Protein AF-A0A8K1CRY9-F1 (afdb_monomer)

Structure (mmCIF, N/CA/C/O backbone):
data_AF-A0A8K1CRY9-F1
#
_entry.id   AF-A0A8K1CRY9-F1
#
loop_
_atom_site.group_PDB
_atom_site.id
_atom_site.type_symbol
_atom_site.label_atom_id
_atom_site.label_alt_id
_atom_site.label_comp_id
_atom_site.label_asym_id
_atom_site.label_entity_id
_atom_site.label_seq_id
_atom_site.pdbx_PDB_ins_code
_atom_site.Cartn_x
_atom_site.Cartn_y
_atom_site.Cartn_z
_atom_site.occupancy
_atom_site.B_iso_or_equiv
_atom_site.auth_seq_id
_atom_site.auth_comp_id
_atom_site.auth_asym_id
_atom_site.auth_atom_id
_atom_site.pdbx_PDB_model_num
ATOM 1 N N . MET A 1 1 ? -30.639 2.561 23.697 1.00 69.81 1 MET A N 1
ATOM 2 C CA . MET A 1 1 ? -30.392 1.253 24.360 1.00 69.81 1 MET A CA 1
ATOM 3 C C . MET A 1 1 ? -31.553 0.269 24.239 1.00 69.81 1 MET A C 1
ATOM 5 O O . MET A 1 1 ? -31.308 -0.832 23.774 1.00 69.81 1 MET A O 1
ATOM 9 N N . LYS A 1 2 ? -32.805 0.618 24.586 1.00 71.12 2 LYS A N 1
ATOM 10 C CA . LYS A 1 2 ? -33.955 -0.305 24.414 1.00 71.12 2 LYS A CA 1
ATOM 11 C C . LYS A 1 2 ? -34.147 -0.778 22.963 1.00 71.12 2 LYS A C 1
ATOM 13 O O . LYS A 1 2 ? -34.333 -1.967 22.734 1.00 71.12 2 LYS A O 1
ATOM 18 N N . GLU A 1 3 ? -34.022 0.127 21.995 1.00 74.31 3 GLU A N 1
ATOM 19 C CA . GLU A 1 3 ? -34.069 -0.214 20.563 1.00 74.31 3 GLU A CA 1
ATOM 20 C C . GLU A 1 3 ? -32.893 -1.106 20.137 1.00 74.31 3 GLU A C 1
ATOM 22 O O . GLU A 1 3 ? -33.105 -2.127 19.492 1.00 74.31 3 GLU A O 1
ATOM 27 N N . LEU A 1 4 ? -31.668 -0.797 20.585 1.00 70.19 4 LEU A N 1
ATOM 28 C CA . LEU A 1 4 ? -30.481 -1.631 20.335 1.00 70.19 4 LEU A CA 1
ATOM 29 C C . LEU A 1 4 ? -30.655 -3.051 20.883 1.00 70.19 4 LEU A C 1
ATOM 31 O O . LEU A 1 4 ? -30.345 -4.020 20.197 1.00 70.19 4 LEU A O 1
ATOM 35 N N . LYS A 1 5 ? -31.216 -3.182 22.090 1.00 74.50 5 LYS A N 1
ATOM 36 C CA . LYS A 1 5 ? -31.546 -4.476 22.693 1.00 74.50 5 LYS A CA 1
ATOM 37 C C . LYS A 1 5 ? -32.528 -5.256 21.813 1.00 74.50 5 LYS A C 1
ATOM 39 O O . LYS A 1 5 ? -32.307 -6.437 21.573 1.00 74.50 5 LYS A O 1
ATOM 44 N N . SER A 1 6 ? -33.565 -4.594 21.290 1.00 73.88 6 SER A N 1
ATOM 45 C CA . SER A 1 6 ? -34.534 -5.207 20.370 1.00 73.88 6 SER A CA 1
ATOM 46 C C . SER A 1 6 ? -33.894 -5.700 19.071 1.00 73.88 6 SER A C 1
ATOM 48 O O . SER A 1 6 ? -34.271 -6.765 18.592 1.00 73.88 6 SER A O 1
ATOM 50 N N . LEU A 1 7 ? -32.937 -4.956 18.509 1.00 70.38 7 LEU A N 1
ATOM 51 C CA . LEU A 1 7 ? -32.206 -5.366 17.305 1.00 70.38 7 LEU A CA 1
ATOM 52 C C . LEU A 1 7 ? -31.344 -6.606 17.582 1.00 70.38 7 LEU A C 1
ATOM 54 O O . LEU A 1 7 ? -31.429 -7.596 16.861 1.00 70.38 7 LEU A O 1
ATOM 58 N N . CYS A 1 8 ? -30.603 -6.607 18.691 1.00 72.00 8 CYS A N 1
ATOM 59 C CA . CYS A 1 8 ? -29.704 -7.708 19.052 1.00 72.00 8 CYS A CA 1
ATOM 60 C C . CYS A 1 8 ? -30.447 -9.017 19.384 1.00 72.00 8 CYS A C 1
ATOM 62 O O . CYS A 1 8 ? -29.895 -10.100 19.216 1.00 72.00 8 CYS A O 1
ATOM 64 N N . PHE A 1 9 ? -31.712 -8.953 19.821 1.00 67.38 9 PHE A N 1
ATOM 65 C CA . PHE A 1 9 ? -32.531 -10.153 20.047 1.00 67.38 9 PHE A CA 1
ATOM 66 C C . PHE A 1 9 ? -32.798 -10.961 18.770 1.00 67.38 9 PHE A C 1
ATOM 68 O O . PHE A 1 9 ? -33.069 -12.157 18.862 1.00 67.38 9 PHE A O 1
ATOM 75 N N . THR A 1 10 ? -32.725 -10.332 17.594 1.00 62.44 10 THR A N 1
ATOM 76 C CA . THR A 1 10 ? -33.015 -10.994 16.314 1.00 62.44 10 THR A CA 1
ATOM 77 C C . THR A 1 10 ? -31.829 -11.776 15.738 1.00 62.44 10 THR A C 1
ATOM 79 O O . THR A 1 10 ? -32.049 -12.704 14.966 1.00 62.44 10 THR A O 1
ATOM 82 N N . GLU A 1 11 ? -30.593 -11.471 16.155 1.00 61.44 11 GLU A N 1
ATOM 83 C CA . GLU A 1 11 ? -29.359 -12.074 15.613 1.00 61.44 11 GLU A CA 1
ATOM 84 C C . GLU A 1 11 ? -28.855 -13.308 16.394 1.00 61.44 11 GLU A C 1
ATOM 86 O O . GLU A 1 11 ? -27.958 -14.014 15.935 1.00 61.44 11 GLU A O 1
ATOM 91 N N . GLY A 1 12 ? -29.460 -13.626 17.545 1.00 61.56 12 GLY A N 1
ATOM 92 C CA . GLY A 1 12 ? -29.137 -14.811 18.353 1.00 61.56 12 GLY A CA 1
ATOM 93 C C . GLY A 1 12 ? -28.001 -14.612 19.371 1.00 61.56 12 GLY A C 1
ATOM 94 O O . GLY A 1 12 ? -27.254 -13.637 19.327 1.00 61.56 12 GLY A O 1
ATOM 95 N N . GLN A 1 13 ? -27.875 -15.551 20.321 1.00 63.41 13 GLN A N 1
ATOM 96 C CA . GLN A 1 13 ? -26.989 -15.422 21.495 1.00 63.41 13 GLN A CA 1
ATOM 97 C C . GLN A 1 13 ? -25.486 -15.486 21.179 1.00 63.41 13 GLN A C 1
ATOM 99 O O . GLN A 1 13 ? -24.692 -14.935 21.931 1.00 63.41 13 GLN A O 1
ATOM 104 N N . GLU A 1 14 ? -25.077 -16.103 20.068 1.00 75.31 14 GLU A N 1
ATOM 105 C CA . GLU A 1 14 ? -23.662 -16.246 19.671 1.00 75.31 14 GLU A CA 1
ATOM 106 C C . GLU A 1 14 ? -23.102 -15.021 18.918 1.00 75.31 14 GLU A C 1
ATOM 108 O O . GLU A 1 14 ? -21.977 -15.050 18.421 1.00 75.31 14 GLU A O 1
ATOM 113 N N . SER A 1 15 ? -23.879 -13.940 18.831 1.00 84.31 15 SER A N 1
ATOM 114 C CA . SER A 1 15 ? -23.502 -12.698 18.154 1.00 84.31 15 SER A CA 1
ATOM 115 C C . SER A 1 15 ? -22.494 -11.861 18.954 1.00 84.31 15 SER A C 1
ATOM 117 O O . SER A 1 15 ? -22.240 -12.081 20.148 1.00 84.31 15 SER A O 1
ATOM 119 N N . THR A 1 16 ? -21.920 -10.868 18.274 1.00 89.00 16 THR A N 1
ATOM 120 C CA . THR A 1 16 ? -20.985 -9.903 18.848 1.00 89.00 16 THR A CA 1
ATOM 121 C C . THR A 1 16 ? -21.603 -8.510 18.832 1.00 89.00 16 THR A C 1
ATOM 123 O O . THR A 1 16 ? -22.007 -8.018 17.785 1.00 89.00 16 THR A O 1
ATOM 126 N N . PHE A 1 17 ? -21.615 -7.843 19.983 1.00 90.25 17 PHE A N 1
ATOM 127 C CA . PHE A 1 17 ? -22.022 -6.450 20.110 1.00 90.25 17 PHE A CA 1
ATOM 128 C C . PHE A 1 17 ? -20.800 -5.530 20.084 1.00 90.25 17 PHE A C 1
ATOM 130 O O . PHE A 1 17 ? -19.855 -5.725 20.849 1.00 90.25 17 PHE A O 1
ATOM 137 N N . PHE A 1 18 ? -20.841 -4.503 19.238 1.00 92.00 18 PHE A N 1
ATOM 138 C CA . PHE A 1 18 ? -19.846 -3.436 19.201 1.00 92.00 18 PHE A CA 1
ATOM 139 C C . PHE A 1 18 ? -20.484 -2.104 19.598 1.00 92.00 18 PHE A C 1
ATOM 141 O O . PHE A 1 18 ? -21.493 -1.696 19.025 1.00 92.00 18 PHE A O 1
ATOM 148 N N . MET A 1 19 ? -19.866 -1.404 20.548 1.00 91.81 19 MET A N 1
ATOM 149 C CA . MET A 1 19 ? -20.232 -0.040 20.918 1.00 91.81 19 MET A CA 1
ATOM 150 C C . MET A 1 19 ? -19.021 0.875 20.807 1.00 91.81 19 MET A C 1
ATOM 152 O O . MET A 1 19 ? -17.986 0.614 21.411 1.00 91.81 19 MET A O 1
ATOM 156 N N . CYS A 1 20 ? -19.174 1.983 20.093 1.00 92.44 20 CYS A N 1
ATOM 157 C CA . CYS A 1 20 ? -18.218 3.079 20.114 1.00 92.44 20 CYS A CA 1
ATOM 158 C C . CYS A 1 20 ? -18.848 4.259 20.854 1.00 92.44 20 CYS A C 1
ATOM 160 O O . CYS A 1 20 ? -19.877 4.775 20.422 1.00 92.44 20 CYS A O 1
ATOM 162 N N . LEU A 1 21 ? -18.247 4.678 21.966 1.00 89.69 21 LEU A N 1
ATOM 163 C CA . LEU A 1 21 ? -18.716 5.800 22.773 1.00 89.69 21 LEU A CA 1
ATOM 164 C C . LEU A 1 21 ? -17.648 6.894 22.784 1.00 89.69 21 LEU A C 1
ATOM 166 O O . LEU A 1 21 ? -16.656 6.772 23.497 1.00 89.69 21 LEU A O 1
ATOM 170 N N . SER A 1 22 ? -17.875 7.960 22.014 1.00 87.75 22 SER A N 1
ATOM 171 C CA . SER A 1 22 ? -17.089 9.196 22.085 1.00 87.75 22 SER A CA 1
ATOM 172 C C . SER A 1 22 ? -17.949 10.286 22.719 1.00 87.75 22 SER A C 1
ATOM 174 O O . SER A 1 22 ? -18.964 10.677 22.140 1.00 87.75 22 SER A O 1
ATOM 176 N N . SER A 1 23 ? -17.620 10.706 23.944 1.00 85.75 23 SER A N 1
ATOM 177 C CA . SER A 1 23 ? -18.421 11.703 24.670 1.00 85.75 23 SER A CA 1
ATOM 178 C C . SER A 1 23 ? -17.651 12.460 25.763 1.00 85.75 23 SER A C 1
ATOM 180 O O . SER A 1 23 ? -16.469 12.241 26.032 1.00 85.75 23 SER A O 1
ATOM 182 N N . HIS A 1 24 ? -18.344 13.386 26.418 1.00 83.25 24 HIS A N 1
ATOM 183 C CA . HIS A 1 24 ? -17.932 14.003 27.669 1.00 83.25 24 HIS A CA 1
ATOM 184 C C . HIS A 1 24 ? -18.453 13.201 28.867 1.00 83.25 24 HIS A C 1
ATOM 186 O O . HIS A 1 24 ? -19.381 12.398 28.759 1.00 83.25 24 HIS A O 1
ATOM 192 N N . GLY A 1 25 ? -17.875 13.456 30.036 1.00 83.44 25 GLY A N 1
ATOM 193 C CA . GLY A 1 25 ? -18.385 12.923 31.288 1.00 83.44 25 GLY A CA 1
ATOM 194 C C . GLY A 1 25 ? -18.182 13.867 32.456 1.00 83.44 25 GLY A C 1
ATOM 195 O O . GLY A 1 25 ? -17.353 14.779 32.408 1.00 83.44 25 GLY A O 1
ATOM 196 N N . ALA A 1 26 ? -18.925 13.601 33.517 1.00 85.50 26 ALA A N 1
ATOM 197 C CA . ALA A 1 26 ? -18.772 14.245 34.807 1.00 85.50 26 ALA A CA 1
ATOM 198 C C . ALA A 1 26 ? -18.712 13.181 35.903 1.00 85.50 26 ALA A C 1
ATOM 200 O O . ALA A 1 26 ? -19.067 12.020 35.695 1.00 85.50 26 ALA A O 1
ATOM 201 N N . ARG A 1 27 ? -18.252 13.573 37.085 1.00 85.38 27 ARG A N 1
ATOM 202 C CA . ARG A 1 27 ? -18.180 12.705 38.250 1.00 85.38 27 ARG A CA 1
ATOM 203 C C . ARG A 1 27 ? -18.760 13.403 39.463 1.00 85.38 27 ARG A C 1
ATOM 205 O O . ARG A 1 27 ? -18.332 14.502 39.805 1.00 85.38 27 ARG A O 1
ATOM 212 N N . VAL A 1 28 ? -19.675 12.723 40.138 1.00 86.94 28 VAL A N 1
ATOM 213 C CA . VAL A 1 28 ? -20.152 13.108 41.466 1.00 86.94 28 VAL A CA 1
ATOM 214 C C . VAL A 1 28 ? -19.232 12.443 42.484 1.00 86.94 28 VAL A C 1
ATOM 216 O O . VAL A 1 28 ? -19.016 11.232 42.437 1.00 86.94 28 VAL A O 1
ATOM 219 N N . THR A 1 29 ? -18.619 13.240 43.357 1.00 85.06 29 THR A N 1
ATOM 220 C CA . THR A 1 29 ? -17.522 12.788 44.237 1.00 85.06 29 THR A CA 1
ATOM 221 C C . THR A 1 29 ? -17.959 12.334 45.624 1.00 85.06 29 THR A C 1
ATOM 223 O O . THR A 1 29 ? -17.164 11.730 46.337 1.00 85.06 29 THR A O 1
ATOM 226 N N . SER A 1 30 ? -19.189 12.643 46.028 1.00 82.56 30 SER A N 1
ATOM 227 C CA . SER A 1 30 ? -19.724 12.273 47.337 1.00 82.56 30 SER A CA 1
ATOM 228 C C . SER A 1 30 ? -21.249 12.308 47.332 1.00 82.56 30 SER A C 1
ATOM 230 O O . SER A 1 30 ? -21.851 13.024 46.534 1.00 82.56 30 SER A O 1
ATOM 232 N N . GLY A 1 31 ? -21.865 11.574 48.257 1.00 85.38 31 GLY A N 1
ATOM 233 C CA . GLY A 1 31 ? -23.319 11.496 48.400 1.00 85.38 31 GLY A CA 1
ATOM 234 C C . GLY A 1 31 ? -23.894 10.188 47.864 1.00 85.38 31 GLY A C 1
ATOM 235 O O . GLY A 1 31 ? -23.169 9.263 47.514 1.00 85.38 31 GLY A O 1
ATOM 236 N N . THR A 1 32 ? -25.221 10.100 47.823 1.00 86.25 32 THR A N 1
ATOM 237 C CA . THR A 1 32 ? -25.939 8.888 47.392 1.00 86.25 32 THR A CA 1
ATOM 238 C C . THR A 1 32 ? -25.784 8.593 45.905 1.00 86.25 32 THR A C 1
ATOM 240 O O . THR A 1 32 ? -25.932 7.445 45.499 1.00 86.25 32 THR A O 1
ATOM 243 N N . ASN A 1 33 ? -25.468 9.614 45.108 1.00 88.88 33 ASN A N 1
ATOM 244 C CA . ASN A 1 33 ? -25.330 9.522 43.658 1.00 88.88 33 ASN A CA 1
ATOM 245 C C . ASN A 1 33 ? -23.857 9.543 43.212 1.00 88.88 33 ASN A C 1
ATOM 247 O O . ASN A 1 33 ? -23.558 9.919 42.076 1.00 88.88 33 ASN A O 1
ATOM 251 N N . GLU A 1 34 ? -22.932 9.181 44.112 1.00 88.81 34 GLU A N 1
ATOM 252 C CA . GLU A 1 34 ? -21.501 9.105 43.817 1.00 88.81 34 GLU A CA 1
ATOM 253 C C . GLU A 1 34 ? -21.223 8.151 42.649 1.00 88.81 34 GLU A C 1
ATOM 255 O O . GLU A 1 34 ? -21.634 6.989 42.652 1.00 88.81 34 GLU A O 1
ATOM 260 N N . GLY A 1 35 ? -20.444 8.637 41.685 1.00 88.12 35 GLY A N 1
ATOM 261 C CA . GLY A 1 35 ? -19.985 7.854 40.549 1.00 88.12 35 GLY A CA 1
ATOM 262 C C . GLY A 1 35 ? -19.836 8.691 39.288 1.00 88.12 35 GLY A C 1
ATOM 263 O O . GLY A 1 35 ? -19.889 9.927 39.317 1.00 88.12 35 GLY A O 1
ATOM 264 N N . SER A 1 36 ? -19.579 8.008 38.179 1.00 89.38 36 SER A N 1
ATOM 265 C CA . SER A 1 36 ? -19.325 8.648 36.893 1.00 89.38 36 SER A CA 1
ATOM 266 C C . SER A 1 36 ? -20.576 8.706 36.034 1.00 89.38 36 SER A C 1
ATOM 268 O O . SER A 1 36 ? -21.375 7.770 36.010 1.00 89.38 36 SER A O 1
ATOM 270 N N . TYR A 1 37 ? -20.692 9.781 35.265 1.00 88.94 37 TYR A N 1
ATOM 271 C CA . TYR A 1 37 ? -21.816 10.061 34.387 1.00 88.94 37 TYR A CA 1
ATOM 272 C C . TYR A 1 37 ? -21.313 10.324 32.976 1.00 88.94 37 TYR A C 1
ATOM 274 O O . TYR A 1 37 ? -20.450 11.178 32.768 1.00 88.94 37 TYR A O 1
ATOM 282 N N . VAL A 1 38 ? -21.869 9.597 32.011 1.00 89.44 38 VAL A N 1
ATOM 283 C CA . VAL A 1 38 ? -21.678 9.852 30.582 1.00 89.44 38 VAL A CA 1
ATOM 284 C C . VAL A 1 38 ? -22.679 10.920 30.161 1.00 89.44 38 VAL A C 1
ATOM 286 O O . VAL A 1 38 ? -23.882 10.763 30.383 1.00 89.44 38 VAL A O 1
ATOM 289 N N . LEU A 1 39 ? -22.172 12.004 29.578 1.00 88.12 39 LEU A N 1
ATOM 290 C CA . LEU A 1 39 ? -22.981 13.130 29.123 1.00 88.12 39 LEU A CA 1
ATOM 291 C C . LEU A 1 39 ? -23.413 12.905 27.667 1.00 88.12 39 LEU A C 1
ATOM 293 O O . LEU A 1 39 ? -22.769 12.183 26.909 1.00 88.12 39 LEU A O 1
ATOM 297 N N . PHE A 1 40 ? -24.497 13.555 27.283 1.00 84.62 40 PHE A N 1
ATOM 298 C CA . PHE A 1 40 ? -25.077 13.632 25.948 1.00 84.62 40 PHE A CA 1
ATOM 299 C C . PHE A 1 40 ? -25.251 15.107 25.574 1.00 84.62 40 PHE A C 1
ATOM 301 O O . PHE A 1 40 ? -24.997 16.001 26.385 1.00 84.62 40 PHE A O 1
ATOM 308 N N . SER A 1 41 ? -25.653 15.386 24.335 1.00 82.00 41 SER A N 1
ATOM 309 C CA . SER A 1 41 ? -25.752 16.758 23.824 1.00 82.00 41 SER A CA 1
ATOM 310 C C . SER A 1 41 ? -26.701 17.643 24.641 1.00 82.00 41 SER A C 1
ATOM 312 O O . SER A 1 41 ? -26.458 18.839 24.773 1.00 82.00 41 SER A O 1
ATOM 314 N N . GLU A 1 42 ? -27.752 17.063 25.217 1.00 83.19 42 GLU A N 1
ATOM 315 C CA . GLU A 1 42 ? -28.750 17.746 26.041 1.00 83.19 42 GLU A CA 1
ATOM 316 C C . GLU A 1 42 ? -28.386 17.792 27.531 1.00 83.19 42 GLU A C 1
ATOM 318 O O . GLU A 1 42 ? -29.147 18.347 28.327 1.00 83.19 42 GLU A O 1
ATOM 323 N N . THR A 1 43 ? -27.254 17.205 27.931 1.00 83.56 43 THR A N 1
ATOM 324 C CA . THR A 1 43 ? -26.874 17.122 29.339 1.00 83.56 43 THR A CA 1
ATOM 325 C C . THR A 1 43 ? -26.498 18.474 29.902 1.00 83.56 43 THR A C 1
ATOM 327 O O . THR A 1 43 ? -25.761 19.255 29.297 1.00 83.56 43 THR A O 1
ATOM 330 N N . ARG A 1 44 ? -26.973 18.727 31.117 1.00 80.25 44 ARG A N 1
ATOM 331 C CA . ARG A 1 44 ? -26.715 19.964 31.834 1.00 80.25 44 ARG A CA 1
ATOM 332 C C . ARG A 1 44 ? -26.059 19.662 33.175 1.00 80.25 44 ARG A C 1
ATOM 3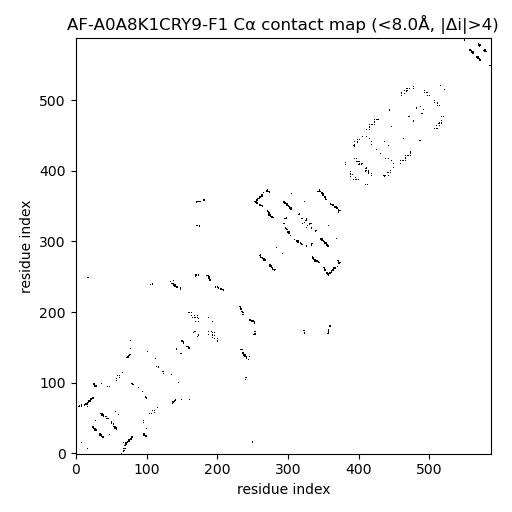34 O O . ARG A 1 44 ? -26.352 18.664 33.825 1.00 80.25 44 ARG A O 1
ATOM 341 N N . LEU A 1 45 ? -25.111 20.522 33.537 1.00 79.38 45 LEU A N 1
ATOM 342 C CA . LEU A 1 45 ? -24.244 20.376 34.709 1.00 79.38 45 LEU A CA 1
ATOM 343 C C . LEU A 1 45 ? -24.560 21.430 35.779 1.00 79.38 45 LEU A C 1
ATOM 345 O O . LEU A 1 45 ? -23.689 21.743 36.585 1.00 79.38 45 LEU A O 1
ATOM 349 N N . SER A 1 46 ? -25.755 22.039 35.748 1.00 80.62 46 SER A N 1
ATOM 350 C CA . SER A 1 46 ? -26.069 23.149 36.657 1.00 80.62 46 SER A CA 1
ATOM 351 C C . SER A 1 46 ? -26.430 22.694 38.072 1.00 80.62 46 SER A C 1
ATOM 353 O O . SER A 1 46 ? -26.340 23.501 38.986 1.00 80.62 46 SER A O 1
ATOM 355 N N . SER A 1 47 ? -26.816 21.424 38.248 1.00 83.81 47 SER A N 1
ATOM 356 C CA . SER A 1 47 ? -27.062 20.792 39.550 1.00 83.81 47 SER A CA 1
ATOM 357 C C . SER A 1 47 ? -26.971 19.263 39.459 1.00 83.81 47 SER A C 1
ATOM 359 O O . SER A 1 47 ? -27.031 18.684 38.369 1.00 83.81 47 SER A O 1
ATOM 361 N N . GLU A 1 48 ? -26.863 18.590 40.609 1.00 85.31 48 GLU A N 1
ATOM 362 C CA . GLU A 1 48 ? -26.864 17.120 40.697 1.00 85.31 48 GLU A CA 1
ATOM 363 C C . GLU A 1 48 ? -28.195 16.514 40.212 1.00 85.31 48 GLU A C 1
ATOM 365 O O . GLU A 1 48 ? -28.194 15.512 39.500 1.00 85.31 48 GLU A O 1
ATOM 370 N N . GLU A 1 49 ? -29.329 17.149 40.524 1.00 86.38 49 GLU A N 1
ATOM 371 C CA . GLU A 1 49 ? -30.663 16.714 40.081 1.00 86.38 49 GLU A CA 1
ATOM 372 C C . GLU A 1 49 ? -30.801 16.756 38.555 1.00 86.38 49 GLU A C 1
ATOM 374 O O . GLU A 1 49 ? -31.322 15.829 37.934 1.00 86.38 49 GLU A O 1
ATOM 379 N N . GLU A 1 50 ? -30.289 17.815 37.931 1.00 85.56 50 GLU A N 1
ATOM 380 C CA . GLU A 1 50 ? -30.329 17.971 36.481 1.00 85.56 50 GLU A CA 1
ATOM 381 C C . GLU A 1 50 ? -29.381 16.990 35.775 1.00 85.56 50 GLU A C 1
ATOM 383 O O . GLU A 1 50 ? -29.739 16.410 34.744 1.00 85.56 50 GLU A O 1
ATOM 388 N N . LEU A 1 51 ? -28.206 16.737 36.363 1.00 85.88 51 LEU A N 1
ATOM 389 C CA . LEU A 1 51 ? -27.274 15.717 35.888 1.00 85.88 51 LEU A CA 1
ATOM 390 C C . LEU A 1 51 ? -27.928 14.327 35.898 1.00 85.88 51 LEU A C 1
ATOM 392 O O . LEU A 1 51 ? -27.838 13.606 34.906 1.00 85.88 51 LEU A O 1
ATOM 396 N N . LEU A 1 52 ? -28.629 13.961 36.976 1.00 87.62 52 LEU A N 1
ATOM 397 C CA . LEU A 1 52 ? -29.324 12.672 37.102 1.00 87.62 52 LEU A CA 1
ATOM 398 C C . LEU A 1 52 ? -30.423 12.469 36.053 1.00 87.62 52 LEU A C 1
ATOM 400 O O . LEU A 1 52 ? -30.667 11.340 35.631 1.00 87.62 52 LEU A O 1
ATOM 404 N N . LEU A 1 53 ? -31.090 13.548 35.637 1.00 88.69 53 LEU A N 1
ATOM 405 C CA . LEU A 1 53 ? -32.156 13.502 34.633 1.00 88.69 53 LEU A CA 1
ATOM 406 C C . LEU A 1 53 ? -31.630 13.466 33.196 1.00 88.69 53 LEU A C 1
ATOM 408 O O . LEU A 1 53 ? -32.328 12.988 32.303 1.00 88.69 53 LEU A O 1
ATOM 412 N N . THR A 1 54 ? -30.433 14.005 32.962 1.00 88.44 54 THR A N 1
ATOM 413 C CA . THR A 1 54 ? -29.935 14.282 31.607 1.00 88.44 54 THR A CA 1
ATOM 414 C C . THR A 1 54 ? -28.659 13.524 31.237 1.00 88.44 54 THR A C 1
ATOM 416 O O . THR A 1 54 ? -28.221 13.616 30.092 1.00 88.44 54 THR A O 1
ATOM 419 N N . ALA A 1 55 ? -28.071 12.754 32.156 1.00 90.00 55 ALA A N 1
ATOM 420 C CA . ALA A 1 55 ? -26.891 11.915 31.938 1.00 90.00 55 ALA A CA 1
ATOM 421 C C . ALA A 1 55 ? -27.154 10.447 32.309 1.00 90.00 55 ALA A C 1
ATOM 423 O O . ALA A 1 55 ? -28.136 10.120 32.973 1.00 90.00 55 ALA A O 1
ATOM 424 N N . ILE A 1 56 ? -26.251 9.543 31.914 1.00 91.12 56 ILE A N 1
ATOM 425 C CA . ILE A 1 56 ? -26.330 8.125 32.297 1.00 91.12 56 ILE A CA 1
ATOM 426 C C . ILE A 1 56 ? -25.206 7.790 33.273 1.00 91.12 56 ILE A C 1
ATOM 428 O O . ILE A 1 56 ? -24.026 7.935 32.954 1.00 91.12 56 ILE A O 1
ATOM 432 N N . HIS A 1 57 ? -25.582 7.290 34.449 1.00 91.88 57 HIS A N 1
ATOM 433 C CA . HIS A 1 57 ? -24.646 6.796 35.454 1.00 91.88 57 HIS A CA 1
ATOM 434 C C . HIS A 1 57 ? -23.920 5.523 34.985 1.00 91.88 57 HIS A C 1
ATOM 436 O O . HIS A 1 57 ? -24.523 4.657 34.349 1.00 91.88 57 HIS A O 1
ATOM 442 N N . GLU A 1 58 ? -22.652 5.346 35.364 1.00 90.88 58 GLU A N 1
ATOM 443 C CA . GLU A 1 58 ? -21.810 4.202 34.971 1.00 90.88 58 GLU A CA 1
ATOM 444 C C . GLU A 1 58 ? -22.453 2.838 35.275 1.00 90.88 58 GLU A C 1
ATOM 446 O O . GLU A 1 58 ? -22.356 1.909 34.475 1.00 90.88 58 GLU A O 1
ATOM 451 N N . GLN A 1 59 ? -23.160 2.720 36.404 1.00 91.94 59 GLN A N 1
ATOM 452 C CA . GLN A 1 59 ? -23.836 1.479 36.797 1.00 91.94 59 GLN A CA 1
ATOM 453 C C . GLN A 1 59 ? -25.078 1.201 35.944 1.00 91.94 59 GLN A C 1
ATOM 455 O O . GLN A 1 59 ? -25.368 0.047 35.631 1.00 91.94 59 GLN A O 1
ATOM 460 N N . GLU A 1 60 ? -25.818 2.251 35.575 1.00 92.19 60 GLU A N 1
ATOM 461 C CA . GLU A 1 60 ? -26.967 2.135 34.675 1.00 92.19 60 GLU A CA 1
ATOM 462 C C . GLU A 1 60 ? -26.488 1.729 33.283 1.00 92.19 60 GLU A C 1
ATOM 464 O O . GLU A 1 60 ? -26.998 0.770 32.711 1.00 92.19 60 GLU A O 1
ATOM 469 N N . LEU A 1 61 ? -25.440 2.384 32.772 1.00 91.94 61 LEU A N 1
ATOM 470 C CA . LEU A 1 61 ? -24.833 2.020 31.495 1.00 91.94 61 LEU A CA 1
ATOM 471 C C . LEU A 1 61 ? -24.356 0.562 31.497 1.00 91.94 61 LEU A C 1
ATOM 473 O O . LEU A 1 61 ? -24.578 -0.152 30.521 1.00 91.94 61 LEU A O 1
ATOM 477 N N . ALA A 1 62 ? -23.747 0.104 32.597 1.00 92.12 62 ALA A N 1
ATOM 478 C CA . ALA A 1 62 ? -23.264 -1.268 32.720 1.00 92.12 62 ALA A CA 1
ATOM 479 C C . ALA A 1 62 ? -24.428 -2.261 32.671 1.00 92.12 62 ALA A C 1
ATOM 481 O O . ALA A 1 62 ? -24.350 -3.251 31.948 1.00 92.12 62 ALA A O 1
ATOM 482 N N . ARG A 1 63 ? -25.543 -1.965 33.356 1.00 92.00 63 ARG A N 1
ATOM 483 C CA . ARG A 1 63 ? -26.777 -2.761 33.252 1.00 92.00 63 ARG A CA 1
ATOM 484 C C . ARG A 1 63 ? -27.317 -2.789 31.825 1.00 92.00 63 ARG A C 1
ATOM 486 O O . ARG A 1 63 ? -27.582 -3.869 31.306 1.00 92.00 63 ARG A O 1
ATOM 493 N N . LEU A 1 64 ? -27.399 -1.637 31.162 1.00 91.19 64 LEU A N 1
ATOM 494 C CA . LEU A 1 64 ? -27.906 -1.542 29.791 1.00 91.19 64 LEU A CA 1
ATOM 495 C C . LEU A 1 64 ? -27.056 -2.329 28.784 1.00 91.19 64 LEU A C 1
ATOM 497 O O . LEU A 1 64 ? -27.621 -2.944 27.885 1.00 91.19 64 LEU A O 1
ATOM 501 N N . VAL A 1 65 ? -25.726 -2.325 28.922 1.00 90.69 65 VAL A N 1
ATOM 502 C CA . VAL A 1 65 ? -24.814 -3.112 28.070 1.00 90.69 65 VAL A CA 1
ATOM 503 C C . VAL A 1 65 ? -24.856 -4.600 28.425 1.00 90.69 65 VAL A C 1
ATOM 505 O O . VAL A 1 65 ? -24.859 -5.452 27.535 1.00 90.69 65 VAL A O 1
ATOM 508 N N . HIS A 1 66 ? -24.915 -4.940 29.715 1.00 89.56 66 HIS A N 1
ATOM 509 C CA . HIS A 1 66 ? -25.032 -6.325 30.180 1.00 89.56 66 HIS A CA 1
ATOM 510 C C . HIS A 1 66 ? -26.280 -7.007 29.615 1.00 89.56 66 HIS A C 1
ATOM 512 O O . HIS A 1 66 ? -26.201 -8.127 29.118 1.00 89.56 66 HIS A O 1
ATOM 518 N N . GLU A 1 67 ? -27.405 -6.295 29.610 1.00 88.81 67 GLU A N 1
ATOM 519 C CA . GLU A 1 67 ? -28.693 -6.769 29.102 1.00 88.81 67 GLU A CA 1
ATOM 520 C C . GLU A 1 67 ? -28.743 -7.022 27.588 1.00 88.81 67 GLU A C 1
ATOM 522 O O . GLU A 1 67 ? -29.735 -7.571 27.099 1.00 88.81 67 GLU A O 1
ATOM 527 N N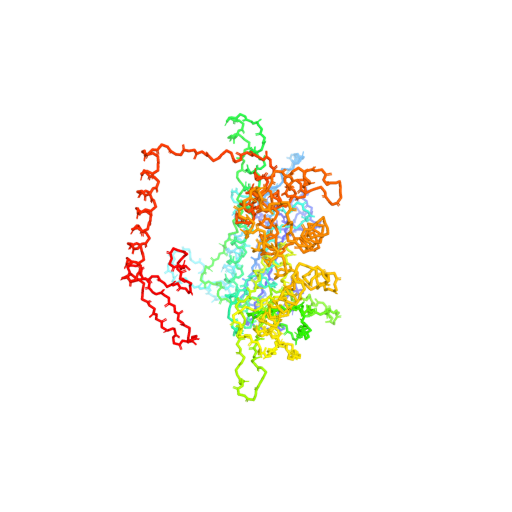 . ILE A 1 68 ? -27.716 -6.622 26.833 1.00 88.56 68 ILE A N 1
ATOM 528 C CA . ILE A 1 68 ? -27.627 -6.926 25.405 1.00 88.56 68 ILE A CA 1
ATOM 529 C C . ILE A 1 68 ? -27.344 -8.427 25.245 1.00 88.56 68 ILE A C 1
ATOM 531 O O . ILE A 1 68 ? -26.338 -8.911 25.778 1.00 88.56 68 ILE A O 1
ATOM 535 N N . PRO A 1 69 ? -28.197 -9.171 24.512 1.00 85.94 69 PRO A N 1
ATOM 536 C CA . PRO A 1 69 ? -28.169 -10.633 24.445 1.00 85.94 69 PRO A CA 1
ATOM 537 C C . PRO A 1 69 ? -27.077 -11.190 23.509 1.00 85.94 69 PRO A C 1
ATOM 539 O O . PRO A 1 69 ? -27.285 -12.218 22.874 1.00 85.94 69 PRO A O 1
ATOM 542 N N . CYS A 1 70 ? -25.924 -10.527 23.417 1.00 86.31 70 CYS A N 1
ATOM 543 C CA . CYS A 1 70 ? -24.778 -10.969 22.622 1.00 86.31 70 CYS A CA 1
ATOM 544 C C . CYS A 1 70 ? -23.741 -11.632 23.531 1.00 86.31 70 CYS A C 1
ATOM 546 O O . CYS A 1 70 ? -23.452 -11.119 24.619 1.00 86.31 70 CYS A O 1
ATOM 548 N N . ARG A 1 71 ? -23.154 -12.745 23.079 1.00 85.50 71 ARG A N 1
ATOM 549 C CA . ARG A 1 71 ? -22.098 -13.458 23.806 1.00 85.50 71 ARG A CA 1
ATOM 550 C C . ARG A 1 71 ? -20.855 -12.599 23.965 1.00 85.50 71 ARG A C 1
ATOM 552 O O . ARG A 1 71 ? -20.335 -12.516 25.072 1.00 85.50 71 ARG A O 1
ATOM 559 N N . ASN A 1 72 ? -20.391 -11.986 22.876 1.00 88.88 72 ASN A N 1
ATOM 560 C CA . ASN A 1 72 ? -19.189 -11.155 22.878 1.00 88.88 72 ASN A CA 1
ATOM 561 C C . ASN A 1 72 ? -19.562 -9.673 22.852 1.00 88.88 72 ASN A C 1
ATOM 563 O O . ASN A 1 72 ? -20.478 -9.272 22.134 1.00 88.88 72 ASN A O 1
ATOM 567 N N . LYS A 1 73 ? -18.846 -8.850 23.617 1.00 90.12 73 LYS A N 1
ATOM 568 C CA . LYS A 1 73 ? -19.080 -7.406 23.720 1.00 90.12 73 LYS A CA 1
ATOM 569 C C . LYS A 1 73 ? -17.755 -6.670 23.598 1.00 90.12 73 LYS A C 1
ATOM 571 O O . LYS A 1 73 ? -16.847 -6.873 24.397 1.00 90.12 73 LYS A O 1
ATOM 576 N N . PHE A 1 74 ? -17.648 -5.798 22.607 1.00 93.94 74 PHE A N 1
ATOM 577 C CA . PHE A 1 74 ? -16.510 -4.909 22.426 1.00 93.94 74 PHE A CA 1
ATOM 578 C C . PHE A 1 74 ? -16.959 -3.460 22.599 1.00 93.94 74 PHE A C 1
ATOM 580 O O . PHE A 1 74 ? -17.868 -3.003 21.906 1.00 93.94 74 PHE A O 1
ATOM 587 N N . LEU A 1 75 ? -16.317 -2.731 23.510 1.00 94.19 75 LEU A N 1
ATOM 588 C CA . LEU A 1 75 ? -16.585 -1.315 23.733 1.00 94.19 75 LEU A CA 1
ATOM 589 C C . LEU A 1 75 ? -15.330 -0.486 23.444 1.00 94.19 75 LEU A C 1
ATOM 591 O O . LEU A 1 75 ? -14.328 -0.612 24.139 1.00 94.19 75 LEU A O 1
ATOM 595 N N . ALA A 1 76 ? -15.388 0.386 22.445 1.00 94.56 76 ALA A N 1
ATOM 596 C CA . ALA A 1 76 ? -14.374 1.402 22.193 1.00 94.56 76 ALA A CA 1
ATOM 597 C C . ALA A 1 76 ? -14.791 2.704 22.889 1.00 94.56 76 ALA A C 1
ATOM 599 O O . ALA A 1 76 ? -15.857 3.247 22.592 1.00 94.56 76 ALA A O 1
ATOM 600 N N . LEU A 1 77 ? -13.980 3.186 23.829 1.00 91.31 77 LEU A N 1
ATOM 601 C CA . LEU A 1 77 ? -14.305 4.335 24.671 1.00 91.31 77 LEU A CA 1
ATOM 602 C C . LEU A 1 77 ? -13.335 5.487 24.420 1.00 91.31 77 LEU A C 1
ATOM 604 O O . LEU A 1 77 ? -12.123 5.348 24.569 1.00 91.31 77 LEU A O 1
ATOM 608 N N . GLU A 1 78 ? -13.891 6.651 24.114 1.00 88.38 78 GLU A N 1
ATOM 609 C CA . GLU A 1 78 ? -13.180 7.919 24.061 1.00 88.38 78 GLU A CA 1
ATOM 610 C C . GLU A 1 78 ? -13.945 8.946 24.892 1.00 88.38 78 GLU A C 1
ATOM 612 O O . GLU A 1 78 ? -14.907 9.570 24.447 1.00 88.38 78 GLU A O 1
ATOM 617 N N . LEU A 1 79 ? -13.532 9.110 26.141 1.00 81.44 79 LEU A N 1
ATOM 618 C CA . LEU A 1 79 ? -14.155 10.064 27.044 1.00 81.44 79 LEU A CA 1
ATOM 619 C C . LEU A 1 79 ? -13.221 11.239 27.304 1.00 81.44 79 LEU A C 1
ATOM 621 O O . LEU A 1 79 ? -12.004 11.080 27.383 1.00 81.44 79 LEU A O 1
ATOM 625 N N . CYS A 1 80 ? -13.789 12.439 27.416 1.00 70.56 80 CYS A N 1
ATOM 626 C CA . CYS A 1 80 ? -12.991 13.650 27.579 1.00 70.56 80 CYS A CA 1
ATOM 627 C C . CYS A 1 80 ? -12.138 13.627 28.850 1.00 70.56 80 CYS A C 1
ATOM 629 O O . CYS A 1 80 ? -12.642 13.417 29.953 1.00 70.56 80 CYS A O 1
ATOM 631 N N . GLN A 1 81 ? -10.847 13.913 28.670 1.00 59.91 81 GLN A N 1
ATOM 632 C CA . GLN A 1 81 ? -9.842 13.791 29.724 1.00 59.91 81 GLN A CA 1
ATOM 633 C C . GLN A 1 81 ? -9.610 15.105 30.469 1.00 59.91 81 GLN A C 1
ATOM 635 O O . GLN A 1 81 ? -9.358 15.079 31.666 1.00 59.91 81 GLN A O 1
ATOM 640 N N . THR A 1 82 ? -9.805 16.260 29.823 1.00 51.44 82 THR A N 1
ATOM 641 C CA . THR A 1 82 ? -9.908 17.575 30.478 1.00 51.44 82 THR A CA 1
ATOM 642 C C . THR A 1 82 ? -10.351 18.667 29.493 1.00 51.44 82 THR A C 1
ATOM 644 O O . THR A 1 82 ? -9.863 18.758 28.372 1.00 51.44 82 THR A O 1
ATOM 647 N N . LYS A 1 83 ? -11.223 19.572 29.943 1.00 38.44 83 LYS A N 1
ATOM 648 C CA . LYS A 1 83 ? -11.063 21.013 29.701 1.00 38.44 83 LYS A CA 1
ATOM 649 C C . LYS A 1 83 ? -11.101 21.667 31.075 1.00 38.44 83 LYS A C 1
ATOM 651 O O . LYS A 1 83 ? -12.000 21.372 31.864 1.00 38.44 83 LYS A O 1
ATOM 656 N N . GLU A 1 84 ? -10.120 22.503 31.396 1.00 39.16 84 GLU A N 1
ATOM 657 C CA . GLU A 1 84 ? -10.309 23.471 32.474 1.00 39.16 84 GLU A CA 1
ATOM 658 C C . GLU A 1 84 ? -11.525 24.316 32.100 1.00 39.16 84 GLU A C 1
ATOM 660 O O . GLU A 1 84 ? -11.587 24.875 31.004 1.00 39.16 84 GLU A O 1
ATOM 665 N N . ALA A 1 85 ? -12.531 24.338 32.973 1.00 38.19 85 ALA A N 1
ATOM 666 C CA . ALA A 1 85 ? -13.602 25.300 32.825 1.00 38.19 85 ALA A CA 1
ATOM 667 C C . ALA A 1 85 ? -12.952 26.685 32.922 1.00 38.19 85 ALA A C 1
ATOM 669 O O . ALA A 1 85 ? -12.342 27.020 33.936 1.00 38.19 85 ALA A O 1
ATOM 670 N N . THR A 1 86 ? -13.059 27.480 31.859 1.00 39.72 86 THR A N 1
ATOM 671 C CA . THR A 1 86 ? -12.663 28.896 31.852 1.00 39.72 86 THR A CA 1
ATOM 672 C C . THR A 1 86 ? -13.433 29.715 32.891 1.00 39.72 86 THR A C 1
ATOM 674 O O . THR A 1 86 ? -13.032 30.826 33.222 1.00 39.72 86 THR A O 1
ATOM 677 N N . GLU A 1 87 ? -14.500 29.151 33.454 1.00 42.62 87 GLU A N 1
ATOM 678 C CA . GLU A 1 87 ? -15.305 29.734 34.515 1.00 42.62 87 GLU A CA 1
ATOM 679 C C . GLU A 1 87 ? -15.255 28.830 35.752 1.00 42.62 87 GLU A C 1
ATOM 681 O O . GLU A 1 87 ? -15.555 27.636 35.691 1.00 42.62 87 GLU A O 1
ATOM 686 N N . LYS A 1 88 ? -14.847 29.400 36.893 1.00 38.47 88 LYS A N 1
ATOM 687 C CA . LYS A 1 88 ? -14.964 28.724 38.190 1.00 38.47 88 LYS A CA 1
ATOM 688 C C . LYS A 1 88 ? -16.454 28.478 38.466 1.00 38.47 88 LYS A C 1
ATOM 690 O O . LYS A 1 88 ? -17.209 29.450 38.405 1.00 38.47 88 LYS A O 1
ATOM 695 N N . PRO A 1 89 ? -16.882 27.245 38.793 1.00 45.50 89 PRO A N 1
ATOM 696 C CA . PRO A 1 89 ? -18.267 27.001 39.169 1.00 45.50 89 PRO A CA 1
ATOM 697 C C . PRO A 1 89 ? -18.638 27.842 40.398 1.00 45.50 89 PRO A C 1
ATOM 699 O O . PRO A 1 89 ? -17.799 28.118 41.264 1.00 45.50 89 PRO A O 1
ATOM 702 N N . ALA A 1 90 ? -19.894 28.291 40.443 1.00 49.69 90 ALA A N 1
ATOM 703 C CA . ALA A 1 90 ? -20.455 28.987 41.593 1.00 49.69 90 ALA A CA 1
ATOM 704 C C . ALA A 1 90 ? -20.334 28.111 42.856 1.00 49.69 90 ALA A C 1
ATOM 706 O O . ALA A 1 90 ? -20.354 26.885 42.782 1.00 49.69 90 ALA A O 1
ATOM 707 N N . LYS A 1 91 ? -20.187 28.757 44.018 1.00 49.22 91 LYS A N 1
ATOM 708 C CA . LYS A 1 91 ? -19.794 28.171 45.316 1.00 49.22 91 LYS A CA 1
ATOM 709 C C . LYS A 1 91 ? -20.702 27.063 45.892 1.00 49.22 91 LYS A C 1
ATOM 711 O O . LYS A 1 91 ? -20.412 26.606 46.992 1.00 49.22 91 LYS A O 1
ATOM 716 N N . GLU A 1 92 ? -21.760 26.632 45.210 1.00 49.06 92 GLU A N 1
ATOM 717 C CA . GLU A 1 92 ? -22.738 25.679 45.762 1.00 49.06 92 GLU A CA 1
ATOM 718 C C . GLU A 1 92 ? -22.604 24.228 45.262 1.00 49.06 92 GLU A C 1
ATOM 720 O O . GLU A 1 92 ? -23.152 23.350 45.914 1.00 49.06 92 GLU A O 1
ATOM 725 N N . ASP A 1 93 ? -21.776 23.920 44.250 1.00 55.03 93 ASP A N 1
ATOM 726 C CA . ASP A 1 93 ? -21.632 22.539 43.738 1.00 55.03 93 ASP A CA 1
ATOM 727 C C . ASP A 1 93 ? -20.171 22.063 43.587 1.00 55.03 93 ASP A C 1
ATOM 729 O O . ASP A 1 93 ? -19.719 21.635 42.526 1.00 55.03 93 ASP A O 1
ATOM 733 N N . GLU A 1 94 ? -19.410 22.049 44.690 1.00 61.50 94 GLU A N 1
ATOM 734 C CA . GLU A 1 94 ? -18.062 21.437 44.747 1.00 61.50 94 GLU A CA 1
ATOM 735 C C . GLU A 1 94 ? -18.053 19.909 44.485 1.00 61.50 94 GLU A C 1
ATOM 737 O O . GLU A 1 94 ? -16.988 19.305 44.314 1.00 61.50 94 GLU A O 1
ATOM 742 N N . LYS A 1 95 ? -19.228 19.262 44.448 1.00 73.12 95 LYS A N 1
ATOM 743 C CA . LYS A 1 95 ? -19.369 17.804 44.309 1.00 73.12 95 LYS A CA 1
ATOM 744 C C . LYS A 1 95 ? -19.219 17.298 42.877 1.00 73.12 95 LYS A C 1
ATOM 746 O O . LYS A 1 95 ? -18.729 16.175 42.707 1.00 73.12 95 LYS A O 1
ATOM 751 N N . ILE A 1 96 ? -19.634 18.086 41.881 1.00 73.00 96 ILE A N 1
ATOM 752 C CA . ILE A 1 96 ? -19.610 17.700 40.465 1.00 73.00 96 ILE A CA 1
ATOM 753 C C . ILE A 1 96 ? -18.275 18.127 39.863 1.00 73.00 96 ILE A C 1
ATOM 755 O O . ILE A 1 96 ? -17.929 19.304 39.809 1.00 73.00 96 ILE A O 1
ATOM 759 N N . ARG A 1 97 ? -17.504 17.154 39.382 1.00 74.88 97 ARG A N 1
ATOM 760 C CA . ARG A 1 97 ? -16.250 17.392 38.667 1.00 74.88 97 ARG A CA 1
ATOM 761 C C . ARG A 1 97 ? -16.426 17.053 37.197 1.00 74.88 97 ARG A C 1
ATOM 763 O O . ARG A 1 97 ? -16.805 15.936 36.864 1.00 74.88 97 ARG A O 1
ATOM 770 N N . ASN A 1 98 ? -16.038 17.963 36.307 1.00 60.75 98 ASN A N 1
ATOM 771 C CA . ASN A 1 98 ? -16.078 17.777 34.843 1.00 60.75 98 ASN A CA 1
ATOM 772 C C . ASN A 1 98 ? -14.996 16.805 34.320 1.00 60.75 98 ASN A C 1
ATOM 774 O O . ASN A 1 98 ? -14.532 16.926 33.188 1.00 60.75 98 ASN A O 1
ATOM 778 N N . ARG A 1 99 ? -14.513 15.897 35.175 1.00 64.69 99 ARG A N 1
ATOM 779 C CA . ARG A 1 99 ? -13.437 14.947 34.897 1.00 64.69 99 ARG A CA 1
ATOM 780 C C . ARG A 1 99 ? -13.877 13.580 35.390 1.00 64.69 99 ARG A C 1
ATOM 782 O O . ARG A 1 99 ? -14.122 13.401 36.581 1.00 64.69 99 ARG A O 1
ATOM 789 N N . ILE A 1 100 ? -13.952 12.617 34.479 1.00 65.06 100 ILE A N 1
ATOM 790 C CA . ILE A 1 100 ? -14.351 11.245 34.818 1.00 65.06 100 ILE A CA 1
ATOM 791 C C . ILE A 1 100 ? -13.197 10.425 35.422 1.00 65.06 100 ILE A C 1
ATOM 793 O O . ILE A 1 100 ? -13.448 9.400 36.049 1.00 65.06 100 ILE A O 1
ATOM 797 N N . HIS A 1 101 ? -11.958 10.931 35.348 1.00 61.41 101 HIS A N 1
ATOM 798 C CA . HIS A 1 101 ? -10.729 10.302 35.852 1.00 61.41 101 HIS A CA 1
ATOM 799 C C . HIS A 1 101 ? -10.395 8.922 35.250 1.00 61.41 101 HIS A C 1
ATOM 801 O O . HIS A 1 101 ? -11.223 8.245 34.643 1.00 61.41 101 HIS A O 1
ATOM 807 N N . ASP A 1 102 ? -9.154 8.512 35.519 1.00 63.56 102 ASP A N 1
ATOM 808 C CA . ASP A 1 102 ? -8.416 7.301 35.129 1.00 63.56 102 ASP A CA 1
ATOM 809 C C . ASP A 1 102 ? -9.106 5.955 35.411 1.00 63.56 102 ASP A C 1
ATOM 811 O O . ASP A 1 102 ? -8.584 4.888 35.095 1.00 63.56 102 ASP A O 1
ATOM 815 N N . GLU A 1 103 ? -10.243 5.988 36.100 1.00 74.56 103 GLU A N 1
ATOM 816 C CA . GLU A 1 103 ? -10.888 4.810 36.662 1.00 74.56 103 GLU A CA 1
ATOM 817 C C . GLU A 1 103 ? -12.214 4.475 35.984 1.00 74.56 103 GLU A C 1
ATOM 819 O O . GLU A 1 103 ? -12.767 3.427 36.311 1.00 74.56 103 GLU A O 1
ATOM 824 N N . PHE A 1 104 ? -12.743 5.314 35.077 1.00 86.56 104 PHE A N 1
ATOM 825 C CA . PHE A 1 104 ? -14.058 5.071 34.469 1.00 86.56 104 PHE A CA 1
ATOM 826 C C . PHE A 1 104 ? -14.137 3.681 33.840 1.00 86.56 104 PHE A C 1
ATOM 828 O O . PHE A 1 104 ? -14.964 2.880 34.264 1.00 86.56 104 PHE A O 1
ATOM 835 N N . ALA A 1 105 ? -13.263 3.359 32.880 1.00 87.38 105 ALA A N 1
ATOM 836 C CA . ALA A 1 105 ? -13.315 2.070 32.197 1.00 87.38 105 ALA A CA 1
ATOM 837 C C . ALA A 1 105 ? -13.074 0.899 33.154 1.00 87.38 105 ALA A C 1
ATOM 839 O O . ALA A 1 105 ? -13.758 -0.115 33.062 1.00 87.38 105 ALA A O 1
ATOM 840 N N . SER A 1 106 ? -12.166 1.058 34.121 1.00 86.00 106 SER A N 1
ATOM 841 C CA . SER A 1 106 ? -11.893 0.039 35.143 1.00 86.00 106 SER A CA 1
ATOM 842 C C . SER A 1 106 ? -13.107 -0.220 36.047 1.00 86.00 106 SER A C 1
ATOM 844 O O . SER A 1 106 ? -13.467 -1.370 36.297 1.00 86.00 106 SER A O 1
ATOM 846 N N . ARG A 1 107 ? -13.780 0.837 36.522 1.00 87.19 107 ARG A N 1
ATOM 847 C CA . ARG A 1 107 ? -15.004 0.747 37.337 1.00 87.19 107 ARG A CA 1
ATOM 848 C C . ARG A 1 107 ? -16.158 0.189 36.525 1.00 87.19 107 ARG A C 1
ATOM 850 O O . ARG A 1 107 ? -16.846 -0.714 36.990 1.00 87.19 107 ARG A O 1
ATOM 857 N N . PHE A 1 108 ? -16.336 0.693 35.312 1.00 90.00 108 PHE A N 1
ATOM 858 C CA . PHE A 1 108 ? -17.355 0.254 34.374 1.00 90.00 108 PHE A CA 1
ATOM 859 C C . PHE A 1 108 ? -17.212 -1.240 34.056 1.00 90.00 108 PHE A C 1
ATOM 861 O O . PHE A 1 108 ? -18.176 -1.992 34.203 1.00 90.00 108 PHE A O 1
ATOM 868 N N . TYR A 1 109 ? -15.994 -1.698 33.751 1.00 90.50 109 TYR A N 1
ATOM 869 C CA . TYR A 1 109 ? -15.676 -3.115 33.582 1.00 90.50 109 TYR A CA 1
ATOM 870 C C . TYR A 1 109 ? -15.988 -3.930 34.840 1.00 90.50 109 TYR A C 1
ATOM 872 O O . TYR A 1 109 ? -16.624 -4.976 34.759 1.00 90.50 109 TYR A O 1
ATOM 880 N N . ALA A 1 110 ? -15.603 -3.442 36.024 1.00 88.81 110 ALA A N 1
ATOM 881 C CA . ALA A 1 110 ? -15.891 -4.133 37.277 1.00 88.81 110 ALA A CA 1
ATOM 882 C C . ALA A 1 110 ? -17.402 -4.267 37.545 1.00 88.81 110 ALA A C 1
ATOM 884 O O . ALA A 1 110 ? -17.832 -5.273 38.106 1.00 88.81 110 ALA A O 1
ATOM 885 N N . GLN A 1 111 ? -18.222 -3.284 37.151 1.00 90.00 111 GLN A N 1
ATOM 886 C CA . GLN A 1 111 ? -19.683 -3.397 37.238 1.00 90.00 111 GLN A CA 1
ATOM 887 C C . GLN A 1 111 ? -20.233 -4.429 36.248 1.00 90.00 111 GLN A C 1
ATOM 889 O O . GLN A 1 111 ? -21.080 -5.234 36.630 1.00 90.00 111 GLN A O 1
ATOM 894 N N . LEU A 1 112 ? -19.722 -4.458 35.014 1.00 89.12 112 LEU A N 1
ATOM 895 C CA . LEU A 1 112 ? -20.082 -5.476 34.022 1.00 89.12 112 LEU A CA 1
ATOM 896 C C . LEU A 1 112 ? -19.736 -6.886 34.517 1.00 89.12 112 LEU A C 1
ATOM 898 O O . LEU A 1 112 ? -20.607 -7.750 34.553 1.00 89.12 112 LEU A O 1
ATOM 902 N N . ALA A 1 113 ? -18.517 -7.093 35.016 1.00 85.81 113 ALA A N 1
ATOM 903 C CA . ALA A 1 113 ? -18.077 -8.377 35.559 1.00 85.81 113 ALA A CA 1
ATOM 904 C C . ALA A 1 113 ? -18.952 -8.852 36.737 1.00 85.81 113 ALA A C 1
ATOM 906 O O . ALA A 1 113 ? -19.295 -10.030 36.830 1.00 85.81 113 ALA A O 1
ATOM 907 N N . LYS A 1 114 ? -19.375 -7.939 37.626 1.00 87.31 114 LYS A N 1
ATOM 908 C CA . LYS A 1 114 ? -20.309 -8.262 38.721 1.00 87.31 114 LYS A CA 1
ATOM 909 C C . LYS A 1 114 ? -21.676 -8.721 38.212 1.00 87.31 114 LYS A C 1
ATOM 911 O O . LYS A 1 114 ? -22.246 -9.651 38.778 1.00 87.31 114 LYS A O 1
ATOM 916 N N . LEU A 1 115 ? -22.207 -8.070 37.176 1.00 88.19 115 LEU A N 1
ATOM 917 C CA . LEU A 1 115 ? -23.493 -8.428 36.567 1.00 88.19 115 LEU A CA 1
ATOM 918 C C . LEU A 1 115 ? -23.419 -9.769 35.818 1.00 88.19 115 LEU A C 1
ATOM 920 O O . LEU A 1 115 ? -24.360 -10.566 35.864 1.00 88.19 115 LEU A O 1
ATOM 924 N N . GLU A 1 116 ? -22.289 -10.057 35.170 1.00 83.25 116 GLU A N 1
ATOM 925 C CA . GLU A 1 116 ? -22.021 -11.351 34.534 1.00 83.25 116 GLU A CA 1
ATOM 926 C C . GLU A 1 116 ? -22.002 -12.494 35.564 1.00 83.25 116 GLU A C 1
ATOM 928 O O . GLU A 1 116 ? -22.628 -13.533 35.340 1.00 83.25 116 GLU A O 1
ATOM 933 N N . LEU A 1 117 ? -21.352 -12.288 36.715 1.00 79.06 117 LEU A N 1
ATOM 934 C CA . LEU A 1 117 ? -21.280 -13.271 37.804 1.00 79.06 117 LEU A CA 1
ATOM 935 C C . LEU A 1 117 ? -22.636 -13.511 38.480 1.00 79.06 117 LEU A C 1
ATOM 937 O O . LEU A 1 117 ? -23.025 -14.662 38.685 1.00 79.06 117 LEU A O 1
ATOM 941 N N . SER A 1 118 ? -23.400 -12.447 38.752 1.00 80.25 118 SER A N 1
ATOM 942 C CA . SER A 1 118 ? -24.724 -12.575 39.376 1.00 80.25 118 SER A CA 1
ATOM 943 C C . SER A 1 118 ? -25.713 -13.348 38.499 1.00 80.25 118 SER A C 1
ATOM 945 O O . SER A 1 118 ? -26.476 -14.167 39.006 1.00 80.25 118 SER A O 1
ATOM 947 N N . THR A 1 119 ? -25.649 -13.162 37.177 1.00 77.06 119 THR A N 1
ATOM 948 C CA . THR A 1 119 ? -26.489 -13.887 36.206 1.00 77.06 119 THR A CA 1
ATOM 949 C C . THR A 1 119 ? -26.147 -15.383 36.151 1.00 77.06 119 THR A C 1
ATOM 951 O O . THR A 1 119 ? -27.007 -16.204 35.840 1.00 77.06 119 THR A O 1
ATOM 954 N N . ARG A 1 120 ? -24.903 -15.755 36.480 1.00 68.12 120 ARG A N 1
ATOM 955 C CA . ARG A 1 120 ? -24.417 -17.146 36.517 1.00 68.12 120 ARG A CA 1
ATOM 956 C C . ARG A 1 120 ? -24.627 -17.839 37.870 1.00 68.12 120 ARG A C 1
ATOM 958 O O . ARG A 1 120 ? -24.354 -19.030 37.975 1.00 68.12 120 ARG A O 1
ATOM 965 N N . GLY A 1 121 ? -25.125 -17.125 38.884 1.00 61.34 121 GLY A N 1
ATOM 966 C CA . GLY A 1 121 ? -25.321 -17.661 40.235 1.00 61.34 121 GLY A CA 1
ATOM 967 C C . GLY A 1 121 ? -24.030 -17.798 41.051 1.00 61.34 121 GLY A C 1
ATOM 968 O O . GLY A 1 121 ? -24.020 -18.525 42.043 1.00 61.34 121 GLY A O 1
ATOM 969 N N . GLU A 1 122 ? -22.950 -17.115 40.657 1.00 56.47 122 GLU A N 1
ATOM 970 C CA . GLU A 1 122 ? -21.648 -17.165 41.332 1.00 56.47 122 GLU A CA 1
ATOM 971 C C . GLU A 1 122 ? -21.410 -15.872 42.139 1.00 56.47 122 GLU A C 1
ATOM 973 O O . GLU A 1 122 ? -21.632 -14.760 41.656 1.00 56.47 122 GLU A O 1
ATOM 978 N N . GLY A 1 123 ? -20.985 -16.006 43.400 1.00 52.22 123 GLY A N 1
ATOM 979 C CA . GLY A 1 123 ? -20.653 -14.870 44.262 1.00 52.22 123 GLY A CA 1
ATOM 980 C C . GLY A 1 123 ? -19.340 -14.204 43.842 1.00 52.22 123 GLY A C 1
ATOM 981 O O . GLY A 1 123 ? -18.357 -14.885 43.565 1.00 52.22 123 GLY A O 1
ATOM 982 N N . TYR A 1 124 ? -19.308 -12.869 43.811 1.00 46.28 124 TYR A N 1
ATOM 983 C CA . TYR A 1 124 ? -18.091 -12.091 43.559 1.00 46.28 124 TYR A CA 1
ATOM 984 C C . TYR A 1 124 ? -17.155 -12.175 44.781 1.00 46.28 124 TYR A C 1
ATOM 986 O O . TYR A 1 124 ? -17.295 -11.385 45.715 1.00 46.28 124 TYR A O 1
ATOM 994 N N . ASP A 1 125 ? -16.220 -13.128 44.798 1.00 46.78 125 ASP A N 1
ATOM 995 C CA . ASP A 1 125 ? -15.153 -13.201 45.804 1.00 46.78 125 ASP A CA 1
ATOM 996 C C . ASP A 1 125 ? -13.848 -12.622 45.232 1.00 46.78 125 ASP A C 1
ATOM 998 O O . ASP A 1 125 ? -13.348 -13.067 44.201 1.00 46.78 125 ASP A O 1
ATOM 1002 N N . ARG A 1 126 ? -13.290 -11.602 45.895 1.00 48.47 126 ARG A N 1
ATOM 1003 C CA . ARG A 1 126 ? -12.015 -10.965 45.512 1.00 48.47 126 ARG A CA 1
ATOM 1004 C C . ARG A 1 126 ? -10.786 -11.821 45.854 1.00 48.47 126 ARG A C 1
ATOM 1006 O O . ARG A 1 126 ? -9.680 -11.384 45.555 1.00 48.47 126 ARG A O 1
ATOM 1013 N N . SER A 1 127 ? -10.958 -12.966 46.520 1.00 42.25 127 SER A N 1
ATOM 1014 C CA . SER A 1 127 ? -9.868 -13.685 47.193 1.00 42.25 127 SER A CA 1
ATOM 1015 C C . SER A 1 127 ? -9.587 -15.111 46.706 1.00 42.25 127 SER A C 1
ATOM 1017 O O . SER A 1 127 ? -8.805 -15.816 47.340 1.00 42.25 127 SER A O 1
ATOM 1019 N N . ILE A 1 128 ? -10.146 -15.537 45.569 1.00 39.84 128 ILE A N 1
ATOM 1020 C CA . ILE A 1 128 ? -9.898 -16.879 45.022 1.00 39.84 128 ILE A CA 1
ATOM 1021 C C . ILE A 1 128 ? -9.204 -16.765 43.660 1.00 39.84 128 ILE A C 1
ATOM 1023 O O . ILE A 1 128 ? -9.804 -16.298 42.693 1.00 39.84 128 ILE A O 1
ATOM 1027 N N . ASP A 1 129 ? -7.953 -17.235 43.597 1.00 38.09 129 ASP A N 1
ATOM 1028 C CA . ASP A 1 129 ? -7.250 -17.611 42.362 1.00 38.09 129 ASP A CA 1
ATOM 1029 C C . ASP A 1 129 ? -8.012 -18.772 41.699 1.00 38.09 129 ASP A C 1
ATOM 1031 O O . ASP A 1 129 ? -7.716 -19.953 41.888 1.00 38.09 129 ASP A O 1
ATOM 1035 N N . VAL A 1 130 ? -9.063 -18.434 40.961 1.00 37.00 130 VAL A N 1
ATOM 1036 C CA . VAL A 1 130 ? -9.703 -19.320 39.989 1.00 37.00 130 VAL A CA 1
ATOM 1037 C C . VAL A 1 130 ? -9.017 -19.039 38.657 1.00 37.00 130 VAL A C 1
ATOM 1039 O O . VAL A 1 130 ? -8.857 -17.872 38.302 1.00 37.00 130 VAL A O 1
ATOM 1042 N N . GLU A 1 131 ? -8.605 -20.083 37.928 1.00 34.97 131 GLU A N 1
ATOM 1043 C CA . GLU A 1 131 ? -8.129 -19.977 36.537 1.00 34.97 131 GLU A CA 1
ATOM 1044 C C . GLU A 1 131 ? -8.915 -18.897 35.770 1.00 34.97 131 GLU A C 1
ATOM 1046 O O . GLU A 1 131 ? -10.142 -18.855 35.917 1.00 34.97 131 GLU A O 1
ATOM 1051 N N . PRO A 1 132 ? -8.263 -18.024 34.976 1.00 40.19 132 PRO A N 1
ATOM 1052 C CA . PRO A 1 132 ? -8.898 -16.839 34.407 1.00 40.19 132 PRO A CA 1
ATOM 1053 C C . PRO A 1 132 ? -10.071 -17.255 33.513 1.00 40.19 132 PRO A C 1
ATOM 1055 O O . PRO A 1 132 ? -9.915 -17.693 32.372 1.00 40.19 132 PRO A O 1
ATOM 1058 N N . ARG A 1 133 ? -11.284 -17.186 34.068 1.00 52.28 133 ARG A N 1
ATOM 1059 C CA . ARG A 1 133 ? -12.512 -17.529 33.356 1.00 52.28 133 ARG A CA 1
ATOM 1060 C C . ARG A 1 133 ? -12.811 -16.384 32.402 1.00 52.28 133 ARG A C 1
ATOM 1062 O O . ARG A 1 133 ? -13.220 -15.311 32.838 1.00 52.28 133 ARG A O 1
ATOM 1069 N N . ARG A 1 134 ? -12.593 -16.641 31.110 1.00 57.56 134 ARG A N 1
ATOM 1070 C CA . ARG A 1 134 ? -12.703 -15.667 30.017 1.00 57.56 134 ARG A CA 1
ATOM 1071 C C . ARG A 1 134 ? -13.974 -14.827 30.119 1.00 57.56 134 ARG A C 1
ATOM 1073 O O . ARG A 1 134 ? -15.078 -15.341 29.913 1.00 57.56 134 ARG A O 1
ATOM 1080 N N . SER A 1 135 ? -13.822 -13.539 30.427 1.00 67.19 135 SER A N 1
ATOM 1081 C CA . SER A 1 135 ? -14.891 -12.572 30.178 1.00 67.19 135 SER A CA 1
ATOM 1082 C C . SER A 1 135 ? -14.953 -12.335 28.674 1.00 67.19 135 SER A C 1
ATOM 1084 O O . SER A 1 135 ? -13.930 -12.173 28.011 1.00 67.19 135 SER A O 1
ATOM 1086 N N . HIS A 1 136 ? -16.164 -12.350 28.126 1.00 76.81 136 HIS A N 1
ATOM 1087 C CA . HIS A 1 136 ? -16.406 -12.070 26.711 1.00 76.81 136 HIS A CA 1
ATOM 1088 C C . HIS A 1 136 ? -16.652 -10.573 26.454 1.00 76.81 136 HIS A C 1
ATOM 1090 O O . HIS A 1 136 ? -17.029 -10.187 25.346 1.00 76.81 136 HIS A O 1
ATOM 1096 N N . THR A 1 137 ? -16.434 -9.736 27.473 1.00 88.25 137 THR A N 1
ATOM 1097 C CA . THR A 1 137 ? -16.546 -8.283 27.403 1.00 88.25 137 THR A CA 1
ATOM 1098 C C . THR A 1 137 ? -15.155 -7.655 27.423 1.00 88.25 137 THR A C 1
ATOM 1100 O O . THR A 1 137 ? -14.355 -7.914 28.316 1.00 88.25 137 THR A O 1
ATOM 1103 N N . VAL A 1 138 ? -14.863 -6.810 26.437 1.00 91.81 138 VAL A N 1
ATOM 1104 C CA . VAL A 1 138 ? -13.561 -6.156 26.267 1.00 91.81 138 VAL A CA 1
ATOM 1105 C C . VAL A 1 138 ? -13.768 -4.668 26.026 1.00 91.81 138 VAL A C 1
ATOM 1107 O O . VAL A 1 138 ? -14.597 -4.277 25.203 1.00 91.81 138 VAL A O 1
ATOM 1110 N N . ILE A 1 139 ? -12.986 -3.834 26.708 1.00 92.88 139 ILE A N 1
ATOM 1111 C CA . ILE A 1 139 ? -13.000 -2.381 26.546 1.00 92.88 139 ILE A CA 1
ATOM 1112 C C . ILE A 1 139 ? -11.651 -1.916 25.986 1.00 92.88 139 ILE A C 1
ATOM 1114 O O . ILE A 1 139 ? -10.601 -2.287 26.503 1.00 92.88 139 ILE A O 1
ATOM 1118 N N . LEU A 1 140 ? -11.669 -1.087 24.942 1.00 93.62 140 LEU A N 1
ATOM 1119 C CA . LEU A 1 140 ? -10.497 -0.383 24.422 1.00 93.62 140 LEU A CA 1
ATOM 1120 C C . LEU A 1 140 ? -10.674 1.118 24.650 1.00 93.62 140 LEU A C 1
ATOM 1122 O O . LEU A 1 140 ? -11.523 1.747 24.021 1.00 93.62 140 LEU A O 1
ATOM 1126 N N . GLU A 1 141 ? -9.866 1.683 25.536 1.00 91.62 141 GLU A N 1
ATOM 1127 C CA . GLU A 1 141 ? -9.795 3.124 25.764 1.00 91.62 141 GLU A CA 1
ATOM 1128 C C . GLU A 1 141 ? -8.875 3.791 24.742 1.00 91.62 141 GLU A C 1
ATOM 1130 O O . GLU A 1 141 ? -7.864 3.215 24.332 1.00 91.62 141 GLU A O 1
ATOM 1135 N N . SER A 1 142 ? -9.212 5.020 24.353 1.00 90.69 142 SER A N 1
ATOM 1136 C CA . SER A 1 142 ? -8.507 5.764 23.308 1.00 90.69 142 SER A CA 1
ATOM 1137 C C . SER A 1 142 ? -7.026 6.013 23.603 1.00 90.69 142 SER A C 1
ATOM 1139 O O . SER A 1 142 ? -6.210 5.938 22.689 1.00 90.69 142 SER A O 1
ATOM 1141 N N . CYS A 1 143 ? -6.658 6.282 24.858 1.00 87.50 143 CYS A N 1
ATOM 1142 C CA . CYS A 1 143 ? -5.273 6.527 25.273 1.00 87.50 143 CYS A CA 1
ATOM 1143 C C . CYS A 1 143 ? -5.048 6.166 26.749 1.00 87.50 143 CYS A C 1
ATOM 1145 O O . CYS A 1 143 ? -5.991 5.751 27.427 1.00 87.50 143 CYS A O 1
ATOM 1147 N N . ASP A 1 144 ? -3.826 6.341 27.262 1.00 85.94 144 ASP A N 1
ATOM 1148 C CA . ASP A 1 144 ? -3.580 6.257 28.701 1.00 85.94 144 ASP A CA 1
ATOM 1149 C C . ASP A 1 144 ? -4.169 7.491 29.392 1.00 85.94 144 ASP A C 1
ATOM 1151 O O . ASP A 1 144 ? -3.582 8.569 29.418 1.00 85.94 144 ASP A O 1
ATOM 1155 N N . VAL A 1 145 ? -5.353 7.314 29.969 1.00 75.62 145 VAL A N 1
ATOM 1156 C CA . VAL A 1 145 ? -6.111 8.338 30.700 1.00 75.62 145 VAL A CA 1
ATOM 1157 C C . VAL A 1 145 ? -5.326 9.013 31.833 1.00 75.62 145 VAL A C 1
ATOM 1159 O O . VAL A 1 145 ? -5.677 10.129 32.210 1.00 75.62 145 VAL A O 1
ATOM 1162 N N . LYS A 1 146 ? -4.271 8.373 32.365 1.00 75.69 146 LYS A N 1
ATOM 1163 C CA . LYS A 1 146 ? -3.446 8.920 33.456 1.00 75.69 146 LYS A CA 1
ATOM 1164 C C . LYS A 1 146 ? -2.419 9.933 32.976 1.00 75.69 146 LYS A C 1
ATOM 1166 O O . LYS A 1 146 ? -2.044 10.833 33.726 1.00 75.69 146 LYS A O 1
ATOM 1171 N N . THR A 1 147 ? -1.886 9.719 31.777 1.00 76.69 147 THR A N 1
ATOM 1172 C CA . THR A 1 147 ? -0.668 10.394 31.310 1.00 76.69 147 THR A CA 1
ATOM 1173 C C . THR A 1 147 ? -0.848 11.130 29.987 1.00 76.69 147 THR A C 1
ATOM 1175 O O . THR A 1 147 ? -0.031 11.991 29.662 1.00 76.69 147 THR A O 1
ATOM 1178 N N . GLU A 1 148 ? -1.915 10.848 29.243 1.00 78.75 148 GLU A N 1
ATOM 1179 C CA . GLU A 1 148 ? -2.091 11.295 27.864 1.00 78.75 148 GLU A CA 1
ATOM 1180 C C . GLU A 1 148 ? -3.395 12.081 27.674 1.00 78.75 148 GLU A C 1
ATO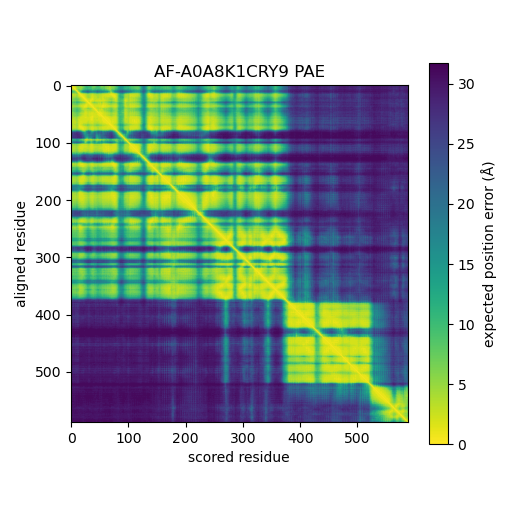M 1182 O O . GLU A 1 148 ? -4.137 12.367 28.609 1.00 78.75 148 GLU A O 1
ATOM 1187 N N . SER A 1 149 ? -3.642 12.519 26.441 1.00 71.56 149 SER A N 1
ATOM 1188 C CA . SER A 1 149 ? -4.930 13.040 25.983 1.00 71.56 149 SER A CA 1
ATOM 1189 C C . SER A 1 149 ? -5.136 12.650 24.521 1.00 71.56 149 SER A C 1
ATOM 1191 O O . SER A 1 149 ? -4.160 12.660 23.765 1.00 71.56 149 SER A O 1
ATOM 1193 N N . PRO A 1 150 ? -6.367 12.313 24.081 1.00 72.06 150 PRO A N 1
ATOM 1194 C CA . PRO A 1 150 ? -6.583 11.821 22.728 1.00 72.06 150 PRO A CA 1
ATOM 1195 C C . PRO A 1 150 ? -6.204 12.883 21.697 1.00 72.06 150 PRO A C 1
ATOM 1197 O O . PRO A 1 150 ? -6.722 14.004 21.709 1.00 72.06 150 PRO A O 1
ATOM 1200 N N . LEU A 1 151 ? -5.307 12.518 20.784 1.00 72.62 151 LEU A N 1
ATOM 1201 C CA . LEU A 1 151 ? -4.904 13.392 19.689 1.00 72.62 151 LEU A CA 1
ATOM 1202 C C . LEU A 1 151 ? -6.000 13.504 18.637 1.00 72.62 151 LEU A C 1
ATOM 1204 O O . LEU A 1 151 ? -6.652 12.520 18.275 1.00 72.62 151 LEU A O 1
ATOM 1208 N N . ARG A 1 152 ? -6.163 14.721 18.121 1.00 72.12 152 ARG A N 1
ATOM 1209 C CA . ARG A 1 152 ? -7.089 15.053 17.039 1.00 72.12 152 ARG A CA 1
ATOM 1210 C C . ARG A 1 152 ? -6.306 15.431 15.793 1.00 72.12 152 ARG A C 1
ATOM 1212 O O . ARG A 1 152 ? -5.241 16.043 15.897 1.00 72.12 152 ARG A O 1
ATOM 1219 N N . HIS A 1 153 ? -6.841 15.083 14.630 1.00 62.19 153 HIS A N 1
ATOM 1220 C CA . HIS A 1 153 ? -6.273 15.525 13.367 1.00 62.19 153 HIS A CA 1
ATOM 1221 C C . HIS A 1 153 ? -6.554 17.026 13.178 1.00 62.19 153 HIS A C 1
ATOM 1223 O O . HIS A 1 153 ? -7.610 17.507 13.574 1.00 62.19 153 HIS A O 1
ATOM 1229 N N . SER A 1 154 ? -5.613 17.794 12.619 1.00 54.97 154 SER A N 1
ATOM 1230 C CA . SER A 1 154 ? -5.733 19.263 12.529 1.00 54.97 154 SER A CA 1
ATOM 1231 C C . SER A 1 154 ? -6.875 19.736 11.628 1.00 54.97 154 SER A C 1
ATOM 1233 O O . SER A 1 154 ? -7.362 20.852 11.801 1.00 54.97 154 SER A O 1
ATOM 1235 N N . ASP A 1 155 ? -7.290 18.884 10.688 1.00 54.03 155 ASP A N 1
ATOM 1236 C CA . ASP A 1 155 ? -8.226 19.233 9.619 1.00 54.03 155 ASP A CA 1
ATOM 1237 C C . ASP A 1 155 ? -9.632 18.645 9.849 1.00 54.03 155 ASP A C 1
ATOM 1239 O O . ASP A 1 155 ? -10.602 19.157 9.290 1.00 54.03 155 ASP A O 1
ATOM 1243 N N . ASP A 1 156 ? -9.761 17.630 10.714 1.00 53.69 156 ASP A N 1
ATOM 1244 C CA . ASP A 1 156 ? -11.019 16.942 11.023 1.00 53.69 156 ASP A CA 1
ATOM 1245 C C . ASP A 1 156 ? -11.396 17.125 12.503 1.00 53.69 156 ASP A C 1
ATOM 1247 O O . ASP A 1 156 ? -10.575 17.007 13.408 1.00 53.69 156 ASP A O 1
ATOM 1251 N N . GLN A 1 157 ? -12.683 17.349 12.785 1.00 64.38 157 GLN A N 1
ATOM 1252 C CA . GLN A 1 157 ? -13.220 17.397 14.159 1.00 64.38 157 GLN A CA 1
ATOM 1253 C C . GLN A 1 157 ? -13.208 16.020 14.867 1.00 64.38 157 GLN A C 1
ATOM 1255 O O . GLN A 1 157 ? -13.728 15.892 15.976 1.00 64.38 157 GLN A O 1
ATOM 1260 N N . VAL A 1 158 ? -12.638 14.990 14.233 1.00 75.31 158 VAL A N 1
ATOM 1261 C CA . VAL A 1 158 ? -12.653 13.583 14.651 1.00 75.31 158 VAL A CA 1
ATOM 1262 C C . VAL A 1 158 ? -11.278 13.187 15.203 1.00 75.31 158 VAL A C 1
ATOM 1264 O O . VAL A 1 158 ? -10.234 13.639 14.730 1.00 75.31 158 VAL A O 1
ATOM 1267 N N . SER A 1 159 ? -11.257 12.362 16.249 1.00 82.31 159 SER A N 1
ATOM 1268 C CA . SER A 1 159 ? -10.009 11.934 16.880 1.00 82.31 159 SER A CA 1
ATOM 1269 C C . SER A 1 159 ? -9.252 10.896 16.052 1.00 82.31 159 SER A C 1
ATOM 1271 O O . SER A 1 159 ? -9.838 10.112 15.297 1.00 82.31 159 SER A O 1
ATOM 1273 N N . ASN A 1 160 ? -7.932 10.828 16.251 1.00 85.81 160 ASN A N 1
ATOM 1274 C CA . ASN A 1 160 ? -7.103 9.800 15.621 1.00 85.81 160 ASN A CA 1
ATOM 1275 C C . ASN A 1 160 ? -7.573 8.394 16.016 1.00 85.81 160 ASN A C 1
ATOM 1277 O O . ASN A 1 160 ? -7.552 7.488 15.187 1.00 85.81 160 ASN A O 1
ATOM 1281 N N . PHE A 1 161 ? -8.051 8.218 17.252 1.00 89.88 161 PHE A N 1
ATOM 1282 C CA . PHE A 1 161 ? -8.568 6.938 17.722 1.00 89.88 161 PHE A CA 1
ATOM 1283 C C . PHE A 1 161 ? -9.733 6.438 16.866 1.00 89.88 161 PHE A C 1
ATOM 1285 O O . PHE A 1 161 ? -9.681 5.324 16.341 1.00 89.88 161 PHE A O 1
ATOM 1292 N N . LEU A 1 162 ? -10.740 7.286 16.645 1.00 89.81 162 LEU A N 1
ATOM 1293 C CA . LEU A 1 162 ? -11.902 6.940 15.830 1.00 89.81 162 LEU A CA 1
ATOM 1294 C C . LEU A 1 162 ? -11.534 6.735 14.357 1.00 89.81 162 LEU A C 1
ATOM 1296 O O . LEU A 1 162 ? -12.023 5.794 13.732 1.00 89.81 162 LEU A O 1
ATOM 1300 N N . HIS A 1 163 ? -10.628 7.550 13.808 1.00 88.19 163 HIS A N 1
ATOM 1301 C CA . HIS A 1 163 ? -10.129 7.354 12.444 1.00 88.19 163 HIS A CA 1
ATOM 1302 C C . HIS A 1 163 ? -9.433 6.001 12.271 1.00 88.19 163 HIS A C 1
ATOM 1304 O O . HIS A 1 163 ? -9.714 5.274 11.315 1.00 88.19 163 HIS A O 1
ATOM 1310 N N . ARG A 1 164 ? -8.539 5.637 13.198 1.00 90.44 164 ARG A N 1
ATOM 1311 C CA . ARG A 1 164 ? -7.803 4.369 13.135 1.00 90.44 164 ARG A CA 1
ATOM 1312 C C . ARG A 1 164 ? -8.711 3.172 13.380 1.00 90.44 164 ARG A C 1
ATOM 1314 O O . ARG A 1 164 ? -8.545 2.160 12.700 1.00 90.44 164 ARG A O 1
ATOM 1321 N N . LEU A 1 165 ? -9.707 3.301 14.256 1.00 92.25 165 LEU A N 1
ATOM 1322 C CA . LEU A 1 165 ? -10.740 2.287 14.449 1.00 92.25 165 LEU A CA 1
ATOM 1323 C C . LEU A 1 165 ? -11.562 2.086 13.170 1.00 92.25 165 LEU A C 1
ATOM 1325 O O . LEU A 1 165 ? -11.718 0.955 12.719 1.00 92.25 165 LEU A O 1
ATOM 1329 N N . ASN A 1 166 ? -11.990 3.172 12.520 1.00 89.75 166 ASN A N 1
ATOM 1330 C CA . ASN A 1 166 ? -12.692 3.102 11.241 1.00 89.75 166 ASN A CA 1
ATOM 1331 C C . ASN A 1 166 ? -11.842 2.401 10.166 1.00 89.75 166 ASN A C 1
ATOM 1333 O O . ASN A 1 166 ? -12.309 1.482 9.494 1.00 89.75 166 ASN A O 1
ATOM 1337 N N . PHE A 1 167 ? -10.565 2.770 10.039 1.00 88.88 167 PHE A N 1
ATOM 1338 C CA . PHE A 1 167 ? -9.645 2.133 9.092 1.00 88.88 167 PHE A CA 1
ATOM 1339 C C . PHE A 1 167 ? -9.416 0.649 9.373 1.00 88.88 167 PHE A C 1
ATOM 1341 O O . PHE A 1 167 ? -9.268 -0.123 8.425 1.00 88.88 167 PHE A O 1
ATOM 1348 N N . ALA A 1 168 ? -9.414 0.235 10.642 1.00 90.94 168 ALA A N 1
ATOM 1349 C CA . ALA A 1 168 ? -9.282 -1.167 11.013 1.00 90.94 168 ALA A CA 1
ATOM 1350 C C . ALA A 1 168 ? -10.391 -2.013 10.366 1.00 90.94 168 ALA A C 1
ATOM 1352 O O . ALA A 1 168 ? -10.084 -2.995 9.686 1.00 90.94 168 ALA A O 1
ATOM 1353 N N . PHE A 1 169 ? -11.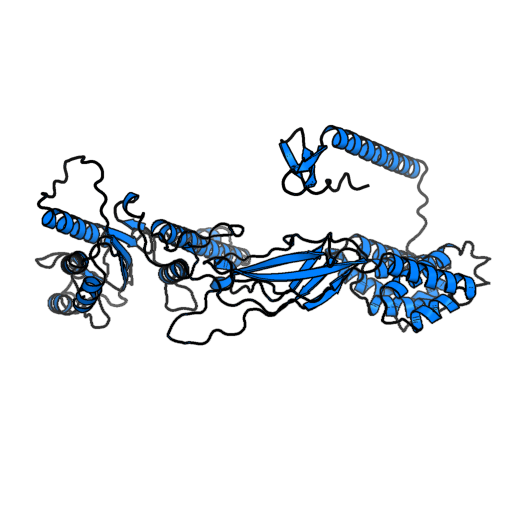650 -1.573 10.494 1.00 88.56 169 PHE A N 1
ATOM 1354 C CA . PHE A 1 169 ? -12.822 -2.237 9.910 1.00 88.56 169 PHE A CA 1
ATOM 1355 C C . PHE A 1 169 ? -12.858 -2.169 8.377 1.00 88.56 169 PHE A C 1
ATOM 1357 O O . PHE A 1 169 ? -13.270 -3.126 7.730 1.00 88.56 169 PHE A O 1
ATOM 1364 N N . HIS A 1 170 ? -12.348 -1.092 7.773 1.00 84.38 170 HIS A N 1
ATOM 1365 C CA . HIS A 1 170 ? -12.309 -0.939 6.311 1.00 84.38 170 HIS A CA 1
ATOM 1366 C C . HIS A 1 170 ? -11.185 -1.730 5.625 1.00 84.38 170 HIS A C 1
ATOM 1368 O O . HIS A 1 170 ? -11.057 -1.685 4.400 1.00 84.38 170 HIS A O 1
ATOM 1374 N N . GLY A 1 171 ? -10.378 -2.474 6.388 1.00 84.12 171 GLY A N 1
ATOM 1375 C CA . GLY A 1 171 ? -9.383 -3.395 5.844 1.00 84.12 171 GLY A CA 1
ATOM 1376 C C . GLY A 1 171 ? -7.975 -3.239 6.399 1.00 84.12 171 GLY A C 1
ATOM 1377 O O . GLY A 1 171 ? -7.127 -4.085 6.118 1.00 84.12 171 GLY A O 1
ATOM 1378 N N . GLY A 1 172 ? -7.720 -2.212 7.211 1.00 87.62 172 GLY A N 1
ATOM 1379 C CA . GLY A 1 172 ? -6.436 -2.025 7.881 1.00 87.62 172 GLY A CA 1
ATOM 1380 C C . GLY A 1 172 ? -6.053 -3.227 8.747 1.00 87.62 172 GLY A C 1
ATOM 1381 O O . GLY A 1 172 ? -4.925 -3.707 8.658 1.00 87.62 172 GLY A O 1
ATOM 1382 N N . ALA A 1 173 ? -7.012 -3.776 9.501 1.00 88.31 173 ALA A N 1
ATOM 1383 C CA . ALA A 1 173 ? -6.787 -4.940 10.359 1.00 88.31 173 ALA A CA 1
ATOM 1384 C C . ALA A 1 173 ? -6.752 -6.277 9.595 1.00 88.31 173 ALA A C 1
ATOM 1386 O O . ALA A 1 173 ? -6.130 -7.227 10.060 1.00 88.31 173 ALA A O 1
ATOM 1387 N N . ALA A 1 174 ? -7.390 -6.351 8.421 1.00 80.31 174 ALA A N 1
ATOM 1388 C CA . ALA A 1 174 ? -7.449 -7.565 7.602 1.00 80.31 174 ALA A CA 1
ATOM 1389 C C . ALA A 1 174 ? -6.226 -7.767 6.694 1.00 80.31 174 ALA A C 1
ATOM 1391 O O . ALA A 1 174 ? -6.049 -8.850 6.137 1.00 80.31 174 ALA A O 1
ATOM 1392 N N . CYS A 1 175 ? -5.415 -6.728 6.471 1.00 64.94 175 CYS A N 1
ATOM 1393 C CA . CYS A 1 175 ? -4.365 -6.758 5.458 1.00 64.94 175 CYS A CA 1
ATOM 1394 C C . CYS A 1 175 ? -3.227 -7.723 5.850 1.00 64.94 175 CYS A C 1
ATOM 1396 O O . CYS A 1 175 ? -2.278 -7.345 6.534 1.00 64.94 175 CYS A O 1
ATOM 1398 N N . LEU A 1 176 ? -3.324 -8.971 5.382 1.00 60.09 176 LEU A N 1
ATOM 1399 C CA . LEU A 1 176 ? -2.278 -9.997 5.446 1.00 60.09 176 LEU A CA 1
ATOM 1400 C C . LEU A 1 176 ? -1.062 -9.639 4.571 1.00 60.09 176 LEU A C 1
ATOM 1402 O O . LEU A 1 176 ? -1.043 -8.609 3.886 1.00 60.09 176 LEU A O 1
ATOM 1406 N N . SER A 1 177 ? -0.051 -10.518 4.574 1.00 60.44 177 SER A N 1
ATOM 1407 C CA . SER A 1 177 ? 1.086 -10.430 3.656 1.00 60.44 177 SER A CA 1
ATOM 1408 C C . SER A 1 177 ? 0.587 -10.220 2.223 1.00 60.44 177 SER A C 1
ATOM 1410 O O . SER A 1 177 ? -0.353 -10.869 1.753 1.00 60.44 177 SER A O 1
ATOM 1412 N N . LEU A 1 178 ? 1.205 -9.270 1.519 1.00 56.88 178 LEU A N 1
ATOM 1413 C CA . LEU A 1 178 ? 0.741 -8.787 0.213 1.00 56.88 178 LEU A CA 1
ATOM 1414 C C . LEU A 1 178 ? 0.742 -9.885 -0.870 1.00 56.88 178 LEU A C 1
ATOM 1416 O O . LEU A 1 178 ? 0.090 -9.718 -1.907 1.00 56.88 178 LEU A O 1
ATOM 1420 N N . ASP A 1 179 ? 1.418 -11.005 -0.607 1.00 58.50 179 ASP A N 1
ATOM 1421 C CA . ASP A 1 179 ? 1.579 -12.147 -1.506 1.00 58.50 179 ASP A CA 1
ATOM 1422 C C . ASP A 1 179 ? 0.550 -13.272 -1.313 1.00 58.50 179 ASP A C 1
ATOM 1424 O O . ASP A 1 179 ? 0.439 -14.130 -2.193 1.00 58.50 179 ASP A O 1
ATOM 1428 N N . ASP A 1 180 ? -0.243 -13.253 -0.236 1.00 66.62 180 ASP A N 1
ATOM 1429 C CA . ASP A 1 180 ? -1.197 -14.331 0.050 1.00 66.62 180 ASP A CA 1
ATOM 1430 C C . ASP A 1 180 ? -2.323 -14.346 -1.002 1.00 66.62 180 ASP A C 1
ATOM 1432 O O . ASP A 1 180 ? -2.918 -13.302 -1.307 1.00 66.62 180 ASP A O 1
ATOM 1436 N N . GLU A 1 181 ? -2.585 -15.514 -1.606 1.00 63.94 181 GLU A N 1
ATOM 1437 C CA . GLU A 1 181 ? -3.570 -15.679 -2.691 1.00 63.94 181 GLU A CA 1
ATOM 1438 C C . GLU A 1 181 ? -5.018 -15.771 -2.190 1.00 63.94 181 GLU A C 1
ATOM 1440 O O . GLU A 1 181 ? -5.928 -15.338 -2.899 1.00 63.94 181 GLU A O 1
ATOM 1445 N N . LEU A 1 182 ? -5.229 -16.290 -0.979 1.00 58.62 182 LEU A N 1
ATOM 1446 C CA . LEU A 1 182 ? -6.540 -16.543 -0.385 1.00 58.62 182 LEU A CA 1
ATOM 1447 C C . LEU A 1 182 ? -6.584 -15.980 1.033 1.00 58.62 182 LEU A C 1
ATOM 1449 O O . LEU A 1 182 ? -5.761 -16.331 1.875 1.00 58.62 182 LEU A O 1
ATOM 1453 N N . ILE A 1 183 ? -7.583 -15.142 1.309 1.00 59.78 183 ILE A N 1
ATOM 1454 C CA . ILE A 1 183 ? -8.007 -14.888 2.682 1.00 59.78 183 ILE A CA 1
ATOM 1455 C C . ILE A 1 183 ? -9.096 -15.918 2.974 1.00 59.78 183 ILE A C 1
ATOM 1457 O O . ILE A 1 183 ? -10.262 -15.700 2.672 1.00 59.78 183 ILE A O 1
ATOM 1461 N N . GLU A 1 184 ? -8.724 -17.063 3.548 1.00 61.28 184 GLU A N 1
ATOM 1462 C CA . GLU A 1 184 ? -9.687 -18.092 3.993 1.00 61.28 184 GLU A CA 1
ATOM 1463 C C . GLU A 1 184 ? -10.521 -17.641 5.210 1.00 61.28 184 GLU A C 1
ATOM 1465 O O . GLU A 1 184 ? -11.307 -18.407 5.765 1.00 61.28 184 GLU A O 1
ATOM 1470 N N . ARG A 1 185 ? -10.337 -16.397 5.668 1.00 68.31 185 ARG A N 1
ATOM 1471 C CA . ARG A 1 185 ? -10.969 -15.846 6.864 1.00 68.31 185 ARG A CA 1
ATOM 1472 C C . ARG A 1 185 ? -12.060 -14.847 6.474 1.00 68.31 185 ARG A C 1
ATOM 1474 O O . ARG A 1 185 ? -11.726 -13.717 6.133 1.00 68.31 185 ARG A O 1
ATOM 1481 N N . PRO A 1 186 ? -13.348 -15.224 6.563 1.00 72.88 186 PRO A N 1
ATOM 1482 C CA . PRO A 1 186 ? -14.445 -14.318 6.227 1.00 72.88 186 PRO A CA 1
ATOM 1483 C C . PRO A 1 186 ? -14.629 -13.194 7.257 1.00 72.88 186 PRO A C 1
ATOM 1485 O O . PRO A 1 186 ? -15.185 -12.153 6.923 1.00 72.88 186 PRO A O 1
ATOM 1488 N N . HIS A 1 187 ? -14.133 -13.371 8.487 1.00 85.38 187 HIS A N 1
ATOM 1489 C CA . HIS A 1 187 ? -14.380 -12.446 9.591 1.00 85.38 187 HIS A CA 1
ATOM 1490 C C . HIS A 1 187 ? -13.098 -11.824 10.151 1.00 85.38 187 HIS A C 1
ATOM 1492 O O . HIS A 1 187 ? -12.099 -12.515 10.372 1.00 85.38 187 HIS A O 1
ATOM 1498 N N . LEU A 1 188 ? -13.175 -10.529 10.453 1.00 88.38 188 LEU A N 1
ATOM 1499 C CA . LEU A 1 188 ? -12.200 -9.771 11.229 1.00 88.38 188 LEU A CA 1
ATOM 1500 C C . LEU A 1 188 ? -12.185 -10.257 12.678 1.00 88.38 188 LEU A C 1
ATOM 1502 O O . LEU A 1 188 ? -13.237 -10.364 13.318 1.00 88.38 188 LEU A O 1
ATOM 1506 N N . ARG A 1 189 ? -10.993 -10.503 13.231 1.00 89.56 189 ARG A N 1
ATOM 1507 C CA . ARG A 1 189 ? -10.838 -10.817 14.658 1.00 89.56 189 ARG A CA 1
ATOM 1508 C C . ARG A 1 189 ? -10.584 -9.549 15.462 1.00 89.56 189 ARG A C 1
ATOM 1510 O O . ARG A 1 189 ? -9.766 -8.716 15.072 1.00 89.56 189 ARG A O 1
ATOM 1517 N N . LEU A 1 190 ? -11.204 -9.433 16.637 1.00 91.75 190 LEU A N 1
ATOM 1518 C CA . LEU A 1 190 ? -11.011 -8.267 17.506 1.00 91.75 190 LEU A CA 1
ATOM 1519 C C . LEU A 1 190 ? -9.530 -8.052 17.871 1.00 91.75 190 LEU A C 1
ATOM 1521 O O . LEU A 1 190 ? -9.051 -6.921 17.862 1.00 91.75 190 LEU A O 1
ATOM 1525 N N . LYS A 1 191 ? -8.771 -9.127 18.112 1.00 91.06 191 LYS A N 1
ATOM 1526 C CA . LYS A 1 191 ? -7.321 -9.049 18.364 1.00 91.06 191 LYS A CA 1
ATOM 1527 C C . LYS A 1 191 ? -6.531 -8.344 17.253 1.00 91.06 191 LYS A C 1
ATOM 1529 O O . LYS A 1 191 ? -5.585 -7.618 17.545 1.00 91.06 191 LYS A O 1
ATOM 1534 N N . GLU A 1 192 ? -6.923 -8.533 15.993 1.00 90.81 192 GLU A N 1
ATOM 1535 C CA . GLU A 1 192 ? -6.284 -7.910 14.825 1.00 90.81 192 GLU A CA 1
ATOM 1536 C C . GLU A 1 192 ? -6.657 -6.424 14.746 1.00 90.81 192 GLU A C 1
ATOM 1538 O O . GLU A 1 192 ? -5.791 -5.581 14.517 1.00 90.81 192 GLU A O 1
ATOM 1543 N N . VAL A 1 193 ? -7.922 -6.096 15.036 1.00 92.69 193 VAL A N 1
ATOM 1544 C CA . VAL A 1 193 ? -8.414 -4.713 15.135 1.00 92.69 193 VAL A CA 1
ATOM 1545 C C . VAL A 1 193 ? -7.674 -3.944 16.230 1.00 92.69 193 VAL A C 1
ATOM 1547 O O . VAL A 1 193 ? -7.106 -2.891 15.953 1.00 92.69 193 VAL A O 1
ATOM 1550 N N . ILE A 1 194 ? -7.609 -4.481 17.453 1.00 93.50 194 ILE A N 1
ATOM 1551 C CA . ILE A 1 194 ? -6.911 -3.841 18.579 1.00 93.50 194 ILE A CA 1
ATOM 1552 C C . ILE A 1 194 ? -5.432 -3.641 18.250 1.00 93.50 194 ILE A C 1
ATOM 1554 O O . ILE A 1 194 ? -4.895 -2.559 18.490 1.00 93.50 194 ILE A O 1
ATOM 1558 N N . LYS A 1 195 ? -4.775 -4.667 17.693 1.00 92.56 195 LYS A N 1
ATOM 1559 C CA . LYS A 1 195 ? -3.365 -4.591 17.306 1.00 92.56 195 LYS A CA 1
ATOM 1560 C C . LYS A 1 195 ? -3.131 -3.462 16.302 1.00 92.56 195 LYS A C 1
ATOM 1562 O O . LYS A 1 195 ? -2.294 -2.601 16.559 1.00 92.56 195 LYS A O 1
ATOM 1567 N N . TYR A 1 196 ? -3.901 -3.432 15.214 1.00 92.44 196 TYR A N 1
ATOM 1568 C CA . TYR A 1 196 ? -3.792 -2.395 14.189 1.00 92.44 196 TYR A CA 1
ATOM 1569 C C . TYR A 1 196 ? -4.005 -0.993 14.772 1.00 92.44 196 TYR A C 1
ATOM 1571 O O . TYR A 1 196 ? -3.194 -0.098 14.547 1.00 92.44 196 TYR A O 1
ATOM 1579 N N . VAL A 1 197 ? -5.074 -0.802 15.553 1.00 93.19 197 VAL A N 1
ATOM 1580 C CA . VAL A 1 197 ? -5.413 0.501 16.144 1.00 93.19 197 VAL A CA 1
ATOM 1581 C C . VAL A 1 197 ? -4.294 0.991 17.064 1.00 93.19 197 VAL A C 1
ATOM 1583 O O . VAL A 1 197 ? -3.863 2.134 16.930 1.00 93.19 197 VAL A O 1
ATOM 1586 N N . LYS A 1 198 ? -3.772 0.127 17.946 1.00 93.38 198 LYS A N 1
ATOM 1587 C CA . LYS A 1 198 ? -2.652 0.470 18.837 1.00 93.38 198 LYS A CA 1
ATOM 1588 C C . LYS A 1 198 ? -1.398 0.854 18.057 1.00 93.38 198 LYS A C 1
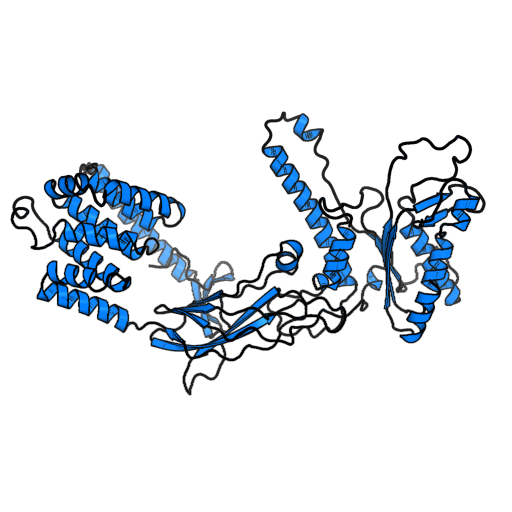ATOM 1590 O O . LYS A 1 198 ? -0.841 1.922 18.294 1.00 93.38 198 LYS A O 1
ATOM 1595 N N . GLU A 1 199 ? -0.980 0.012 17.113 1.00 92.69 199 GLU A N 1
ATOM 1596 C CA . GLU A 1 199 ? 0.235 0.243 16.326 1.00 92.69 199 GLU A CA 1
ATOM 1597 C C . GLU A 1 199 ? 0.155 1.549 15.525 1.00 92.69 199 GLU A C 1
ATOM 1599 O O . GLU A 1 199 ? 1.102 2.335 15.538 1.00 92.69 199 GLU A O 1
ATOM 1604 N N . MET A 1 200 ? -0.979 1.817 14.869 1.00 91.00 200 MET A N 1
ATOM 1605 C CA . MET A 1 200 ? -1.124 3.009 14.031 1.00 91.00 200 MET A CA 1
ATOM 1606 C C . MET A 1 200 ? -1.218 4.301 14.847 1.00 91.00 200 MET A C 1
ATOM 1608 O O . MET A 1 200 ? -0.604 5.291 14.466 1.00 91.00 200 MET A O 1
ATOM 1612 N N . ILE A 1 201 ? -1.922 4.306 15.982 1.00 90.56 201 ILE A N 1
ATOM 1613 C CA . ILE A 1 201 ? -2.023 5.505 16.834 1.00 90.56 201 ILE A CA 1
ATOM 1614 C C . ILE A 1 201 ? -0.662 5.867 17.439 1.00 90.56 201 ILE A C 1
ATOM 1616 O O . ILE A 1 201 ? -0.276 7.037 17.444 1.00 90.56 201 ILE A O 1
ATOM 1620 N N . MET A 1 202 ? 0.101 4.867 17.890 1.00 90.75 202 MET A N 1
ATOM 1621 C CA . MET A 1 202 ? 1.463 5.088 18.379 1.00 90.75 202 MET A CA 1
ATOM 1622 C C . MET A 1 202 ? 2.383 5.597 17.260 1.00 90.75 202 MET A C 1
ATOM 1624 O O . MET A 1 202 ? 3.209 6.484 17.488 1.00 90.75 202 MET A O 1
ATOM 1628 N N . MET A 1 203 ? 2.226 5.073 16.038 1.00 89.19 203 MET A N 1
ATOM 1629 C CA . MET A 1 203 ? 2.967 5.547 14.867 1.00 89.19 203 MET A CA 1
ATOM 1630 C C . MET A 1 203 ? 2.612 6.996 14.509 1.00 89.19 203 MET A C 1
ATOM 1632 O O . MET A 1 203 ? 3.515 7.769 14.192 1.00 89.19 203 MET A O 1
ATOM 1636 N N . ASP A 1 204 ? 1.339 7.388 14.603 1.00 86.94 204 ASP A N 1
ATOM 1637 C CA . ASP A 1 204 ? 0.888 8.764 14.361 1.00 86.94 204 ASP A CA 1
ATOM 1638 C C . ASP A 1 204 ? 1.530 9.749 15.337 1.00 86.94 204 ASP A C 1
ATOM 1640 O O . ASP A 1 204 ? 2.060 10.780 14.917 1.00 86.94 204 ASP A O 1
ATOM 1644 N N . ALA A 1 205 ? 1.543 9.411 16.630 1.00 86.44 205 ALA A N 1
ATOM 1645 C CA . ALA A 1 205 ? 2.195 10.223 17.653 1.00 86.44 205 ALA A CA 1
ATOM 1646 C C . ALA A 1 205 ? 3.707 10.354 17.389 1.00 86.44 205 ALA A C 1
ATOM 1648 O O . ALA A 1 205 ? 4.264 11.453 17.434 1.00 86.44 205 ALA A O 1
ATOM 1649 N N . ALA A 1 206 ? 4.374 9.252 17.027 1.00 88.81 206 ALA A N 1
ATOM 1650 C CA . ALA A 1 206 ? 5.792 9.265 16.673 1.00 88.81 206 ALA A CA 1
ATOM 1651 C C . ALA A 1 206 ? 6.079 10.122 15.427 1.00 88.81 206 ALA A C 1
ATOM 1653 O O . ALA A 1 206 ? 7.020 10.919 15.430 1.00 88.81 206 ALA A O 1
ATOM 1654 N N . LEU A 1 207 ? 5.259 10.005 14.377 1.00 85.31 207 LEU A N 1
ATOM 1655 C CA . LEU A 1 207 ? 5.393 10.798 13.156 1.00 85.31 207 LEU A CA 1
ATOM 1656 C C . LEU A 1 207 ? 5.188 12.289 13.439 1.00 85.31 207 LEU A C 1
ATOM 1658 O O . LEU A 1 207 ? 5.962 13.115 12.954 1.00 85.31 207 LEU A O 1
ATOM 1662 N N . GLN A 1 208 ? 4.192 12.637 14.256 1.00 83.31 208 GLN A N 1
ATOM 1663 C CA . GLN A 1 208 ? 3.966 14.007 14.702 1.00 83.31 208 GLN A CA 1
ATOM 1664 C C . GLN A 1 208 ? 5.182 14.547 15.464 1.00 83.31 208 GLN A C 1
ATOM 1666 O O . GLN A 1 208 ? 5.668 15.630 15.140 1.00 83.31 208 GLN A O 1
ATOM 1671 N N . ASN A 1 209 ? 5.732 13.783 16.412 1.00 85.69 209 ASN A N 1
ATOM 1672 C CA . ASN A 1 209 ? 6.938 14.177 17.140 1.00 85.69 209 ASN A CA 1
ATOM 1673 C C . ASN A 1 209 ? 8.128 14.407 16.198 1.00 85.69 209 ASN A C 1
ATOM 1675 O O . ASN A 1 209 ? 8.844 15.393 16.356 1.00 85.69 209 ASN A O 1
ATOM 1679 N N . GLU A 1 210 ? 8.339 13.550 15.195 1.00 86.00 210 GLU A N 1
ATOM 1680 C CA . GLU A 1 210 ? 9.421 13.721 14.215 1.00 86.00 210 GLU A CA 1
ATOM 1681 C C . GLU A 1 210 ? 9.217 14.937 13.301 1.00 86.00 210 GLU A C 1
ATOM 1683 O O . GLU A 1 210 ? 10.176 15.660 13.008 1.00 86.00 210 GLU A O 1
ATOM 1688 N N . LEU A 1 211 ? 7.979 15.213 12.880 1.00 83.44 211 LEU A N 1
ATOM 1689 C CA . LEU A 1 211 ? 7.635 16.415 12.115 1.00 83.44 211 LEU A CA 1
ATOM 1690 C C . LEU A 1 211 ? 7.939 17.678 12.919 1.00 83.44 211 LEU A C 1
ATOM 1692 O O . LEU A 1 211 ? 8.631 18.573 12.427 1.00 83.44 211 LEU A O 1
ATOM 1696 N N . VAL A 1 212 ? 7.490 17.716 14.175 1.00 80.88 212 VAL A N 1
ATOM 1697 C CA . VAL A 1 212 ? 7.748 18.830 15.086 1.00 80.88 212 VAL A CA 1
ATOM 1698 C C . VAL A 1 212 ? 9.256 18.966 15.324 1.00 80.88 212 VAL A C 1
ATOM 1700 O O . VAL A 1 212 ? 9.808 20.033 15.074 1.00 80.88 212 VAL A O 1
ATOM 1703 N N . LYS A 1 213 ? 9.979 17.889 15.662 1.00 81.81 213 LYS A N 1
ATOM 1704 C CA . LYS A 1 213 ? 11.451 17.902 15.806 1.00 81.81 213 LYS A CA 1
ATOM 1705 C C . LYS A 1 213 ? 12.155 18.449 14.566 1.00 81.81 213 LYS A C 1
ATOM 1707 O O . LYS A 1 213 ? 13.128 19.193 14.685 1.00 81.81 213 LYS A O 1
ATOM 1712 N N . THR A 1 214 ? 11.697 18.072 13.375 1.00 83.38 214 THR A N 1
ATOM 1713 C CA . THR A 1 214 ? 12.284 18.525 12.108 1.00 83.38 214 THR A CA 1
ATOM 1714 C C . THR A 1 214 ? 12.062 20.018 11.893 1.00 83.38 214 THR A C 1
ATOM 1716 O O . THR A 1 214 ? 12.990 20.709 11.479 1.00 83.38 214 THR A O 1
ATOM 1719 N N . GLU A 1 215 ? 10.871 20.531 12.199 1.00 79.12 215 GLU A N 1
ATOM 1720 C CA . GLU A 1 215 ? 10.565 21.957 12.083 1.00 79.12 215 GLU A CA 1
ATOM 1721 C C . GLU A 1 215 ? 11.316 22.791 13.129 1.00 79.12 215 GLU A C 1
ATOM 1723 O O . GLU A 1 215 ? 11.922 23.808 12.794 1.00 79.12 215 GLU A O 1
ATOM 1728 N N . TYR A 1 216 ? 11.396 22.299 14.367 1.00 72.56 216 TYR A N 1
ATOM 1729 C CA . TYR A 1 216 ? 12.194 22.909 15.431 1.00 72.56 216 TYR A CA 1
ATOM 1730 C C . TYR A 1 216 ? 13.682 22.987 15.057 1.00 72.56 216 TYR A C 1
ATOM 1732 O O . TYR A 1 216 ? 14.305 24.028 15.250 1.00 72.56 216 TYR A O 1
ATOM 1740 N N . LYS A 1 217 ? 14.256 21.937 14.447 1.00 73.19 217 LYS A N 1
ATOM 1741 C CA . LYS A 1 217 ? 15.661 21.927 13.984 1.00 73.19 217 LYS A CA 1
ATOM 1742 C C . LYS A 1 217 ? 15.971 22.962 12.895 1.00 73.19 217 LYS A C 1
ATOM 1744 O O . LYS A 1 217 ? 17.139 23.301 12.719 1.00 73.19 217 LYS A O 1
ATOM 1749 N N . LYS A 1 218 ? 14.974 23.444 12.144 1.00 76.44 218 LYS A N 1
ATOM 1750 C CA . LYS A 1 218 ? 15.174 24.489 11.122 1.00 76.44 218 LYS A CA 1
ATOM 1751 C C . LYS A 1 218 ? 15.289 25.888 11.728 1.00 76.44 218 LYS A C 1
ATOM 1753 O O . LYS A 1 218 ? 15.821 26.782 11.072 1.00 76.44 218 LYS A O 1
ATOM 1758 N N . GLN A 1 219 ? 14.796 26.093 12.948 1.00 69.44 219 GLN A N 1
ATOM 1759 C CA . GLN A 1 219 ? 14.847 27.383 13.627 1.00 69.44 219 GLN A CA 1
ATOM 1760 C C . GLN A 1 219 ? 16.181 27.528 14.371 1.00 69.44 219 GLN A C 1
ATOM 1762 O O . GLN A 1 219 ? 16.599 26.635 15.106 1.00 69.44 219 GLN A O 1
ATOM 1767 N N . VAL A 1 220 ? 16.872 28.657 14.188 1.00 58.47 220 VAL A N 1
ATOM 1768 C CA . VAL A 1 220 ? 18.098 28.964 14.942 1.00 58.47 220 VAL A CA 1
ATOM 1769 C C . VAL A 1 220 ? 17.691 29.337 16.369 1.00 58.47 220 VAL A C 1
ATOM 1771 O O . VAL A 1 220 ? 17.244 30.455 16.605 1.00 58.47 220 VAL A O 1
ATOM 1774 N N . ARG A 1 221 ? 17.810 28.389 17.302 1.00 61.56 221 ARG A N 1
ATOM 1775 C CA . ARG A 1 221 ? 17.446 28.548 18.720 1.00 61.56 221 ARG A CA 1
ATOM 1776 C C . ARG A 1 221 ? 18.565 28.101 19.653 1.00 61.56 221 ARG A C 1
ATOM 1778 O O . ARG A 1 221 ? 19.462 27.352 19.256 1.00 61.56 221 ARG A O 1
ATOM 1785 N N . THR A 1 222 ? 18.533 28.569 20.899 1.00 61.41 222 THR A N 1
ATOM 1786 C CA . THR A 1 222 ? 19.547 28.209 21.900 1.00 61.41 222 THR A CA 1
ATOM 1787 C C . THR A 1 222 ? 19.319 26.794 22.461 1.00 61.41 222 THR A C 1
ATOM 1789 O O . THR A 1 222 ? 18.209 26.265 22.466 1.00 61.41 222 THR A O 1
ATOM 1792 N N . LYS A 1 223 ? 20.379 26.147 22.970 1.00 55.97 223 LYS A N 1
ATOM 1793 C CA . LYS A 1 223 ? 20.318 24.785 23.552 1.00 55.97 223 LYS A CA 1
ATOM 1794 C C . LYS A 1 223 ? 19.355 24.664 24.747 1.00 55.97 223 LYS A C 1
ATOM 1796 O O . LYS A 1 223 ? 18.889 23.567 25.029 1.00 55.97 223 LYS A O 1
ATOM 1801 N N . PHE A 1 224 ? 19.064 25.771 25.432 1.00 52.00 224 PHE A N 1
ATOM 1802 C CA . PHE A 1 224 ? 18.148 25.811 26.575 1.00 52.00 224 PHE A CA 1
ATOM 1803 C C . PHE A 1 224 ? 16.680 25.966 26.143 1.00 52.00 224 PHE A C 1
ATOM 1805 O O . PHE A 1 224 ? 15.821 25.295 26.707 1.00 52.00 224 PHE A O 1
ATOM 1812 N N . GLU A 1 225 ? 16.403 26.732 25.081 1.00 56.97 225 GLU A N 1
ATOM 1813 C CA . GLU A 1 225 ? 15.079 26.775 24.429 1.00 56.97 225 GLU A CA 1
ATOM 1814 C C . GLU A 1 225 ? 14.682 25.406 23.850 1.00 56.97 225 GLU A C 1
ATOM 1816 O O . GLU A 1 225 ? 13.514 25.031 23.877 1.00 56.97 225 GLU A O 1
ATOM 1821 N N . LEU A 1 226 ? 15.664 24.621 23.387 1.00 53.72 226 LEU A N 1
ATOM 1822 C CA . LEU A 1 226 ? 15.457 23.268 22.853 1.00 53.72 226 LEU A CA 1
ATOM 1823 C C . LEU A 1 226 ? 14.916 22.256 23.880 1.00 53.72 226 LEU A C 1
ATOM 1825 O O . LEU A 1 226 ? 14.289 21.281 23.476 1.00 53.72 226 LEU A O 1
ATOM 1829 N N . ILE A 1 227 ? 15.175 22.451 25.177 1.00 53.34 227 ILE A N 1
ATOM 1830 C CA . ILE A 1 227 ? 14.808 21.498 26.244 1.00 53.34 227 ILE A CA 1
ATOM 1831 C C . ILE A 1 227 ? 13.532 21.939 26.978 1.00 53.34 227 ILE A C 1
ATOM 1833 O O . ILE A 1 227 ? 12.813 21.095 27.503 1.00 53.34 227 ILE A O 1
ATOM 1837 N N . ALA A 1 228 ? 13.234 23.241 27.013 1.00 53.50 228 ALA A N 1
ATOM 1838 C CA . ALA A 1 228 ? 12.136 23.788 27.812 1.00 53.50 228 ALA A CA 1
ATOM 1839 C C . ALA A 1 228 ? 10.758 23.781 27.115 1.00 53.50 228 ALA A C 1
ATOM 1841 O O . ALA A 1 228 ? 9.749 23.854 27.809 1.00 53.50 228 ALA A O 1
ATOM 1842 N N . GLU A 1 229 ? 10.693 23.693 25.778 1.00 57.56 229 GLU A N 1
ATOM 1843 C CA . GLU A 1 229 ? 9.430 23.840 25.021 1.00 57.56 229 GLU A CA 1
ATOM 1844 C C . GLU A 1 229 ? 8.972 22.591 24.252 1.00 57.56 229 GLU A C 1
ATOM 1846 O O . GLU A 1 229 ? 7.819 22.529 23.829 1.00 57.56 229 GLU A O 1
ATOM 1851 N N . PHE A 1 230 ? 9.840 21.599 24.029 1.00 62.44 230 PHE A N 1
ATOM 1852 C CA . PHE A 1 230 ? 9.452 20.405 23.277 1.00 62.44 230 PHE A CA 1
ATOM 1853 C C . PHE A 1 230 ? 8.906 19.330 24.217 1.00 62.44 230 PHE A C 1
ATOM 1855 O O . PHE A 1 230 ? 9.666 18.611 24.866 1.00 62.44 230 PHE A O 1
ATOM 1862 N N . GLN A 1 231 ? 7.582 19.215 24.272 1.00 70.06 231 GLN A N 1
ATOM 1863 C CA . GLN A 1 231 ? 6.906 18.118 24.951 1.00 70.06 231 GLN A CA 1
ATOM 1864 C C . GLN A 1 231 ? 6.591 17.025 23.927 1.00 70.06 231 GLN A C 1
ATOM 1866 O O . GLN A 1 231 ? 5.811 17.248 23.000 1.00 70.06 231 GLN A O 1
ATOM 1871 N N . GLU A 1 232 ? 7.225 15.856 24.072 1.00 77.75 232 GLU A N 1
ATOM 1872 C CA . GLU A 1 232 ? 6.865 14.691 23.264 1.00 77.75 232 GLU A CA 1
ATOM 1873 C C . GLU A 1 232 ? 5.424 14.302 23.552 1.00 77.75 232 GLU A C 1
ATOM 1875 O O . GLU A 1 232 ? 4.995 14.200 24.701 1.00 77.75 232 GLU A O 1
ATOM 1880 N N . VAL A 1 233 ? 4.686 14.087 22.476 1.00 82.31 233 VAL A N 1
ATOM 1881 C CA . VAL A 1 233 ? 3.311 13.638 22.543 1.00 82.31 233 VAL A CA 1
ATOM 1882 C C . VAL A 1 233 ? 3.299 12.116 22.455 1.00 82.31 233 VAL A C 1
ATOM 1884 O O . VAL A 1 233 ? 3.880 11.543 21.533 1.00 82.31 233 VAL A O 1
ATOM 1887 N N . THR A 1 234 ? 2.612 11.456 23.381 1.00 85.69 234 THR A N 1
ATOM 1888 C CA . THR A 1 234 ? 2.327 10.019 23.317 1.00 85.69 234 THR A CA 1
ATOM 1889 C C . THR A 1 234 ? 0.821 9.788 23.233 1.00 85.69 234 THR A C 1
ATOM 1891 O O . THR A 1 234 ? 0.022 10.625 23.656 1.00 85.69 234 THR A O 1
ATOM 1894 N N . HIS A 1 235 ? 0.428 8.685 22.597 1.00 87.81 235 HIS A N 1
ATOM 1895 C CA . HIS A 1 235 ? -0.967 8.283 22.457 1.00 87.81 235 HIS A CA 1
ATOM 1896 C C . HIS A 1 235 ? -1.016 6.754 22.389 1.00 87.81 235 HIS A C 1
ATOM 1898 O O . HIS A 1 235 ? -0.579 6.148 21.409 1.00 87.81 235 HIS A O 1
ATOM 1904 N N . THR A 1 236 ? -1.519 6.134 23.451 1.00 90.44 236 THR A N 1
ATOM 1905 C CA . THR A 1 236 ? -1.367 4.705 23.716 1.00 90.44 236 THR A CA 1
ATOM 1906 C C . THR A 1 236 ? -2.700 4.100 24.160 1.00 90.44 236 THR A C 1
ATOM 1908 O O . THR A 1 236 ? -3.017 4.124 25.351 1.00 90.44 236 THR A O 1
ATOM 1911 N N . PRO A 1 237 ? -3.503 3.536 23.239 1.00 92.62 237 PRO A N 1
ATOM 1912 C CA . PRO A 1 237 ? -4.785 2.933 23.595 1.00 92.62 237 PRO A CA 1
ATOM 1913 C C . PRO A 1 237 ? -4.642 1.813 24.636 1.00 92.62 237 PRO A C 1
ATOM 1915 O O . PRO A 1 237 ? -3.800 0.916 24.489 1.00 92.62 237 PRO A O 1
ATOM 1918 N N . GLN A 1 238 ? -5.493 1.825 25.663 1.00 90.75 238 GLN A N 1
ATOM 1919 C CA . GLN A 1 238 ? -5.441 0.878 26.782 1.00 90.75 238 GLN A CA 1
ATOM 1920 C C . GLN A 1 238 ? -6.528 -0.186 26.663 1.00 90.75 238 GLN A C 1
ATOM 1922 O O . GLN A 1 238 ? -7.672 0.106 26.332 1.00 90.75 238 GLN A O 1
ATOM 1927 N N . LEU A 1 239 ? -6.159 -1.443 26.911 1.00 91.50 239 LEU A N 1
ATOM 1928 C CA . LEU A 1 239 ? -7.114 -2.550 26.931 1.00 91.50 239 LEU A CA 1
ATOM 1929 C C . LEU A 1 239 ? -7.540 -2.796 28.378 1.00 91.50 239 LEU A C 1
ATOM 1931 O O . LEU A 1 239 ? -6.684 -3.032 29.227 1.00 91.50 239 LEU A O 1
ATOM 1935 N N . VAL A 1 240 ? -8.842 -2.786 28.635 1.00 89.25 240 VAL A N 1
ATOM 1936 C CA . VAL A 1 240 ? -9.434 -3.132 29.927 1.00 89.25 240 VAL A CA 1
ATOM 1937 C C . VAL A 1 240 ? -10.271 -4.397 29.752 1.00 89.25 240 VAL A C 1
ATOM 1939 O O . VAL A 1 240 ? -11.190 -4.446 28.933 1.00 89.25 240 VAL A O 1
ATOM 1942 N N . GLY A 1 241 ? -9.933 -5.427 30.526 1.00 82.38 241 GLY A N 1
ATOM 1943 C CA . GLY A 1 241 ? -10.582 -6.735 30.504 1.00 82.38 241 GLY A CA 1
ATOM 1944 C C . GLY A 1 241 ? -9.595 -7.883 30.323 1.00 82.38 241 GLY A C 1
ATOM 1945 O O . GLY A 1 241 ? -8.385 -7.697 30.452 1.00 82.38 241 GLY A O 1
ATOM 1946 N N . ASP A 1 242 ? -10.119 -9.077 30.054 1.00 76.25 242 ASP A N 1
ATOM 1947 C CA . ASP A 1 242 ? -9.294 -10.263 29.830 1.00 76.25 242 ASP A CA 1
ATOM 1948 C C . ASP A 1 242 ? -8.595 -10.200 28.461 1.00 76.25 242 ASP A C 1
ATOM 1950 O O . ASP A 1 242 ? -9.241 -10.200 27.408 1.00 76.25 242 ASP A O 1
ATOM 1954 N N . ALA A 1 243 ? -7.261 -10.167 28.477 1.00 71.75 243 ALA A N 1
ATOM 1955 C CA . ALA A 1 243 ? -6.440 -10.157 27.272 1.00 71.75 243 ALA A CA 1
ATOM 1956 C C . ALA A 1 243 ? -6.593 -11.443 26.444 1.00 71.75 243 ALA A C 1
ATOM 1958 O O . ALA A 1 243 ? -6.430 -11.386 25.228 1.00 71.75 243 ALA A O 1
ATOM 1959 N N . ASP A 1 244 ? -6.962 -12.569 27.061 1.00 72.94 244 ASP A N 1
ATOM 1960 C CA . ASP A 1 244 ? -7.235 -13.829 26.360 1.00 72.94 244 ASP A CA 1
ATOM 1961 C C . ASP A 1 244 ? -8.674 -13.892 25.807 1.00 72.94 244 ASP A C 1
ATOM 1963 O O . ASP A 1 244 ? -9.002 -14.754 24.984 1.00 72.94 244 ASP A O 1
ATOM 1967 N N . GLY A 1 245 ? -9.532 -12.945 26.204 1.00 75.44 245 GLY A N 1
ATOM 1968 C CA . GLY A 1 245 ? -10.925 -12.804 25.771 1.00 75.44 245 GLY A CA 1
ATOM 1969 C C . GLY A 1 245 ? -11.115 -12.122 24.411 1.00 75.44 245 GLY A C 1
ATOM 1970 O O . GLY A 1 245 ? -12.242 -12.009 23.942 1.00 75.44 245 GLY A O 1
ATOM 1971 N N . VAL A 1 246 ? -10.043 -11.681 23.740 1.00 84.31 246 VAL A N 1
ATOM 1972 C CA . VAL A 1 246 ? -10.108 -10.885 22.491 1.00 84.31 246 VAL A CA 1
ATOM 1973 C C . VAL A 1 246 ? -10.235 -11.710 21.201 1.00 84.31 246 VAL A C 1
ATOM 1975 O O . VAL A 1 246 ? -10.277 -11.147 20.103 1.00 84.31 246 VAL A O 1
ATOM 1978 N N . ASP A 1 247 ? -10.246 -13.044 21.280 1.00 87.75 247 ASP A N 1
ATOM 1979 C CA . ASP A 1 247 ? -10.236 -13.913 20.094 1.00 87.75 247 ASP A CA 1
ATOM 1980 C C . ASP A 1 247 ? -11.639 -14.279 19.582 1.00 87.75 247 ASP A C 1
ATOM 1982 O O . ASP A 1 247 ? -12.007 -15.451 19.481 1.00 87.75 247 ASP A O 1
ATOM 1986 N N . PHE A 1 248 ? -12.422 -13.269 19.207 1.00 88.12 248 PHE A N 1
ATOM 1987 C CA . PHE A 1 248 ? -13.731 -13.448 18.574 1.00 88.12 248 PHE A CA 1
ATOM 1988 C C . PHE A 1 248 ? -13.890 -12.600 17.308 1.00 88.12 248 PHE A C 1
ATOM 1990 O O . PHE A 1 248 ? -13.123 -11.667 17.054 1.00 88.12 248 PHE A O 1
ATOM 1997 N N . ALA A 1 249 ? -14.866 -12.977 16.480 1.00 89.19 249 ALA A N 1
ATOM 1998 C CA . ALA A 1 249 ? -15.222 -12.263 15.260 1.00 89.19 249 ALA A CA 1
ATOM 1999 C C . ALA A 1 249 ? -15.979 -10.968 15.598 1.00 89.19 249 ALA A C 1
ATOM 2001 O O . ALA A 1 249 ? -16.934 -11.001 16.375 1.00 89.19 249 ALA A O 1
ATOM 2002 N N . ILE A 1 250 ? -15.550 -9.843 15.024 1.00 90.25 250 ILE A N 1
ATOM 2003 C CA . ILE A 1 250 ? -16.117 -8.503 15.280 1.00 90.25 250 ILE A CA 1
ATOM 2004 C C . ILE A 1 250 ? -16.737 -7.862 14.026 1.00 90.25 250 ILE A C 1
ATOM 2006 O O . ILE A 1 250 ? -17.286 -6.769 14.090 1.00 90.25 250 ILE A O 1
ATOM 2010 N N . GLY A 1 251 ? -16.660 -8.539 12.883 1.00 86.38 251 GLY A N 1
ATOM 2011 C CA . GLY A 1 251 ? -17.238 -8.093 11.619 1.00 86.38 251 GLY A CA 1
ATOM 2012 C C . GLY A 1 251 ? -16.687 -8.896 10.450 1.00 86.38 251 GLY A C 1
ATOM 2013 O O . GLY A 1 251 ? -15.841 -9.773 10.641 1.00 86.38 251 GLY A O 1
ATOM 2014 N N . ASP A 1 252 ? -17.139 -8.580 9.245 1.00 84.44 252 ASP A N 1
ATOM 2015 C CA . ASP A 1 252 ? -16.656 -9.220 8.025 1.00 84.44 252 ASP A CA 1
ATOM 2016 C C . ASP A 1 252 ? -15.410 -8.521 7.483 1.00 84.44 252 ASP A C 1
ATOM 2018 O O . ASP A 1 252 ? -15.243 -7.305 7.594 1.00 84.44 252 ASP A O 1
ATOM 2022 N N . VAL A 1 253 ? -14.516 -9.305 6.886 1.00 82.06 253 VAL A N 1
ATOM 2023 C CA . VAL A 1 253 ? -13.415 -8.752 6.096 1.00 82.06 253 VAL A CA 1
ATOM 2024 C C . VAL A 1 253 ? -14.015 -8.065 4.860 1.00 82.06 253 VAL A C 1
ATOM 2026 O O . VAL A 1 253 ? -14.906 -8.641 4.230 1.00 82.06 253 VAL A O 1
ATOM 2029 N N . PRO A 1 254 ? -13.543 -6.862 4.468 1.00 80.06 254 PRO A N 1
ATOM 2030 C CA . PRO A 1 254 ? -14.006 -6.211 3.245 1.00 80.06 254 PRO A CA 1
ATOM 2031 C C . PRO A 1 254 ? -13.925 -7.157 2.050 1.00 80.06 254 PRO A C 1
ATOM 2033 O O . PRO A 1 254 ? -12.949 -7.885 1.923 1.00 80.06 254 PRO A O 1
ATOM 2036 N N . ALA A 1 255 ? -14.905 -7.139 1.151 1.00 80.25 255 ALA A N 1
ATOM 2037 C CA . ALA A 1 255 ? -14.917 -8.071 0.027 1.00 80.25 255 ALA A CA 1
ATOM 2038 C C . ALA A 1 255 ? -13.736 -7.853 -0.944 1.00 80.25 255 ALA A C 1
ATOM 2040 O O . ALA A 1 255 ? -13.252 -6.731 -1.160 1.00 80.25 255 ALA A O 1
ATOM 2041 N N . ALA A 1 256 ? -13.286 -8.944 -1.572 1.00 84.69 256 ALA A N 1
ATOM 2042 C CA . ALA A 1 256 ? -12.420 -8.879 -2.746 1.00 84.69 256 ALA A CA 1
ATOM 2043 C C . ALA A 1 256 ? -13.156 -8.194 -3.920 1.00 84.69 256 ALA A C 1
ATOM 2045 O O . ALA A 1 256 ? -14.388 -8.243 -3.979 1.00 84.69 256 ALA A O 1
ATOM 2046 N N . PRO A 1 257 ? -12.441 -7.573 -4.879 1.00 86.62 257 PRO A N 1
ATOM 2047 C CA . PRO A 1 257 ? -13.084 -7.011 -6.062 1.00 86.62 257 PRO A CA 1
ATOM 2048 C C . PRO A 1 257 ? -13.874 -8.076 -6.827 1.00 86.62 257 PRO A C 1
ATOM 2050 O O . PRO A 1 257 ? -13.327 -9.117 -7.184 1.00 86.62 257 PRO A O 1
ATOM 2053 N N . THR A 1 258 ? -15.141 -7.799 -7.121 1.00 86.00 258 THR A N 1
ATOM 2054 C CA . THR A 1 258 ? -15.968 -8.637 -8.003 1.00 86.00 258 THR A CA 1
ATOM 2055 C C . THR A 1 258 ? -15.737 -8.314 -9.478 1.00 86.00 258 THR A C 1
ATOM 2057 O O . THR A 1 258 ? -15.842 -9.189 -10.330 1.00 86.00 258 THR A O 1
ATOM 2060 N N . GLU A 1 259 ? -15.367 -7.069 -9.770 1.00 87.94 259 GLU A N 1
ATOM 2061 C CA . GLU A 1 259 ? -15.044 -6.577 -11.107 1.00 87.94 259 GLU A CA 1
ATOM 2062 C C . GLU A 1 259 ? -13.545 -6.691 -11.411 1.00 87.94 259 GLU A C 1
ATOM 2064 O O . GLU A 1 259 ? -12.694 -6.674 -10.515 1.00 87.94 259 GLU A O 1
ATOM 2069 N N . HIS A 1 260 ? -13.205 -6.760 -12.698 1.00 91.44 260 HIS A N 1
ATOM 2070 C CA . HIS A 1 260 ? -11.817 -6.797 -13.157 1.00 91.44 260 HIS A CA 1
ATOM 2071 C C . HIS A 1 260 ? -11.360 -5.445 -13.737 1.00 91.44 260 HIS A C 1
ATOM 2073 O O . HIS A 1 260 ? -12.165 -4.679 -14.274 1.00 91.44 260 HIS A O 1
ATOM 2079 N N . PRO A 1 261 ? -10.048 -5.141 -13.717 1.00 92.94 261 PRO A N 1
ATOM 2080 C CA . PRO A 1 261 ? -9.508 -3.997 -14.449 1.00 92.94 261 PRO A CA 1
ATOM 2081 C C . PRO A 1 261 ? -9.755 -4.105 -15.962 1.00 92.94 261 PRO A C 1
ATOM 2083 O O . PRO A 1 261 ? -10.097 -5.170 -16.486 1.00 92.94 261 PRO A O 1
ATOM 2086 N N . ALA A 1 262 ? -9.526 -3.013 -16.692 1.00 93.69 262 ALA A N 1
ATOM 2087 C CA . ALA A 1 262 ? -9.572 -3.054 -18.151 1.00 93.69 262 ALA A CA 1
ATOM 2088 C C . ALA A 1 262 ? -8.473 -3.966 -18.737 1.00 93.69 262 ALA A C 1
ATOM 2090 O O . ALA A 1 262 ? -7.432 -4.213 -18.120 1.00 93.69 262 ALA A O 1
ATOM 2091 N N . GLN A 1 263 ? -8.698 -4.445 -19.964 1.00 96.31 263 GLN A N 1
ATOM 2092 C CA . GLN A 1 263 ? -7.706 -5.209 -20.725 1.00 96.31 263 GLN A CA 1
ATOM 2093 C C . GLN A 1 263 ? -6.386 -4.414 -20.851 1.00 96.31 263 GLN A C 1
ATOM 2095 O O . GLN A 1 263 ? -6.432 -3.222 -21.180 1.00 96.31 263 GLN A O 1
ATOM 2100 N N . PRO A 1 264 ? -5.209 -5.037 -20.629 1.00 96.50 264 PRO A N 1
ATOM 2101 C CA . PRO A 1 264 ? -3.929 -4.351 -20.763 1.00 96.50 264 PRO A CA 1
ATOM 2102 C C . PRO A 1 264 ? -3.666 -3.846 -22.184 1.00 96.50 264 PRO A C 1
ATOM 2104 O O . PRO A 1 264 ? -3.934 -4.541 -23.166 1.00 96.50 264 PRO A O 1
ATOM 2107 N N . ARG A 1 265 ? -3.066 -2.659 -22.279 1.00 97.31 265 ARG A N 1
ATOM 2108 C CA . ARG A 1 265 ? -2.676 -1.985 -23.522 1.00 97.31 265 ARG A CA 1
ATOM 2109 C C . ARG A 1 265 ? -1.161 -1.832 -23.596 1.00 97.31 265 ARG A C 1
ATOM 2111 O O . ARG A 1 265 ? -0.502 -1.647 -22.575 1.00 97.31 265 ARG A O 1
ATOM 2118 N N . LEU A 1 266 ? -0.614 -1.903 -24.808 1.00 95.00 266 LEU A N 1
ATOM 2119 C CA . LEU A 1 266 ? 0.814 -1.723 -25.061 1.00 95.00 266 LEU A CA 1
ATOM 2120 C C . LEU A 1 266 ? 1.196 -0.240 -24.991 1.00 95.00 266 LEU A C 1
ATOM 2122 O O . LEU A 1 266 ? 0.629 0.582 -25.703 1.00 95.00 266 LEU A O 1
ATOM 2126 N N . GLU A 1 267 ? 2.204 0.079 -24.182 1.00 92.12 267 GLU A N 1
ATOM 2127 C CA . GLU A 1 267 ? 2.805 1.418 -24.090 1.00 92.12 267 GLU A CA 1
ATOM 2128 C C . GLU A 1 267 ? 4.148 1.495 -24.824 1.00 92.12 267 GLU A C 1
ATOM 2130 O O . GLU A 1 267 ? 4.524 2.537 -25.354 1.00 92.12 267 GLU A O 1
ATOM 2135 N N . GLY A 1 268 ? 4.897 0.393 -24.837 1.00 84.56 268 GLY A N 1
ATOM 2136 C CA . GLY A 1 268 ? 6.189 0.312 -25.501 1.00 84.56 268 GLY A CA 1
ATOM 2137 C C . GLY A 1 268 ? 6.825 -1.061 -25.346 1.00 84.56 268 GLY A C 1
ATOM 2138 O O . GLY A 1 268 ? 6.441 -1.848 -24.483 1.00 84.56 268 GLY A O 1
ATOM 2139 N N . SER A 1 269 ? 7.814 -1.353 -26.182 1.00 87.75 269 SER A N 1
ATOM 2140 C CA . SER A 1 269 ? 8.613 -2.571 -26.078 1.00 87.75 269 SER A CA 1
ATOM 2141 C C . SER A 1 269 ? 10.077 -2.297 -26.398 1.00 87.75 269 SER A C 1
ATOM 2143 O O . SER A 1 269 ? 10.413 -1.347 -27.106 1.00 87.75 269 SER A O 1
ATOM 2145 N N . THR A 1 270 ? 10.950 -3.126 -25.839 1.00 83.38 270 THR A N 1
ATOM 2146 C CA . THR A 1 270 ? 12.389 -3.164 -26.119 1.00 83.38 270 THR A CA 1
ATOM 2147 C C . THR A 1 270 ? 12.781 -4.581 -26.543 1.00 83.38 270 THR A C 1
ATOM 2149 O O . THR A 1 270 ? 11.913 -5.437 -26.730 1.00 83.38 270 THR A O 1
ATOM 2152 N N . LEU A 1 271 ? 14.081 -4.855 -26.684 1.00 76.38 271 LEU A N 1
ATOM 2153 C CA . LEU A 1 271 ? 14.586 -6.206 -26.938 1.00 76.38 271 LEU A CA 1
ATOM 2154 C C . LEU A 1 271 ? 14.163 -7.217 -25.868 1.00 76.38 271 LEU A C 1
ATOM 2156 O O . LEU A 1 271 ? 13.916 -8.366 -26.205 1.00 76.38 271 LEU A O 1
ATOM 2160 N N . ASN A 1 272 ? 14.104 -6.819 -24.594 1.00 84.12 272 ASN A N 1
ATOM 2161 C CA . ASN A 1 272 ? 13.900 -7.751 -23.480 1.00 84.12 272 ASN A CA 1
ATOM 2162 C C . ASN A 1 272 ? 12.834 -7.301 -22.470 1.00 84.12 272 ASN A C 1
ATOM 2164 O O . ASN A 1 272 ? 12.794 -7.786 -21.333 1.00 84.12 272 ASN A O 1
ATOM 2168 N N . SER A 1 273 ? 11.988 -6.346 -22.861 1.00 87.69 273 SER A N 1
ATOM 2169 C CA . SER A 1 273 ? 10.909 -5.855 -22.014 1.00 87.69 273 SER A CA 1
ATOM 2170 C C . SER A 1 273 ? 9.697 -5.368 -22.797 1.00 87.69 273 SER A C 1
ATOM 2172 O O . SER A 1 273 ? 9.805 -4.919 -23.940 1.00 87.69 273 SER A O 1
ATOM 2174 N N . ILE A 1 274 ? 8.534 -5.436 -22.153 1.00 89.44 274 ILE A N 1
ATOM 2175 C CA . ILE A 1 274 ? 7.275 -4.863 -22.635 1.00 89.44 274 ILE A CA 1
ATOM 2176 C C . ILE A 1 274 ? 6.687 -4.014 -21.509 1.00 89.44 274 ILE A C 1
ATOM 2178 O O . ILE A 1 274 ? 6.559 -4.468 -20.371 1.00 89.44 274 ILE A O 1
ATOM 2182 N N . THR A 1 275 ? 6.328 -2.776 -21.834 1.00 92.56 275 THR A N 1
ATOM 2183 C CA . THR A 1 275 ? 5.598 -1.871 -20.949 1.00 92.56 275 THR A CA 1
ATOM 2184 C C . THR A 1 275 ? 4.121 -1.894 -21.315 1.00 92.56 275 THR A C 1
ATOM 2186 O O . THR A 1 275 ? 3.760 -1.651 -22.468 1.00 92.56 275 THR A O 1
ATOM 2189 N N . ILE A 1 276 ? 3.271 -2.150 -20.323 1.00 94.56 276 ILE A N 1
ATOM 2190 C CA . ILE A 1 276 ? 1.813 -2.160 -20.459 1.00 94.56 276 ILE A CA 1
ATOM 2191 C C . ILE A 1 276 ? 1.163 -1.166 -19.497 1.00 94.56 276 ILE A C 1
ATOM 2193 O O . ILE A 1 276 ? 1.716 -0.859 -18.438 1.00 94.56 276 ILE A O 1
ATOM 2197 N N . SER A 1 277 ? -0.028 -0.698 -19.853 1.00 95.31 277 SER A N 1
ATOM 2198 C CA . SER A 1 277 ? -0.912 0.089 -18.992 1.00 95.31 277 SER A CA 1
ATOM 2199 C C . SER A 1 277 ? -2.336 -0.467 -19.011 1.00 95.31 277 SER A C 1
ATOM 2201 O O . SER A 1 277 ? -2.718 -1.202 -19.922 1.00 95.31 277 SER A O 1
ATOM 2203 N N . TRP A 1 278 ? -3.129 -0.147 -17.995 1.00 94.38 278 TRP A N 1
ATOM 2204 C CA . TRP A 1 278 ? -4.552 -0.483 -17.929 1.00 94.38 278 TRP A CA 1
ATOM 2205 C C . TRP A 1 278 ? -5.327 0.639 -17.244 1.00 94.38 278 TRP A C 1
ATOM 2207 O O . TRP A 1 278 ? -4.756 1.483 -16.552 1.00 94.38 278 TRP A O 1
ATOM 2217 N N . ASP A 1 279 ? -6.643 0.637 -17.428 1.00 91.56 279 ASP A N 1
ATOM 2218 C CA . ASP A 1 279 ? -7.523 1.455 -16.601 1.00 91.56 279 ASP A CA 1
ATOM 2219 C C . ASP A 1 279 ? -7.888 0.669 -15.342 1.00 91.56 279 ASP A C 1
ATOM 2221 O O . ASP A 1 279 ? -8.176 -0.533 -15.398 1.00 91.56 279 ASP A O 1
ATOM 2225 N N . ALA A 1 280 ? -7.871 1.360 -14.202 1.00 85.31 280 ALA A N 1
ATOM 2226 C CA . ALA A 1 280 ? -8.430 0.844 -12.961 1.00 85.31 280 ALA A CA 1
ATOM 2227 C C . ALA A 1 280 ? -9.923 0.515 -13.137 1.00 85.31 280 ALA A C 1
ATOM 2229 O O . ALA A 1 280 ? -10.569 0.984 -14.078 1.00 85.31 280 ALA A O 1
ATOM 2230 N N . ILE A 1 281 ? -10.474 -0.267 -12.208 1.00 83.06 281 ILE A N 1
ATOM 2231 C CA . ILE A 1 281 ? -11.909 -0.570 -12.160 1.00 83.06 281 ILE A CA 1
ATOM 2232 C C . ILE A 1 281 ? -12.674 0.767 -12.109 1.00 83.06 281 ILE A C 1
ATOM 2234 O O . ILE A 1 281 ? -12.497 1.557 -11.179 1.00 83.06 281 ILE A O 1
ATOM 2238 N N . LYS A 1 282 ? -13.451 1.071 -13.159 1.00 65.69 282 LYS A N 1
ATOM 2239 C CA . LYS A 1 282 ? -14.232 2.312 -13.255 1.00 65.69 282 LYS A CA 1
ATOM 2240 C C . LYS A 1 282 ? -15.516 2.149 -12.455 1.00 65.69 282 LYS A C 1
ATOM 2242 O O . LYS A 1 282 ? -16.310 1.295 -12.809 1.00 65.69 282 LYS A O 1
ATOM 2247 N N . GLY A 1 283 ? -15.724 3.018 -11.465 1.00 51.41 283 GLY A N 1
ATOM 2248 C CA . GLY A 1 283 ? -17.033 3.322 -10.884 1.00 51.41 283 GLY A CA 1
ATOM 2249 C C . GLY A 1 283 ? -17.820 2.125 -10.348 1.00 51.41 283 GLY A C 1
ATOM 2250 O O . GLY A 1 283 ? -18.556 1.484 -11.083 1.00 51.41 283 GLY A O 1
ATOM 2251 N N . PHE A 1 284 ? -17.796 1.939 -9.034 1.00 41.69 284 PHE A N 1
ATOM 2252 C CA . PHE A 1 284 ? -19.004 1.500 -8.337 1.00 41.69 284 PHE A CA 1
ATOM 2253 C C . PHE A 1 284 ? -19.812 2.764 -7.989 1.00 41.69 284 PHE A C 1
ATOM 2255 O O . PHE A 1 284 ? -19.250 3.676 -7.381 1.00 41.69 284 PHE A O 1
ATOM 2262 N N . PRO A 1 285 ? -21.088 2.887 -8.385 1.00 41.19 285 PRO A N 1
ATOM 2263 C CA . PRO A 1 285 ? -22.005 3.735 -7.626 1.00 41.19 285 PRO A CA 1
ATOM 2264 C C . PRO A 1 285 ? -23.332 2.988 -7.344 1.00 41.19 285 PRO A C 1
ATOM 2266 O O . PRO A 1 285 ? -23.554 1.885 -7.839 1.00 41.19 285 PRO A O 1
ATOM 2269 N N . PRO A 1 286 ? -24.189 3.519 -6.461 1.00 35.47 286 PRO A N 1
ATOM 2270 C CA . PRO A 1 286 ? -24.508 2.959 -5.163 1.00 35.47 286 PRO A CA 1
ATOM 2271 C C . PRO A 1 286 ? -25.861 2.240 -5.208 1.00 35.47 286 PRO A C 1
ATOM 2273 O O . PRO A 1 286 ? -26.909 2.875 -5.105 1.00 35.47 286 PRO A O 1
ATOM 2276 N N . SER A 1 287 ? -25.880 0.916 -5.300 1.00 34.41 287 SER A N 1
ATOM 2277 C CA . SER A 1 287 ? -27.029 0.188 -4.763 1.00 34.41 287 SER A CA 1
ATOM 2278 C C . SER A 1 287 ? -26.772 0.023 -3.270 1.00 34.41 287 SER A C 1
ATOM 2280 O O . SER A 1 287 ? -26.016 -0.853 -2.865 1.00 34.41 287 SER A O 1
ATOM 2282 N N . THR A 1 288 ? -27.344 0.944 -2.488 1.00 38.06 288 THR A N 1
ATOM 2283 C CA . THR A 1 288 ? -27.359 0.980 -1.015 1.00 38.06 288 THR A CA 1
ATOM 2284 C C . THR A 1 288 ? -25.987 1.049 -0.331 1.00 38.06 288 THR A C 1
ATOM 2286 O O . THR A 1 288 ? -25.356 0.034 -0.083 1.00 38.06 288 THR A O 1
ATOM 2289 N N . SER A 1 289 ? -25.568 2.261 0.046 1.00 44.50 289 SER A N 1
ATOM 2290 C CA . SER A 1 289 ? -24.772 2.541 1.261 1.00 44.50 289 SER A CA 1
ATOM 2291 C C . SER A 1 289 ? -23.399 1.870 1.464 1.00 44.50 289 SER A C 1
ATOM 2293 O O . SER A 1 289 ? -22.782 2.124 2.493 1.00 44.50 289 SER A O 1
ATOM 2295 N N . GLN A 1 290 ? -22.894 1.041 0.549 1.00 51.72 290 GLN A N 1
ATOM 2296 C CA . GLN A 1 290 ? -21.594 0.382 0.696 1.00 51.72 290 GLN A CA 1
ATOM 2297 C C . GLN A 1 290 ? -20.500 1.194 -0.004 1.00 51.72 290 GLN A C 1
ATOM 2299 O O . GLN A 1 290 ? -20.500 1.351 -1.227 1.00 51.72 290 GLN A O 1
ATOM 2304 N N . GLU A 1 291 ? -19.575 1.737 0.789 1.00 59.38 291 GLU A N 1
ATOM 2305 C CA . GLU A 1 291 ? -18.341 2.350 0.299 1.00 59.38 291 GLU A CA 1
ATOM 2306 C C . GLU A 1 291 ? -17.546 1.360 -0.569 1.00 59.38 291 GLU A C 1
ATOM 2308 O O . GLU A 1 291 ? -17.494 0.160 -0.298 1.00 59.38 291 GLU A O 1
ATOM 2313 N N . ILE A 1 292 ? -16.915 1.861 -1.633 1.00 62.84 292 ILE A N 1
ATOM 2314 C CA . ILE A 1 292 ? -16.129 1.036 -2.558 1.00 62.84 292 ILE A CA 1
ATOM 2315 C C . ILE A 1 292 ? -14.866 0.547 -1.834 1.00 62.84 292 ILE A C 1
ATOM 2317 O O . ILE A 1 292 ? -14.086 1.389 -1.378 1.00 62.84 292 ILE A O 1
ATOM 2321 N N . PRO A 1 293 ? -14.586 -0.770 -1.783 1.00 74.75 293 PRO A N 1
ATOM 2322 C CA . PRO A 1 293 ? -13.360 -1.275 -1.179 1.00 74.75 293 PRO A CA 1
ATOM 2323 C C . PRO A 1 293 ? -12.117 -0.685 -1.857 1.00 74.75 293 PRO A C 1
ATOM 2325 O O . PRO A 1 293 ? -11.963 -0.740 -3.081 1.00 74.75 293 PRO A O 1
ATOM 2328 N N . THR A 1 294 ? -11.206 -0.128 -1.059 1.00 81.88 294 THR A N 1
ATOM 2329 C CA . THR A 1 294 ? -9.996 0.520 -1.579 1.00 81.88 294 THR A CA 1
ATOM 2330 C C . THR A 1 294 ? -9.107 -0.480 -2.317 1.00 81.88 294 THR A C 1
ATOM 2332 O O . THR A 1 294 ? -8.692 -1.499 -1.760 1.00 81.88 294 THR A O 1
ATOM 2335 N N . ILE A 1 295 ? -8.750 -0.154 -3.562 1.00 87.25 295 ILE A N 1
ATOM 2336 C CA . ILE A 1 295 ? -7.770 -0.926 -4.330 1.00 87.25 295 ILE A CA 1
ATOM 2337 C C . ILE A 1 295 ? -6.366 -0.655 -3.788 1.00 87.25 295 ILE A C 1
ATOM 2339 O O . ILE A 1 295 ? -5.862 0.466 -3.853 1.00 87.25 295 ILE A O 1
ATOM 2343 N N . LEU A 1 296 ? -5.720 -1.712 -3.302 1.00 87.12 296 LEU A N 1
ATOM 2344 C CA . LEU A 1 296 ? -4.377 -1.678 -2.728 1.00 87.12 296 LEU A CA 1
ATOM 2345 C C . LEU A 1 296 ? -3.290 -1.917 -3.780 1.00 87.12 296 LEU A C 1
ATOM 2347 O O . LEU A 1 296 ? -2.176 -1.420 -3.648 1.00 87.12 296 LEU A O 1
ATOM 2351 N N . GLY A 1 297 ? -3.592 -2.642 -4.856 1.00 89.31 297 GLY A N 1
ATOM 2352 C CA . GLY A 1 297 ? -2.635 -2.858 -5.937 1.00 89.31 297 GLY A CA 1
ATOM 2353 C C . GLY A 1 297 ? -3.090 -3.854 -6.987 1.00 89.31 297 GLY A C 1
ATOM 2354 O O . GLY A 1 297 ? -4.261 -4.232 -7.042 1.00 89.31 297 GLY A O 1
ATOM 2355 N N . TYR A 1 298 ? -2.141 -4.258 -7.832 1.00 90.12 298 TYR A N 1
ATOM 2356 C CA . TYR A 1 298 ? -2.402 -5.080 -9.008 1.00 90.12 298 TYR A CA 1
ATOM 2357 C C . TYR A 1 298 ? -1.419 -6.243 -9.125 1.00 90.12 298 TYR A C 1
ATOM 2359 O O . TYR A 1 298 ? -0.220 -6.085 -8.902 1.00 90.12 298 TYR A O 1
ATOM 2367 N N . HIS A 1 299 ? -1.933 -7.397 -9.546 1.00 90.38 299 HIS A N 1
ATOM 2368 C CA . HIS A 1 299 ? -1.143 -8.567 -9.913 1.00 90.38 299 HIS A CA 1
ATOM 2369 C C . HIS A 1 299 ? -1.189 -8.745 -11.424 1.00 90.38 299 HIS A C 1
ATOM 2371 O O . HIS A 1 299 ? -2.264 -8.839 -12.018 1.00 90.38 299 HIS A O 1
ATOM 2377 N N . ILE A 1 300 ? -0.007 -8.801 -12.029 1.00 92.00 300 ILE A N 1
ATOM 2378 C CA . ILE A 1 300 ? 0.176 -8.926 -13.468 1.00 92.00 300 ILE A CA 1
ATOM 2379 C C . ILE A 1 300 ? 0.743 -10.307 -13.769 1.00 92.00 300 ILE A C 1
ATOM 2381 O O . ILE A 1 300 ? 1.740 -10.727 -13.176 1.00 92.00 300 ILE A O 1
ATOM 2385 N N . GLN A 1 301 ? 0.127 -10.985 -14.730 1.00 93.38 301 GLN A N 1
ATOM 2386 C CA . GLN A 1 301 ? 0.645 -12.220 -15.297 1.00 93.38 301 GLN A CA 1
ATOM 2387 C C . GLN A 1 301 ? 0.880 -12.071 -16.793 1.00 93.38 301 GLN A C 1
ATOM 2389 O O . GLN A 1 301 ? 0.181 -11.319 -17.476 1.00 93.38 301 GLN A O 1
ATOM 2394 N N . TYR A 1 302 ? 1.860 -12.815 -17.293 1.00 93.56 302 TYR A N 1
ATOM 2395 C CA . TYR A 1 302 ? 2.195 -12.883 -18.705 1.00 93.56 302 TYR A CA 1
ATOM 2396 C C . TYR A 1 302 ? 2.390 -14.329 -19.160 1.00 93.56 302 TYR A C 1
ATOM 2398 O O . TYR A 1 302 ? 2.758 -15.201 -18.375 1.00 93.56 302 TYR A O 1
ATOM 2406 N N . GLN A 1 303 ? 2.150 -14.581 -20.439 1.00 94.44 303 GLN A N 1
ATOM 2407 C CA . GLN A 1 303 ? 2.305 -15.885 -21.080 1.00 94.44 303 GLN A CA 1
ATOM 2408 C C . GLN A 1 303 ? 2.837 -15.671 -22.498 1.00 94.44 303 GLN A C 1
ATOM 2410 O O . GLN A 1 303 ? 2.493 -14.677 -23.138 1.00 94.44 303 GLN A O 1
ATOM 2415 N N . GLY A 1 304 ? 3.689 -16.572 -22.989 1.00 91.88 304 GLY A N 1
ATOM 2416 C CA . GLY A 1 304 ? 4.126 -16.534 -24.387 1.00 91.88 304 GLY A CA 1
ATOM 2417 C C . GLY A 1 304 ? 2.957 -16.770 -25.350 1.00 91.88 304 GLY A C 1
ATOM 2418 O O . GLY A 1 304 ? 2.026 -17.509 -25.047 1.00 91.88 304 GLY A O 1
ATOM 2419 N N . ASP A 1 305 ? 2.992 -16.132 -26.513 1.00 88.25 305 ASP A N 1
ATOM 2420 C CA . ASP A 1 305 ? 2.012 -16.317 -27.580 1.00 88.25 305 ASP A CA 1
ATOM 2421 C C . ASP A 1 305 ? 2.489 -17.448 -28.500 1.00 88.25 305 ASP A C 1
ATOM 2423 O O . ASP A 1 305 ? 3.317 -17.259 -29.391 1.00 88.25 305 ASP A O 1
ATOM 2427 N N . GLY A 1 306 ? 2.015 -18.661 -28.229 1.00 79.75 306 GLY A N 1
ATOM 2428 C CA . GLY A 1 306 ? 2.397 -19.856 -28.971 1.00 79.75 306 GLY A CA 1
ATOM 2429 C C . GLY A 1 306 ? 1.679 -21.094 -28.450 1.00 79.75 306 GLY A C 1
ATOM 2430 O O . GLY A 1 306 ? 1.274 -21.146 -27.293 1.00 79.75 306 GLY A O 1
ATOM 2431 N N . ARG A 1 307 ? 1.531 -22.114 -29.303 1.00 71.81 307 ARG A N 1
ATOM 2432 C CA . ARG A 1 307 ? 0.806 -23.356 -28.963 1.00 71.81 307 ARG A CA 1
ATOM 2433 C C . ARG A 1 307 ? 1.441 -24.148 -27.814 1.00 71.81 307 ARG A C 1
ATOM 2435 O O . ARG A 1 307 ? 0.757 -24.949 -27.203 1.00 71.81 307 ARG A O 1
ATOM 2442 N N . THR A 1 308 ? 2.727 -23.931 -27.542 1.00 68.94 308 THR A N 1
ATOM 2443 C CA . THR A 1 308 ? 3.502 -24.605 -26.486 1.00 68.94 308 THR A CA 1
ATOM 2444 C C . THR A 1 308 ? 3.617 -23.780 -25.203 1.00 68.94 308 THR A C 1
ATOM 2446 O O . THR A 1 308 ? 4.237 -24.212 -24.234 1.00 68.94 308 THR A O 1
ATOM 2449 N N . CYS A 1 309 ? 3.070 -22.564 -25.182 1.00 77.56 309 CYS A N 1
ATOM 2450 C CA . CYS A 1 309 ? 3.113 -21.690 -24.021 1.00 77.56 309 CYS A CA 1
ATOM 2451 C C . CYS A 1 309 ? 1.841 -21.894 -23.204 1.00 77.56 309 CYS A C 1
ATOM 2453 O O . CYS A 1 309 ? 0.845 -21.229 -23.453 1.00 77.56 309 CYS A O 1
ATOM 2455 N N . GLU A 1 310 ? 1.862 -22.799 -22.228 1.00 73.38 310 GLU A N 1
ATOM 2456 C CA . GLU A 1 310 ? 0.652 -23.184 -21.481 1.00 73.38 310 GLU A CA 1
ATOM 2457 C C . GLU A 1 310 ? 0.531 -22.515 -20.103 1.00 73.38 310 GLU A C 1
ATOM 2459 O O . GLU A 1 310 ? -0.576 -22.370 -19.586 1.00 73.38 310 GLU A O 1
ATOM 2464 N N . SER A 1 311 ? 1.639 -22.038 -19.522 1.00 87.56 311 SER A N 1
ATOM 2465 C CA . SER A 1 311 ? 1.651 -21.490 -18.162 1.00 87.56 311 SER A CA 1
ATOM 2466 C C . SER A 1 311 ? 1.731 -19.962 -18.106 1.00 87.56 311 SER A C 1
ATOM 2468 O O . SER A 1 311 ? 2.563 -19.317 -18.752 1.00 87.56 311 SER A O 1
ATOM 2470 N N . TRP A 1 312 ? 0.870 -19.380 -17.269 1.00 92.56 312 TRP A N 1
ATOM 2471 C CA . TRP A 1 312 ? 0.935 -17.975 -16.875 1.00 92.56 312 TRP A CA 1
ATOM 2472 C C . TRP A 1 312 ? 2.037 -17.770 -15.837 1.00 92.56 312 TRP A C 1
ATOM 2474 O O . TRP A 1 312 ? 2.058 -18.437 -14.805 1.00 92.56 312 TRP A O 1
ATOM 2484 N N . LYS A 1 313 ? 2.927 -16.809 -16.083 1.00 90.69 313 LYS A N 1
ATOM 2485 C CA . LYS A 1 313 ? 4.009 -16.419 -15.174 1.00 90.69 313 LYS A CA 1
ATOM 2486 C C . LYS A 1 313 ? 3.691 -15.086 -14.509 1.00 90.69 313 LYS A C 1
ATOM 2488 O O . LYS A 1 313 ? 3.172 -14.174 -15.152 1.00 90.69 313 LYS A O 1
ATOM 2493 N N . ARG A 1 314 ? 4.023 -14.953 -13.224 1.00 87.12 314 ARG A N 1
ATOM 2494 C CA . ARG A 1 314 ? 3.905 -13.691 -12.476 1.00 87.12 314 ARG A CA 1
ATOM 2495 C C . ARG A 1 314 ? 4.972 -12.702 -12.958 1.00 87.12 314 ARG A C 1
ATOM 2497 O O . ARG A 1 314 ? 6.139 -13.063 -13.098 1.00 87.12 314 ARG A O 1
ATOM 2504 N N . ALA A 1 315 ? 4.583 -11.457 -13.227 1.00 84.38 315 ALA A N 1
ATOM 2505 C CA . ALA A 1 315 ? 5.541 -10.390 -13.506 1.00 84.38 315 ALA A CA 1
ATOM 2506 C C . ALA A 1 315 ? 6.206 -9.924 -12.199 1.00 84.38 315 ALA A C 1
ATOM 2508 O O . ALA A 1 315 ? 5.518 -9.685 -11.211 1.00 84.38 315 ALA A O 1
ATOM 2509 N N . ALA A 1 316 ? 7.531 -9.754 -12.204 1.00 65.62 316 ALA A N 1
ATOM 2510 C CA . ALA A 1 316 ? 8.297 -9.362 -11.012 1.00 65.62 316 ALA A CA 1
ATOM 2511 C C . ALA A 1 316 ? 7.999 -7.932 -10.518 1.00 65.62 316 ALA A C 1
ATOM 2513 O O . ALA A 1 316 ? 8.243 -7.604 -9.362 1.00 65.62 316 ALA A O 1
ATOM 2514 N N . ALA A 1 317 ? 7.476 -7.066 -11.389 1.00 60.38 317 ALA A N 1
ATOM 2515 C CA . ALA A 1 317 ? 7.119 -5.698 -11.043 1.00 60.38 317 ALA A CA 1
ATOM 2516 C C . ALA A 1 317 ? 5.718 -5.665 -10.409 1.00 60.38 317 ALA A C 1
ATOM 2518 O O . ALA A 1 317 ? 4.712 -5.408 -11.067 1.00 60.38 317 ALA A O 1
ATOM 2519 N N . PHE A 1 318 ? 5.675 -5.980 -9.120 1.00 65.75 318 PHE A N 1
ATOM 2520 C CA . PHE A 1 318 ? 4.484 -5.943 -8.286 1.00 65.75 318 PHE A CA 1
ATOM 2521 C C . PHE A 1 318 ? 4.554 -4.738 -7.350 1.00 65.75 318 PHE A C 1
ATOM 2523 O O . PHE A 1 318 ? 5.571 -4.514 -6.697 1.00 65.75 318 PHE A O 1
ATOM 2530 N N . GLN A 1 319 ? 3.479 -3.956 -7.274 1.00 67.62 319 GLN A N 1
ATOM 2531 C CA . GLN A 1 319 ? 3.353 -2.921 -6.254 1.00 67.62 319 GLN A CA 1
ATOM 2532 C C . GLN A 1 319 ? 1.951 -2.991 -5.662 1.00 67.62 319 GLN A C 1
ATOM 2534 O O . GLN A 1 319 ? 1.001 -2.429 -6.209 1.00 67.62 319 GLN A O 1
ATOM 2539 N N . VAL A 1 320 ? 1.828 -3.709 -4.547 1.00 79.81 320 VAL A N 1
ATOM 2540 C CA . VAL A 1 320 ? 0.676 -3.568 -3.657 1.00 79.81 320 VAL A CA 1
ATOM 2541 C C . VAL A 1 320 ? 1.088 -2.641 -2.530 1.00 79.81 320 VAL A C 1
ATOM 2543 O O . VAL A 1 320 ? 2.127 -2.808 -1.894 1.00 79.81 320 VAL A O 1
ATOM 2546 N N . LEU A 1 321 ? 0.295 -1.597 -2.361 1.00 83.69 321 LEU A N 1
ATOM 2547 C CA . LEU A 1 321 ? 0.435 -0.628 -1.299 1.00 83.69 321 LEU A CA 1
ATOM 2548 C C . LEU A 1 321 ? -0.122 -1.225 -0.010 1.00 83.69 321 LEU A C 1
ATOM 2550 O O . LEU A 1 321 ? -1.105 -1.963 -0.023 1.00 83.69 321 LEU A O 1
ATOM 2554 N N . THR A 1 322 ? 0.472 -0.856 1.120 1.00 83.38 322 THR A N 1
ATOM 2555 C CA . THR A 1 322 ? -0.193 -1.059 2.409 1.00 83.38 322 THR A CA 1
ATOM 2556 C C . THR A 1 322 ? -1.497 -0.258 2.442 1.00 83.38 322 THR A C 1
ATOM 2558 O O . THR A 1 322 ? -1.598 0.787 1.788 1.00 83.38 322 THR A O 1
ATOM 2561 N N . PHE A 1 323 ? -2.476 -0.713 3.230 1.00 83.12 323 PHE A N 1
ATOM 2562 C CA . PHE A 1 323 ? -3.732 0.018 3.440 1.00 83.12 323 PHE A CA 1
ATOM 2563 C C . PHE A 1 323 ? -3.477 1.480 3.832 1.00 83.12 323 PHE A C 1
ATOM 2565 O O . PHE A 1 323 ? -4.078 2.396 3.276 1.00 83.12 323 PHE A O 1
ATOM 2572 N N . GLU A 1 324 ? -2.477 1.693 4.688 1.00 81.31 324 GLU A N 1
ATOM 2573 C CA . GLU A 1 324 ? -2.028 3.015 5.117 1.00 81.31 324 GLU A CA 1
ATOM 2574 C C . GLU A 1 324 ? -1.596 3.918 3.957 1.00 81.31 324 GLU A C 1
ATOM 2576 O O . GLU A 1 324 ? -2.009 5.073 3.848 1.00 81.31 324 GLU A O 1
ATOM 2581 N N . ASN A 1 325 ? -0.784 3.387 3.041 1.00 83.44 325 ASN A N 1
ATOM 2582 C CA . ASN A 1 325 ? -0.346 4.147 1.879 1.00 83.44 325 ASN A CA 1
ATOM 2583 C C . ASN A 1 325 ? -1.528 4.498 0.963 1.00 83.44 325 ASN A C 1
ATOM 2585 O O . ASN A 1 325 ? -1.553 5.598 0.413 1.00 83.44 325 ASN A O 1
ATOM 2589 N N . ALA A 1 326 ? -2.481 3.580 0.794 1.00 83.19 326 ALA A N 1
ATOM 2590 C CA . ALA A 1 326 ? -3.601 3.755 -0.123 1.00 83.19 326 ALA A CA 1
ATOM 2591 C C . ALA A 1 326 ? -4.673 4.720 0.410 1.00 83.19 326 ALA A C 1
ATOM 2593 O O . ALA A 1 326 ? -5.113 5.603 -0.326 1.00 83.19 326 ALA A O 1
ATOM 2594 N N . VAL A 1 327 ? -5.073 4.573 1.677 1.00 82.00 327 VAL A N 1
ATOM 2595 C CA . VAL A 1 327 ? -6.191 5.320 2.275 1.00 82.00 327 VAL A CA 1
ATOM 2596 C C . VAL A 1 327 ? -5.706 6.575 2.986 1.00 82.00 327 VAL A C 1
ATOM 2598 O O . VAL A 1 327 ? -6.094 7.678 2.604 1.00 82.00 327 VAL A O 1
ATOM 2601 N N . HIS A 1 328 ? -4.820 6.432 3.975 1.00 76.69 328 HIS A N 1
ATOM 2602 C CA . HIS A 1 328 ? -4.376 7.561 4.792 1.00 76.69 328 HIS A CA 1
ATOM 2603 C C . HIS A 1 328 ? -3.490 8.523 3.990 1.00 76.69 328 HIS A C 1
ATOM 2605 O O . HIS A 1 328 ? -3.773 9.716 3.907 1.00 76.69 328 HIS A O 1
ATOM 2611 N N . LEU A 1 329 ? -2.474 8.002 3.290 1.00 81.56 329 LEU A N 1
ATOM 2612 C CA . LEU A 1 329 ? -1.591 8.819 2.443 1.00 81.56 329 LEU A CA 1
ATOM 2613 C C . LEU A 1 329 ? -2.144 9.070 1.030 1.00 81.56 329 LEU A C 1
ATOM 2615 O O . LEU A 1 329 ? -1.469 9.701 0.214 1.00 81.56 329 LEU A O 1
ATOM 2619 N N . ARG A 1 330 ? -3.348 8.563 0.723 1.00 82.81 330 ARG A N 1
ATOM 2620 C CA . ARG A 1 330 ? -4.055 8.729 -0.561 1.00 82.81 330 ARG A CA 1
ATOM 2621 C C . ARG A 1 330 ? -3.205 8.385 -1.797 1.00 82.81 330 ARG A C 1
ATOM 2623 O O . ARG A 1 330 ? -3.398 8.956 -2.876 1.00 82.81 330 ARG A O 1
ATOM 2630 N N . LYS A 1 331 ? -2.245 7.461 -1.672 1.00 85.88 331 LYS A N 1
ATOM 2631 C CA . LYS A 1 331 ? -1.403 7.022 -2.794 1.00 85.88 331 LYS A CA 1
ATOM 2632 C C . LYS A 1 331 ? -2.185 6.044 -3.658 1.00 85.88 331 LYS A C 1
ATOM 2634 O O . LYS A 1 331 ? -2.702 5.043 -3.177 1.00 85.88 331 LYS A O 1
ATOM 2639 N N . LYS A 1 332 ? -2.227 6.297 -4.964 1.00 84.81 332 LYS A N 1
ATOM 2640 C CA . LYS A 1 332 ? -2.869 5.383 -5.914 1.00 84.81 332 LYS A CA 1
ATOM 2641 C C . LYS A 1 332 ? -1.875 4.314 -6.371 1.00 84.81 332 LYS A C 1
ATOM 2643 O O . LYS A 1 332 ? -0.746 4.674 -6.719 1.00 84.81 332 LYS A O 1
ATOM 2648 N N . PRO A 1 333 ? -2.266 3.030 -6.414 1.00 87.69 333 PRO A N 1
ATOM 2649 C CA . PRO A 1 333 ? -1.410 2.000 -6.982 1.00 87.69 333 PRO A CA 1
ATOM 2650 C C . PRO A 1 333 ? -1.168 2.272 -8.475 1.00 87.69 333 PRO A C 1
ATOM 2652 O O . PRO A 1 333 ? -2.082 2.733 -9.169 1.00 87.69 333 PRO A O 1
ATOM 2655 N N . PRO A 1 334 ? 0.043 2.006 -8.994 1.00 88.12 334 PRO A N 1
ATOM 2656 C CA . PRO A 1 334 ? 0.364 2.281 -10.388 1.00 88.12 334 PRO A CA 1
ATOM 2657 C C . PRO A 1 334 ? -0.459 1.398 -11.331 1.00 88.12 334 PRO A C 1
ATOM 2659 O O . PRO A 1 334 ? -0.606 0.197 -11.113 1.00 88.12 334 PRO A O 1
ATOM 2662 N N . THR A 1 335 ? -0.941 1.984 -12.427 1.00 91.31 335 THR A N 1
ATOM 2663 C CA . THR A 1 335 ? -1.667 1.276 -13.499 1.00 91.31 335 THR A CA 1
ATOM 2664 C C . THR A 1 335 ? -0.830 1.106 -14.772 1.00 91.31 335 THR A C 1
ATOM 2666 O O . THR A 1 335 ? -1.352 0.949 -15.876 1.00 91.31 335 THR A O 1
ATOM 2669 N N . LYS A 1 336 ? 0.496 1.181 -14.623 1.00 90.81 336 LYS A N 1
ATOM 2670 C CA . LYS A 1 336 ? 1.489 1.015 -15.685 1.00 90.81 336 LYS A CA 1
ATOM 2671 C C . LYS A 1 336 ? 2.686 0.253 -15.137 1.00 90.81 336 LYS A C 1
ATOM 2673 O O . LYS A 1 336 ? 3.182 0.583 -14.063 1.00 90.81 336 LYS A O 1
ATOM 2678 N N . VAL A 1 337 ? 3.164 -0.736 -15.887 1.00 89.56 337 VAL A N 1
ATOM 2679 C CA . VAL A 1 337 ? 4.287 -1.581 -15.473 1.00 89.56 337 VAL A CA 1
ATOM 2680 C C . VAL A 1 337 ? 5.152 -1.989 -16.660 1.00 89.56 337 VAL A C 1
ATOM 2682 O O . VAL A 1 337 ? 4.649 -2.164 -17.769 1.00 89.56 337 VAL A O 1
ATOM 2685 N N . THR A 1 338 ? 6.450 -2.170 -16.421 1.00 89.88 338 THR A N 1
ATOM 2686 C CA . THR A 1 338 ? 7.375 -2.767 -17.392 1.00 89.88 338 THR A CA 1
ATOM 2687 C C . THR A 1 338 ? 7.768 -4.160 -16.926 1.00 89.88 338 THR A C 1
ATOM 2689 O O . THR A 1 338 ? 8.332 -4.320 -15.846 1.00 89.88 338 THR A O 1
ATOM 2692 N N . VAL A 1 339 ? 7.483 -5.165 -17.752 1.00 88.12 339 VAL A N 1
ATOM 2693 C CA . VAL A 1 339 ? 7.897 -6.551 -17.526 1.00 88.12 339 VAL A CA 1
ATOM 2694 C C . VAL A 1 339 ? 9.244 -6.759 -18.208 1.00 88.12 339 VAL A C 1
ATOM 2696 O O . VAL A 1 339 ? 9.342 -6.629 -19.426 1.00 88.12 339 VAL A O 1
ATOM 2699 N N . PHE A 1 340 ? 10.280 -7.037 -17.418 1.00 85.25 340 PHE A N 1
ATOM 2700 C CA . PHE A 1 340 ? 11.655 -7.252 -17.879 1.00 85.25 340 PHE A CA 1
ATOM 2701 C C . PHE A 1 340 ? 12.004 -8.743 -17.942 1.00 85.25 340 PHE A C 1
ATOM 2703 O O . PHE A 1 340 ? 11.352 -9.565 -17.302 1.00 85.25 340 PHE A O 1
ATOM 2710 N N . GLY A 1 341 ? 13.068 -9.076 -18.676 1.00 79.75 341 GLY A N 1
ATOM 2711 C CA . GLY A 1 341 ? 13.625 -10.432 -18.715 1.00 79.75 341 GLY A CA 1
ATOM 2712 C C . GLY A 1 341 ? 12.862 -11.394 -19.628 1.00 79.75 341 GLY A C 1
ATOM 2713 O O . GLY A 1 341 ? 13.031 -12.604 -19.518 1.00 79.75 341 GLY A O 1
ATOM 2714 N N . ILE A 1 342 ? 12.032 -10.870 -20.531 1.00 84.94 342 ILE A N 1
ATOM 2715 C CA . ILE A 1 342 ? 11.336 -11.668 -21.544 1.00 84.94 342 ILE A CA 1
ATOM 2716 C C . ILE A 1 342 ? 12.173 -11.731 -22.835 1.00 84.94 342 ILE A C 1
ATOM 2718 O O . ILE A 1 342 ? 12.774 -10.722 -23.199 1.00 84.94 342 ILE A O 1
ATOM 2722 N N . PRO A 1 343 ? 12.263 -12.883 -23.528 1.00 83.00 343 PRO A N 1
ATOM 2723 C CA . PRO A 1 343 ? 13.075 -13.004 -24.741 1.00 83.00 343 PRO A CA 1
ATOM 2724 C C . PRO A 1 343 ? 12.667 -12.051 -25.877 1.00 83.00 343 PRO A C 1
ATOM 2726 O O . PRO A 1 343 ? 11.487 -11.740 -26.057 1.00 83.00 343 PRO A O 1
ATOM 2729 N N . SER A 1 344 ? 13.649 -11.634 -26.678 1.00 82.56 344 SER A N 1
ATOM 2730 C CA . SER A 1 344 ? 13.462 -10.863 -27.914 1.00 82.56 344 SER A CA 1
ATOM 2731 C C . SER A 1 344 ? 12.723 -11.658 -28.988 1.00 82.56 344 SER A C 1
ATOM 2733 O O . SER A 1 344 ? 12.788 -12.884 -29.000 1.00 82.56 344 SER A O 1
ATOM 2735 N N . GLU A 1 345 ? 12.077 -10.962 -29.927 1.00 81.88 345 GLU A N 1
ATOM 2736 C CA . GLU A 1 345 ? 11.351 -11.552 -31.070 1.00 81.88 345 GLU A CA 1
ATOM 2737 C C . GLU A 1 345 ? 10.186 -12.484 -30.723 1.00 81.88 345 GLU A C 1
ATOM 2739 O O . GLU A 1 345 ? 9.637 -13.144 -31.609 1.00 81.88 345 GLU A O 1
ATOM 2744 N N . LEU A 1 346 ? 9.752 -12.506 -29.468 1.00 87.38 346 LEU A N 1
ATOM 2745 C CA . LEU A 1 346 ? 8.609 -13.292 -29.031 1.00 87.38 346 LEU A CA 1
ATOM 2746 C C . LEU A 1 346 ? 7.429 -12.380 -28.720 1.00 87.38 346 LEU A C 1
ATOM 2748 O O . LEU A 1 346 ? 7.580 -11.212 -28.356 1.00 87.38 346 LEU A O 1
ATOM 2752 N N . ALA A 1 347 ? 6.234 -12.923 -28.913 1.00 92.25 347 ALA A N 1
ATOM 2753 C CA . ALA A 1 347 ? 5.006 -12.257 -28.536 1.00 92.25 347 ALA A CA 1
ATOM 2754 C C . ALA A 1 347 ? 4.510 -12.803 -27.194 1.00 92.25 347 ALA A C 1
ATOM 2756 O O . ALA A 1 347 ? 4.698 -13.978 -26.883 1.00 92.25 347 ALA A O 1
ATOM 2757 N N . PHE A 1 348 ? 3.915 -11.931 -26.387 1.00 94.44 348 PHE A N 1
ATOM 2758 C CA . PHE A 1 348 ? 3.426 -12.227 -25.047 1.00 94.44 348 PHE A CA 1
ATOM 2759 C C . PHE A 1 348 ? 2.035 -11.642 -24.857 1.00 94.44 348 PHE A C 1
ATOM 2761 O O . PHE A 1 348 ? 1.740 -10.544 -25.330 1.00 94.44 348 PHE A O 1
ATOM 2768 N N . ARG A 1 349 ? 1.189 -12.364 -24.133 1.00 95.88 349 ARG A N 1
ATOM 2769 C CA . ARG A 1 349 ? -0.125 -11.900 -23.691 1.00 95.88 349 ARG A CA 1
ATOM 2770 C C . ARG A 1 349 ? -0.084 -11.601 -22.204 1.00 95.88 349 ARG A C 1
ATOM 2772 O O . ARG A 1 349 ? 0.657 -12.245 -21.464 1.00 95.88 349 ARG A O 1
ATOM 2779 N N . PHE A 1 350 ? -0.893 -10.643 -21.774 1.00 95.69 350 PHE A N 1
ATOM 2780 C CA . PHE A 1 350 ? -0.916 -10.145 -20.404 1.00 95.69 350 PHE A CA 1
ATOM 2781 C C . PHE A 1 350 ? -2.336 -10.143 -19.853 1.00 95.69 350 PHE A C 1
ATOM 2783 O O . PHE A 1 350 ? -3.298 -9.914 -20.583 1.00 95.69 350 PHE A O 1
ATOM 2790 N N . ARG A 1 351 ? -2.463 -10.344 -18.545 1.00 95.50 351 ARG A N 1
ATOM 2791 C CA . ARG A 1 351 ? -3.706 -10.132 -17.796 1.00 95.50 351 ARG A CA 1
ATOM 2792 C C . ARG A 1 351 ? -3.389 -9.525 -16.438 1.00 95.50 351 ARG A C 1
ATOM 2794 O O . ARG A 1 351 ? -2.310 -9.763 -15.890 1.00 95.50 351 ARG A O 1
ATOM 2801 N N . VAL A 1 352 ? -4.316 -8.740 -15.902 1.00 94.38 352 VAL A N 1
ATOM 2802 C CA . VAL A 1 352 ? -4.141 -8.025 -14.632 1.00 94.38 352 VAL A CA 1
ATOM 2803 C C . VAL A 1 352 ? -5.365 -8.205 -13.740 1.00 94.38 352 VAL A C 1
ATOM 2805 O O . VAL A 1 352 ? -6.485 -8.182 -14.230 1.00 94.38 352 VAL A O 1
ATOM 2808 N N . ARG A 1 353 ? -5.167 -8.381 -12.434 1.00 92.44 353 ARG A N 1
ATOM 2809 C CA . ARG A 1 353 ? -6.243 -8.383 -11.428 1.00 92.44 353 ARG A CA 1
ATOM 2810 C C . ARG A 1 353 ? -5.950 -7.377 -10.323 1.00 92.44 353 ARG A C 1
ATOM 2812 O O . ARG A 1 353 ? -4.781 -7.098 -10.053 1.00 92.44 353 ARG A O 1
ATOM 2819 N N . ALA A 1 354 ? -6.991 -6.838 -9.698 1.00 90.62 354 ALA A N 1
ATOM 2820 C CA . ALA A 1 354 ? -6.873 -5.898 -8.583 1.00 90.62 354 ALA A CA 1
ATOM 2821 C C . ALA A 1 354 ? -6.970 -6.611 -7.223 1.00 90.62 354 ALA A C 1
ATOM 2823 O O . ALA A 1 354 ? -7.533 -7.704 -7.134 1.00 90.62 354 ALA A O 1
ATOM 2824 N N . ARG A 1 355 ? -6.440 -5.979 -6.170 1.00 87.12 355 ARG A N 1
ATOM 2825 C CA . ARG A 1 355 ? -6.542 -6.432 -4.773 1.00 87.12 355 ARG A CA 1
ATOM 2826 C C . ARG A 1 355 ? -7.163 -5.368 -3.882 1.00 87.12 355 ARG A C 1
ATOM 2828 O O . ARG A 1 355 ? -6.801 -4.199 -4.000 1.00 87.12 355 ARG A O 1
ATOM 2835 N N . THR A 1 356 ? -8.015 -5.795 -2.958 1.00 86.19 356 THR A N 1
ATOM 2836 C CA . THR A 1 356 ? -8.453 -5.020 -1.782 1.00 86.19 356 THR A CA 1
ATOM 2837 C C . THR A 1 356 ? -7.890 -5.669 -0.517 1.00 86.19 356 THR A C 1
ATOM 2839 O O . THR A 1 356 ? -7.170 -6.670 -0.585 1.00 86.19 356 THR A O 1
ATOM 2842 N N . ALA A 1 357 ? -8.229 -5.135 0.656 1.00 81.44 357 ALA A N 1
ATOM 2843 C CA . ALA A 1 357 ? -7.940 -5.819 1.916 1.00 81.44 357 ALA A CA 1
ATOM 2844 C C . ALA A 1 357 ? -8.583 -7.217 2.002 1.00 81.44 357 ALA A C 1
ATOM 2846 O O . ALA A 1 357 ? -8.060 -8.062 2.715 1.00 81.44 357 ALA A O 1
ATOM 2847 N N . GLY A 1 358 ? -9.648 -7.469 1.231 1.00 80.50 358 GLY A N 1
ATOM 2848 C CA . GLY A 1 358 ? -10.328 -8.760 1.101 1.00 80.50 358 GLY A CA 1
ATOM 2849 C C . GLY A 1 358 ? -9.660 -9.796 0.215 1.00 80.50 358 GLY A C 1
ATOM 2850 O O . GLY A 1 358 ? -10.137 -10.922 0.126 1.00 80.50 358 GLY A O 1
ATOM 2851 N N . GLY A 1 359 ? -8.577 -9.427 -0.468 1.00 84.31 359 GLY A N 1
ATOM 2852 C CA . GLY A 1 359 ? -7.866 -10.315 -1.380 1.00 84.31 359 GLY A CA 1
ATOM 2853 C C . GLY A 1 359 ? -8.057 -9.960 -2.852 1.00 84.31 359 GLY A C 1
ATOM 2854 O O . GLY A 1 359 ? -8.302 -8.807 -3.220 1.00 84.31 359 GLY A O 1
ATOM 2855 N N . TRP A 1 360 ? -7.835 -10.957 -3.707 1.00 88.00 360 TRP A N 1
ATOM 2856 C CA . TRP A 1 360 ? -7.721 -10.790 -5.154 1.00 88.00 360 TRP A CA 1
ATOM 2857 C C . TRP A 1 360 ? -9.059 -10.926 -5.871 1.00 88.00 360 TRP A C 1
ATOM 2859 O O . TRP A 1 360 ? -9.772 -11.905 -5.681 1.00 88.00 360 TRP A O 1
ATOM 2869 N N . GLY A 1 361 ? -9.342 -9.979 -6.763 1.00 88.75 361 GLY A N 1
ATOM 2870 C CA . GLY A 1 361 ? -10.463 -10.075 -7.692 1.00 88.75 361 GLY A CA 1
ATOM 2871 C C . GLY A 1 361 ? -10.141 -10.883 -8.953 1.00 88.75 361 GLY A C 1
ATOM 2872 O O . GLY A 1 361 ? -9.035 -11.426 -9.095 1.00 88.75 361 GLY A O 1
ATOM 2873 N N . PRO A 1 362 ? -11.078 -10.945 -9.913 1.00 92.62 362 PRO A N 1
ATOM 2874 C CA . PRO A 1 362 ? -10.864 -11.644 -11.171 1.00 92.62 362 PRO A CA 1
ATOM 2875 C C . PRO A 1 362 ? -9.796 -10.969 -12.043 1.00 92.62 362 PRO A C 1
ATOM 2877 O O . PRO A 1 362 ? -9.535 -9.764 -11.967 1.00 92.62 362 PRO A O 1
ATOM 2880 N N . PHE A 1 363 ? -9.172 -11.772 -12.909 1.00 94.69 363 PHE A N 1
ATOM 2881 C CA . PHE A 1 363 ? -8.301 -11.255 -13.963 1.00 94.69 363 PHE A CA 1
ATOM 2882 C C . PHE A 1 363 ? -9.110 -10.555 -15.051 1.00 94.69 363 PHE A C 1
ATOM 2884 O O . PHE A 1 363 ? -10.192 -10.997 -15.427 1.00 94.69 363 PHE A O 1
ATOM 2891 N N . SER A 1 364 ? -8.529 -9.489 -15.589 1.00 96.06 364 SER A N 1
ATOM 2892 C CA . SER A 1 364 ? -9.018 -8.801 -16.772 1.00 96.06 364 SER A CA 1
ATOM 2893 C C . SER A 1 364 ? -8.999 -9.709 -18.005 1.00 96.06 364 SER A C 1
ATOM 2895 O O . SER A 1 364 ? -8.279 -10.720 -18.031 1.00 96.06 364 SER A O 1
ATOM 2897 N N . PRO A 1 365 ? -9.733 -9.332 -19.070 1.00 97.00 365 PRO A N 1
ATOM 2898 C CA . PRO A 1 365 ? -9.577 -9.954 -20.370 1.00 97.00 365 PRO A CA 1
ATOM 2899 C C . PRO A 1 365 ? -8.107 -9.963 -20.791 1.00 97.00 365 PRO A C 1
ATOM 2901 O O . PRO A 1 365 ? -7.382 -8.978 -20.626 1.00 97.00 365 PRO A O 1
ATOM 2904 N N . VAL A 1 366 ? -7.672 -11.090 -21.351 1.00 96.62 366 VAL A N 1
ATOM 2905 C CA . VAL A 1 366 ? -6.297 -11.275 -21.820 1.00 96.62 366 VAL A CA 1
ATOM 2906 C C . VAL A 1 366 ? -6.004 -10.288 -22.945 1.00 96.62 366 VAL A C 1
ATOM 2908 O O . VAL A 1 366 ? -6.802 -10.158 -23.871 1.00 96.62 366 VAL A O 1
ATOM 2911 N N . SER A 1 367 ? -4.872 -9.591 -22.880 1.00 97.12 367 SER A N 1
ATOM 2912 C CA . SER A 1 367 ? -4.446 -8.641 -23.907 1.00 97.12 367 SER A CA 1
ATOM 2913 C C . SER A 1 367 ? -4.241 -9.313 -25.272 1.00 97.12 367 SER A C 1
ATOM 2915 O O . SER A 1 367 ? -3.974 -10.519 -25.345 1.00 97.12 367 SER A O 1
ATOM 2917 N N . PRO A 1 368 ? -4.243 -8.533 -26.369 1.00 96.38 368 PRO A N 1
ATOM 2918 C CA . PRO A 1 368 ? -3.617 -8.966 -27.611 1.00 96.38 368 PRO A CA 1
ATOM 2919 C C . PRO A 1 368 ? -2.149 -9.356 -27.387 1.00 96.38 368 PRO A C 1
ATOM 2921 O O . PRO A 1 368 ? -1.525 -8.968 -26.393 1.00 96.38 368 PRO A O 1
ATOM 2924 N N . ALA A 1 369 ? -1.589 -10.114 -28.327 1.00 95.12 369 ALA A N 1
ATOM 2925 C CA . ALA A 1 369 ? -0.187 -10.495 -28.286 1.00 95.12 369 ALA A CA 1
ATOM 2926 C C . ALA A 1 369 ? 0.710 -9.276 -28.571 1.00 95.12 369 ALA A C 1
ATOM 2928 O O . ALA A 1 369 ? 0.625 -8.656 -29.632 1.00 95.12 369 ALA A O 1
ATOM 2929 N N . PHE A 1 370 ? 1.577 -8.931 -27.622 1.00 95.00 370 PHE A N 1
ATOM 2930 C CA . PHE A 1 370 ? 2.539 -7.837 -27.734 1.00 95.00 370 PHE A CA 1
ATOM 2931 C C . PHE A 1 370 ? 3.941 -8.385 -27.948 1.00 95.00 370 PHE A C 1
ATOM 2933 O O . PHE A 1 370 ? 4.360 -9.309 -27.257 1.00 95.00 370 PHE A O 1
ATOM 2940 N N . ARG A 1 371 ? 4.676 -7.816 -28.904 1.00 91.62 371 ARG A N 1
ATOM 2941 C CA . ARG A 1 371 ? 5.956 -8.362 -29.362 1.00 91.62 371 ARG A CA 1
ATOM 2942 C C . ARG A 1 371 ? 7.140 -7.574 -28.804 1.00 91.62 371 ARG A C 1
ATOM 2944 O O . ARG A 1 371 ? 7.155 -6.340 -28.866 1.00 91.62 371 ARG A O 1
ATOM 2951 N N . THR A 1 372 ? 8.139 -8.286 -28.288 1.00 87.06 372 THR A N 1
ATOM 2952 C CA . THR A 1 372 ? 9.460 -7.708 -28.012 1.00 87.06 372 THR A CA 1
ATOM 2953 C C . THR A 1 372 ? 10.159 -7.356 -29.322 1.00 87.06 372 THR A C 1
ATOM 2955 O O . THR A 1 372 ? 9.895 -7.939 -30.378 1.00 87.06 372 THR A O 1
ATOM 2958 N N . GLN A 1 373 ? 11.035 -6.355 -29.274 1.00 81.19 373 GLN A N 1
ATOM 2959 C CA . GLN A 1 373 ? 11.763 -5.910 -30.455 1.00 81.19 373 GLN A CA 1
ATOM 2960 C C . GLN A 1 373 ? 12.725 -6.988 -30.948 1.00 81.19 373 GLN A C 1
ATOM 2962 O O . GLN A 1 373 ? 13.175 -7.860 -30.200 1.00 81.19 373 GLN A O 1
ATOM 2967 N N . SER A 1 374 ? 13.026 -6.912 -32.239 1.00 67.50 374 SER A N 1
ATOM 2968 C CA . SER A 1 374 ? 13.890 -7.872 -32.900 1.00 67.50 374 SER A CA 1
ATOM 2969 C C . SER A 1 374 ? 15.363 -7.573 -32.657 1.00 67.50 374 SER A C 1
ATOM 2971 O O . SER A 1 374 ? 15.782 -6.419 -32.754 1.00 67.50 374 SER A O 1
ATOM 2973 N N . VAL A 1 375 ? 16.173 -8.601 -32.394 1.00 55.75 375 VAL A N 1
ATOM 2974 C CA . VAL A 1 375 ? 17.638 -8.435 -32.389 1.00 55.75 375 VAL A CA 1
ATOM 2975 C C . VAL A 1 375 ? 18.091 -8.030 -33.789 1.00 55.75 375 VAL A C 1
ATOM 2977 O O . VAL A 1 375 ? 18.918 -7.125 -33.938 1.00 55.75 375 VAL A O 1
ATOM 2980 N N . ALA A 1 376 ? 17.460 -8.610 -34.816 1.00 51.94 376 ALA A N 1
ATOM 2981 C CA . ALA A 1 376 ? 17.640 -8.184 -36.191 1.00 51.94 376 ALA A CA 1
ATOM 2982 C C . ALA A 1 376 ? 17.185 -6.739 -36.425 1.00 51.94 376 ALA A C 1
ATOM 2984 O O . ALA A 1 376 ? 17.780 -6.107 -37.265 1.00 51.94 376 ALA A O 1
ATOM 2985 N N . SER A 1 377 ? 16.256 -6.138 -35.674 1.00 53.38 377 SER A N 1
ATOM 2986 C CA . SER A 1 377 ? 15.929 -4.708 -35.857 1.00 53.38 377 SER A CA 1
ATOM 2987 C C . SER A 1 377 ? 17.055 -3.748 -35.435 1.00 53.38 377 SER A C 1
ATOM 2989 O O . SER A 1 377 ? 17.193 -2.680 -36.025 1.00 53.38 377 SER A O 1
ATOM 2991 N N . HIS A 1 378 ? 17.924 -4.129 -34.488 1.00 50.28 378 HIS A N 1
ATOM 2992 C CA . HIS A 1 378 ? 19.163 -3.384 -34.217 1.00 50.28 378 HIS A CA 1
ATOM 2993 C C . HIS A 1 378 ? 20.296 -3.753 -35.179 1.00 50.28 378 HIS A C 1
ATOM 2995 O O . HIS A 1 378 ? 21.079 -2.877 -35.551 1.00 50.28 378 HIS A O 1
ATOM 3001 N N . HIS A 1 379 ? 20.384 -5.020 -35.598 1.00 49.72 379 HIS A N 1
ATOM 3002 C CA . HIS A 1 379 ? 21.349 -5.450 -36.611 1.00 49.72 379 HIS A CA 1
ATOM 3003 C C . HIS A 1 379 ? 21.038 -4.820 -37.978 1.00 49.72 379 HIS A C 1
ATOM 3005 O O . HIS A 1 379 ? 21.938 -4.301 -38.609 1.00 49.72 379 HIS A O 1
ATOM 3011 N N . ASP A 1 380 ? 19.770 -4.734 -38.370 1.00 60.34 380 ASP A N 1
ATOM 3012 C CA . ASP A 1 380 ? 19.246 -4.130 -39.599 1.00 60.34 380 ASP A CA 1
ATOM 3013 C C . ASP A 1 380 ? 19.500 -2.624 -39.628 1.00 60.34 380 ASP A C 1
ATOM 3015 O O . ASP A 1 380 ? 19.926 -2.090 -40.643 1.00 60.34 380 ASP A O 1
ATOM 3019 N N . GLN A 1 381 ? 19.365 -1.925 -38.498 1.00 73.25 381 GLN A N 1
ATOM 3020 C CA . GLN A 1 381 ? 19.765 -0.518 -38.410 1.00 73.25 381 GLN A CA 1
ATOM 3021 C C . GLN A 1 381 ? 21.282 -0.345 -38.512 1.00 73.25 381 GLN A C 1
ATOM 3023 O O . GLN A 1 381 ? 21.739 0.562 -39.204 1.00 73.25 381 GLN A O 1
ATOM 3028 N N . PHE A 1 382 ? 22.072 -1.207 -37.862 1.00 77.06 382 PHE A N 1
ATOM 3029 C CA . PHE A 1 382 ? 23.530 -1.192 -37.992 1.00 77.06 382 PHE A CA 1
ATOM 3030 C C . PHE A 1 382 ? 23.970 -1.484 -39.427 1.00 77.06 382 PHE A C 1
ATOM 3032 O O . PHE A 1 382 ? 24.744 -0.711 -39.977 1.00 77.06 382 PHE A O 1
ATOM 3039 N N . THR A 1 383 ? 23.423 -2.519 -40.060 1.00 74.69 383 THR A N 1
ATOM 3040 C CA . THR A 1 383 ? 23.664 -2.888 -41.457 1.00 74.69 383 THR A CA 1
ATOM 3041 C C . THR A 1 383 ? 23.177 -1.801 -42.413 1.00 74.69 383 THR A C 1
ATOM 3043 O O . THR A 1 383 ? 23.885 -1.475 -43.357 1.00 74.69 383 THR A O 1
ATOM 3046 N N . THR A 1 384 ? 22.033 -1.166 -42.149 1.00 81.12 384 THR A N 1
ATOM 3047 C CA . THR A 1 384 ? 21.511 -0.042 -42.945 1.00 81.12 384 THR A CA 1
ATOM 3048 C C . THR A 1 384 ? 22.445 1.165 -42.875 1.00 81.12 384 THR A C 1
ATOM 3050 O O . THR A 1 384 ? 22.790 1.748 -43.905 1.00 81.12 384 THR A O 1
ATOM 3053 N N . VAL A 1 385 ? 22.890 1.544 -41.673 1.00 86.38 385 VAL A N 1
ATOM 3054 C CA . VAL A 1 385 ? 23.827 2.663 -41.490 1.00 86.38 385 VAL A CA 1
ATOM 3055 C C . VAL A 1 385 ? 25.209 2.315 -42.038 1.00 86.38 385 VAL A C 1
ATOM 3057 O O . VAL A 1 385 ? 25.838 3.163 -42.666 1.00 86.38 385 VAL A O 1
ATOM 3060 N N . GLN A 1 386 ? 25.665 1.074 -41.867 1.00 85.56 386 GLN A N 1
ATOM 3061 C CA . GLN A 1 386 ? 26.916 0.578 -42.428 1.00 85.56 386 GLN A CA 1
ATOM 3062 C C . GLN A 1 386 ? 26.885 0.618 -43.958 1.00 85.56 386 GLN A C 1
ATOM 3064 O O . GLN A 1 386 ? 27.782 1.206 -44.550 1.00 85.56 386 GLN A O 1
ATOM 3069 N N . ALA A 1 387 ? 25.834 0.099 -44.594 1.00 82.50 387 ALA A N 1
ATOM 3070 C CA . ALA A 1 387 ? 25.672 0.129 -46.044 1.00 82.50 387 ALA A CA 1
ATOM 3071 C C . ALA A 1 387 ? 25.614 1.568 -46.580 1.00 82.50 387 ALA A C 1
ATOM 3073 O O . ALA A 1 387 ? 26.247 1.885 -47.585 1.00 82.50 387 ALA A O 1
ATOM 3074 N N . ALA A 1 388 ? 24.917 2.479 -45.891 1.00 85.44 388 ALA A N 1
ATOM 3075 C CA . ALA A 1 388 ? 24.907 3.894 -46.264 1.00 85.44 388 ALA A CA 1
ATOM 3076 C C . ALA A 1 388 ? 26.277 4.568 -46.074 1.00 85.44 388 ALA A C 1
ATOM 3078 O O . ALA A 1 388 ? 26.676 5.394 -46.899 1.00 85.44 388 ALA A O 1
ATOM 3079 N N . SER A 1 389 ? 27.002 4.205 -45.012 1.00 86.75 389 SER A N 1
ATOM 3080 C CA . SER A 1 389 ? 28.357 4.684 -44.736 1.00 86.75 389 SER A CA 1
ATOM 3081 C C . SER A 1 389 ? 29.366 4.168 -45.764 1.00 86.75 389 SER A C 1
ATOM 3083 O O . SER A 1 389 ? 30.226 4.929 -46.199 1.00 86.75 389 SER A O 1
ATOM 3085 N N . GLU A 1 390 ? 29.252 2.914 -46.193 1.00 86.38 390 GLU A N 1
ATOM 3086 C CA . GLU A 1 390 ? 30.098 2.307 -47.224 1.00 86.38 390 GLU A CA 1
ATOM 3087 C C . GLU A 1 390 ? 29.787 2.876 -48.615 1.00 86.38 390 GLU A C 1
ATOM 3089 O O . GLU A 1 390 ? 30.707 3.159 -49.378 1.00 86.38 390 GLU A O 1
ATOM 3094 N N . ALA A 1 391 ? 28.509 3.120 -48.925 1.00 84.94 391 ALA A N 1
ATOM 3095 C CA . ALA A 1 391 ? 28.089 3.633 -50.227 1.00 84.94 391 ALA A CA 1
ATOM 3096 C C . ALA A 1 391 ? 28.394 5.127 -50.433 1.00 84.94 391 ALA A C 1
ATOM 3098 O O . ALA A 1 391 ? 28.765 5.530 -51.534 1.00 84.94 391 ALA A O 1
ATOM 3099 N N . LYS A 1 392 ? 28.179 5.969 -49.409 1.00 83.88 392 LYS A N 1
ATOM 3100 C CA . LYS A 1 392 ? 28.243 7.442 -49.533 1.00 83.88 392 LYS A CA 1
ATOM 3101 C C . LYS A 1 392 ? 28.982 8.142 -48.389 1.00 83.88 392 LYS A C 1
ATOM 3103 O O . LYS A 1 392 ? 28.876 9.358 -48.238 1.00 83.88 392 LYS A O 1
ATOM 3108 N N . GLY A 1 393 ? 29.720 7.412 -47.555 1.00 85.12 393 GLY A N 1
ATOM 3109 C CA . GLY A 1 393 ? 30.487 8.007 -46.462 1.00 85.12 393 GLY A CA 1
ATOM 3110 C C . GLY A 1 393 ? 29.603 8.793 -45.492 1.00 85.12 393 GLY A C 1
ATOM 3111 O O . GLY A 1 393 ? 28.562 8.314 -45.041 1.00 85.12 393 GLY A O 1
ATOM 3112 N N . VAL A 1 394 ? 30.019 10.017 -45.165 1.00 86.69 394 VAL A N 1
ATOM 3113 C CA . VAL A 1 394 ? 29.280 10.880 -44.235 1.00 86.69 394 VAL A CA 1
ATOM 3114 C C . VAL A 1 394 ? 27.951 11.338 -44.832 1.00 86.69 394 VAL A C 1
ATOM 3116 O O . VAL A 1 394 ? 26.947 11.327 -44.127 1.00 86.69 394 VAL A O 1
ATOM 3119 N N . GLU A 1 395 ? 27.897 11.656 -46.127 1.00 87.88 395 GLU A N 1
ATOM 3120 C CA . GLU A 1 395 ? 26.661 12.093 -46.790 1.00 87.88 395 GLU A CA 1
ATOM 3121 C C . GLU A 1 395 ? 25.547 11.042 -46.688 1.00 87.88 395 GLU A C 1
ATOM 3123 O O . GLU A 1 395 ? 24.391 11.383 -46.435 1.00 87.88 395 GLU A O 1
ATOM 3128 N N . GLY A 1 396 ? 25.893 9.754 -46.807 1.00 87.44 396 GLY A N 1
ATOM 3129 C CA . GLY A 1 396 ? 24.951 8.647 -46.611 1.00 87.44 396 GLY A CA 1
ATOM 3130 C C . GLY A 1 396 ? 24.387 8.593 -45.192 1.00 87.44 396 GLY A C 1
ATOM 3131 O O . GLY A 1 396 ? 23.179 8.430 -45.004 1.00 87.44 396 GLY A O 1
ATOM 3132 N N . ILE A 1 397 ? 25.246 8.802 -44.192 1.00 92.00 397 ILE A N 1
ATOM 3133 C CA . ILE A 1 397 ? 24.848 8.849 -42.781 1.00 92.00 397 ILE A CA 1
ATOM 3134 C C . ILE A 1 397 ? 23.934 10.056 -42.521 1.00 92.00 397 ILE A C 1
ATOM 3136 O O . ILE A 1 397 ? 22.881 9.904 -41.903 1.00 92.00 397 ILE A O 1
ATOM 3140 N N . LEU A 1 398 ? 24.280 11.247 -43.022 1.00 92.44 398 LEU A N 1
ATOM 3141 C CA . LEU A 1 398 ? 23.474 12.460 -42.836 1.00 92.44 398 LEU A CA 1
ATOM 3142 C C . LEU A 1 398 ? 22.119 12.379 -43.546 1.00 92.44 398 LEU A C 1
ATOM 3144 O O . LEU A 1 398 ? 21.112 12.835 -42.997 1.00 92.44 398 LEU A O 1
ATOM 3148 N N . ALA A 1 399 ? 22.068 11.759 -44.727 1.00 90.31 399 ALA A N 1
ATOM 3149 C CA . ALA A 1 399 ? 20.821 11.488 -45.433 1.00 90.31 399 ALA A CA 1
ATOM 3150 C C . ALA A 1 399 ? 19.915 10.543 -44.628 1.00 90.31 399 ALA A C 1
ATOM 3152 O O . ALA A 1 399 ? 18.723 10.819 -44.485 1.00 90.31 399 ALA A O 1
ATOM 3153 N N . LEU A 1 400 ? 20.468 9.479 -44.031 1.00 91.06 400 LEU A N 1
ATOM 3154 C CA . LEU A 1 400 ? 19.714 8.594 -43.136 1.00 91.06 400 LEU A CA 1
ATOM 3155 C C . LEU A 1 400 ? 19.233 9.317 -41.877 1.00 91.06 400 LEU A C 1
ATOM 3157 O O . LEU A 1 400 ? 18.064 9.186 -41.515 1.00 91.06 400 LEU A O 1
ATOM 3161 N N . MET A 1 401 ? 20.092 10.116 -41.237 1.00 93.50 401 MET A N 1
ATOM 3162 C CA . MET A 1 401 ? 19.708 10.909 -40.066 1.00 93.50 401 MET A CA 1
ATOM 3163 C C . MET A 1 401 ? 18.575 11.887 -40.393 1.00 93.50 401 MET A C 1
ATOM 3165 O O . MET A 1 401 ? 17.652 12.041 -39.594 1.00 93.50 401 MET A O 1
ATOM 3169 N N . SER A 1 402 ? 18.617 12.512 -41.571 1.00 92.56 402 SER A N 1
ATOM 3170 C CA . SER A 1 402 ? 17.600 13.466 -42.030 1.00 92.56 402 SER A CA 1
ATOM 3171 C C . SER A 1 402 ? 16.297 12.780 -42.442 1.00 92.56 402 SER A C 1
ATOM 3173 O O . SER A 1 402 ? 15.219 13.314 -42.203 1.00 92.56 402 SER A O 1
ATOM 3175 N N . ARG A 1 403 ? 16.367 11.579 -43.029 1.00 91.19 403 ARG A N 1
ATOM 3176 C CA . ARG A 1 403 ? 15.188 10.786 -43.408 1.00 91.19 403 ARG A CA 1
ATOM 3177 C C . ARG A 1 403 ? 14.491 10.172 -42.194 1.00 91.19 403 ARG A C 1
ATOM 3179 O O . ARG A 1 403 ? 13.269 10.070 -42.170 1.00 91.19 403 ARG A O 1
ATOM 3186 N N . HIS A 1 404 ? 15.258 9.781 -41.179 1.00 89.38 404 HIS A N 1
ATOM 3187 C CA . HIS A 1 404 ? 14.772 9.048 -40.012 1.00 89.38 404 HIS A CA 1
ATOM 3188 C C . HIS A 1 404 ? 14.918 9.850 -38.713 1.00 89.38 404 HIS A C 1
ATOM 3190 O O . HIS A 1 404 ? 15.367 9.332 -37.690 1.00 89.38 404 HIS A O 1
ATOM 3196 N N . VAL A 1 405 ? 14.498 11.119 -38.722 1.00 89.75 405 VAL A N 1
ATOM 3197 C CA . VAL A 1 405 ? 14.615 12.029 -37.560 1.00 89.75 405 VAL A CA 1
ATOM 3198 C C . VAL A 1 405 ? 13.875 11.506 -36.317 1.00 89.75 405 VAL A C 1
ATOM 3200 O O . VAL A 1 405 ? 14.258 11.800 -35.189 1.00 89.75 405 VAL A O 1
ATOM 3203 N N . ALA A 1 406 ? 12.799 10.732 -36.496 1.00 85.81 406 ALA A N 1
ATOM 3204 C CA . ALA A 1 406 ? 12.012 10.162 -35.399 1.00 85.81 406 ALA A CA 1
ATOM 3205 C C . ALA A 1 406 ? 12.509 8.788 -34.909 1.00 85.81 406 ALA A C 1
ATOM 3207 O O . ALA A 1 406 ? 12.031 8.310 -33.883 1.00 85.81 406 ALA A O 1
ATOM 3208 N N . ASN A 1 407 ? 13.464 8.152 -35.598 1.00 84.94 407 ASN A N 1
ATOM 3209 C CA . ASN A 1 407 ? 13.966 6.836 -35.205 1.00 84.94 407 ASN A CA 1
ATOM 3210 C C . ASN A 1 407 ? 15.224 6.975 -34.339 1.00 84.94 407 ASN A C 1
ATOM 3212 O O . ASN A 1 407 ? 16.333 7.130 -34.848 1.00 84.94 407 ASN A O 1
ATO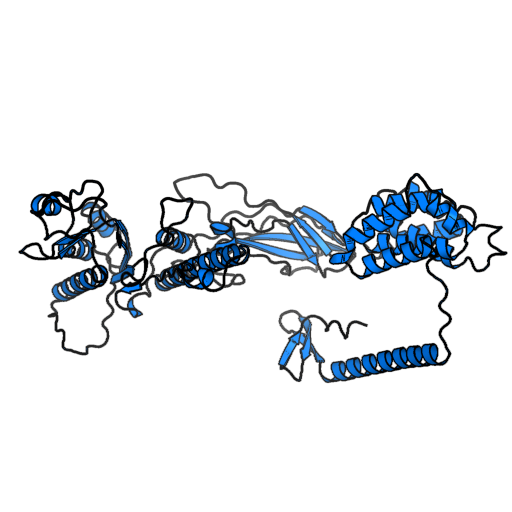M 3216 N N . ARG A 1 408 ? 15.031 6.884 -33.024 1.00 86.75 408 ARG A N 1
ATOM 3217 C CA . ARG A 1 408 ? 16.081 6.986 -32.002 1.00 86.75 408 ARG A CA 1
ATOM 3218 C C . ARG A 1 408 ? 17.279 6.071 -32.254 1.00 86.75 408 ARG A C 1
ATOM 3220 O O . ARG A 1 408 ? 18.420 6.484 -32.073 1.00 86.75 408 ARG A O 1
ATOM 3227 N N . ASP A 1 409 ? 17.033 4.832 -32.659 1.00 82.56 409 ASP A N 1
ATOM 3228 C CA . ASP A 1 409 ? 18.089 3.833 -32.750 1.00 82.56 409 ASP A CA 1
ATOM 3229 C C . ASP A 1 409 ? 18.936 4.023 -34.019 1.00 82.56 409 ASP A C 1
ATOM 3231 O O . ASP A 1 409 ? 20.164 3.967 -33.936 1.00 82.56 409 ASP A O 1
ATOM 3235 N N . ILE A 1 410 ? 18.317 4.399 -35.151 1.00 87.88 410 ILE A N 1
ATOM 3236 C CA . ILE A 1 410 ? 19.047 4.856 -36.351 1.00 87.88 410 ILE A CA 1
ATOM 3237 C C . ILE A 1 410 ? 19.901 6.077 -36.011 1.00 87.88 410 ILE A C 1
ATOM 3239 O O . ILE A 1 410 ? 21.080 6.117 -36.353 1.00 87.88 410 ILE A O 1
ATOM 3243 N N . GLN A 1 411 ? 19.337 7.056 -35.297 1.00 93.19 411 GLN A N 1
ATOM 3244 C CA . GLN A 1 411 ? 20.092 8.232 -34.875 1.00 93.19 411 GLN A CA 1
ATOM 3245 C C . GLN A 1 411 ? 21.320 7.861 -34.034 1.00 93.19 411 GLN A C 1
ATOM 3247 O O . GLN A 1 411 ? 22.414 8.364 -34.291 1.00 93.19 411 GLN A O 1
ATOM 3252 N N . ARG A 1 412 ? 21.159 6.958 -33.059 1.00 91.81 412 ARG A N 1
ATOM 3253 C CA . ARG A 1 412 ? 22.247 6.489 -32.191 1.00 91.81 412 ARG A CA 1
ATOM 3254 C C . ARG A 1 412 ? 23.370 5.836 -32.988 1.00 91.81 412 ARG A C 1
ATOM 3256 O O . ARG A 1 412 ? 24.529 6.204 -32.808 1.00 91.81 412 ARG A O 1
ATOM 3263 N N . VAL A 1 413 ? 23.027 4.908 -33.878 1.00 91.12 413 VAL A N 1
ATOM 3264 C CA . VAL A 1 413 ? 24.005 4.200 -34.714 1.00 91.12 413 VAL A CA 1
ATOM 3265 C C . VAL A 1 413 ? 24.698 5.168 -35.680 1.00 91.12 413 VAL A C 1
ATOM 3267 O O . VAL A 1 413 ? 25.921 5.139 -35.800 1.00 91.12 413 VAL A O 1
ATOM 3270 N N . CYS A 1 414 ? 23.964 6.088 -36.313 1.00 93.31 414 CYS A N 1
ATOM 3271 C CA . CYS A 1 414 ? 24.550 7.120 -37.173 1.00 93.31 414 CYS A CA 1
ATOM 3272 C C . CYS A 1 414 ? 25.593 7.968 -36.430 1.00 93.31 414 CYS A C 1
ATOM 3274 O O . CYS A 1 414 ? 26.712 8.137 -36.917 1.00 93.31 414 CYS A O 1
ATOM 3276 N N . VAL A 1 415 ? 25.260 8.463 -35.234 1.00 94.44 415 VAL A N 1
ATOM 3277 C CA . VAL A 1 415 ? 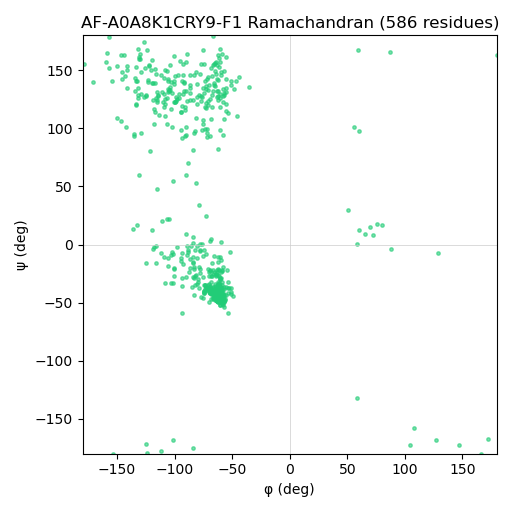26.173 9.285 -34.421 1.00 94.44 415 VAL A CA 1
ATOM 3278 C C . VAL A 1 415 ? 27.404 8.489 -33.976 1.00 94.44 415 VAL A C 1
ATOM 3280 O O . VAL A 1 415 ? 28.515 9.023 -33.971 1.00 94.44 415 VAL A O 1
ATOM 3283 N N . GLU A 1 416 ? 27.252 7.199 -33.672 1.00 92.62 416 GLU A N 1
ATOM 3284 C CA . GLU A 1 416 ? 28.385 6.318 -33.383 1.00 92.62 416 GLU A CA 1
ATOM 3285 C C . GLU A 1 416 ? 29.342 6.199 -34.583 1.00 92.62 416 GLU A C 1
ATOM 3287 O O . GLU A 1 416 ? 30.561 6.340 -34.420 1.00 92.62 416 GLU A O 1
ATOM 3292 N N . PHE A 1 417 ? 28.817 5.986 -35.795 1.00 90.81 417 PHE A N 1
ATOM 3293 C CA . PHE A 1 417 ? 29.628 5.936 -37.015 1.00 90.81 417 PHE A CA 1
ATOM 3294 C C . PHE A 1 417 ? 30.349 7.266 -37.271 1.00 90.81 417 PHE A C 1
ATOM 3296 O O . PHE A 1 417 ? 31.562 7.252 -37.500 1.00 90.81 417 PHE A O 1
ATOM 3303 N N . LEU A 1 418 ? 29.668 8.412 -37.126 1.00 90.94 418 LEU A N 1
ATOM 3304 C CA . LEU A 1 418 ? 30.301 9.739 -37.204 1.00 90.94 418 LEU A CA 1
ATOM 3305 C C . LEU A 1 418 ? 31.436 9.880 -36.179 1.00 90.94 418 LEU A C 1
ATOM 3307 O O . LEU A 1 418 ? 32.542 10.317 -36.510 1.00 90.94 418 LEU A O 1
ATOM 3311 N N . GLY A 1 419 ? 31.206 9.429 -34.944 1.00 87.88 419 GLY A N 1
ATOM 3312 C CA . GLY A 1 419 ? 32.213 9.391 -33.889 1.00 87.88 419 GLY A CA 1
ATOM 3313 C C . GLY A 1 419 ? 33.423 8.522 -34.235 1.00 87.88 419 GLY A C 1
ATOM 3314 O O . GLY A 1 419 ? 34.554 8.886 -33.901 1.00 87.88 419 GLY A O 1
ATOM 3315 N N . ARG A 1 420 ? 33.229 7.367 -34.881 1.00 86.56 420 ARG A N 1
ATOM 3316 C CA . ARG A 1 420 ? 34.323 6.488 -35.341 1.00 86.56 420 ARG A CA 1
ATOM 3317 C C . ARG A 1 420 ? 35.097 7.113 -36.503 1.00 86.56 420 ARG A C 1
ATOM 3319 O O . ARG A 1 420 ? 36.320 6.996 -36.542 1.00 86.56 420 ARG A O 1
ATOM 3326 N N . MET A 1 421 ? 34.417 7.803 -37.417 1.00 83.69 421 MET A N 1
ATOM 3327 C CA . MET A 1 421 ? 35.055 8.521 -38.526 1.00 83.69 421 MET A CA 1
ATOM 3328 C C . MET A 1 421 ? 35.911 9.685 -38.013 1.00 83.69 421 MET A C 1
ATOM 3330 O O . MET A 1 421 ? 37.057 9.825 -38.437 1.00 83.69 421 MET A O 1
ATOM 3334 N N . ALA A 1 422 ? 35.428 10.428 -37.012 1.00 81.38 422 ALA A N 1
ATOM 3335 C CA . ALA A 1 422 ? 36.190 11.490 -36.353 1.00 81.38 422 ALA A CA 1
ATOM 3336 C C . ALA A 1 422 ? 37.483 10.986 -35.668 1.00 81.38 422 ALA A C 1
ATOM 3338 O O . ALA A 1 422 ? 38.467 11.718 -35.616 1.00 81.38 422 ALA A O 1
ATOM 3339 N N . LEU A 1 423 ? 37.535 9.729 -35.189 1.00 76.12 423 LEU A N 1
ATOM 3340 C CA . LEU A 1 423 ? 38.770 9.131 -34.639 1.00 76.12 423 LEU A CA 1
ATOM 3341 C C . LEU A 1 423 ? 39.846 8.842 -35.692 1.00 76.12 423 LEU A C 1
ATOM 3343 O O . LEU A 1 423 ? 41.025 8.761 -35.348 1.00 76.12 423 LEU A O 1
ATOM 3347 N N . LYS A 1 424 ? 39.464 8.612 -36.954 1.00 68.12 424 LYS A N 1
ATOM 3348 C CA . LYS A 1 424 ? 40.410 8.221 -38.012 1.00 68.12 424 LYS A CA 1
ATOM 3349 C C . LYS A 1 424 ? 41.221 9.406 -38.562 1.00 68.12 424 LYS A C 1
ATOM 3351 O O . LYS A 1 424 ? 42.142 9.180 -39.343 1.00 68.12 424 LYS A O 1
ATOM 3356 N N . VAL A 1 425 ? 40.940 10.638 -38.130 1.00 63.94 425 VAL A N 1
ATOM 3357 C CA . VAL A 1 425 ? 41.682 11.855 -38.504 1.00 63.94 425 VAL A CA 1
ATOM 3358 C C . VAL A 1 425 ? 43.012 11.894 -37.734 1.00 63.94 425 VAL A C 1
ATOM 3360 O O . VAL A 1 425 ? 43.042 12.222 -36.550 1.00 63.94 425 VAL A O 1
ATOM 3363 N N . LYS A 1 426 ? 44.118 11.480 -38.374 1.00 51.22 426 LYS A N 1
ATOM 3364 C CA . LYS A 1 426 ? 45.399 11.187 -37.692 1.00 51.22 426 LYS A CA 1
ATOM 3365 C C . LYS A 1 426 ? 46.500 12.261 -37.791 1.00 51.22 426 LYS A C 1
ATOM 3367 O O . LYS A 1 426 ? 47.509 12.090 -37.107 1.00 51.22 426 LYS A O 1
ATOM 3372 N N . SER A 1 427 ? 46.377 13.355 -38.559 1.00 48.38 427 SER A N 1
ATOM 3373 C CA . SER A 1 427 ? 47.426 14.402 -38.558 1.00 48.38 427 SER A CA 1
ATOM 3374 C C . SER A 1 427 ? 46.977 15.810 -39.006 1.00 48.38 427 SER A C 1
ATOM 3376 O O . SER A 1 427 ? 46.111 15.911 -39.876 1.00 48.38 427 SER A O 1
ATOM 3378 N N . PRO A 1 428 ? 47.633 16.892 -38.517 1.00 47.22 428 PRO A N 1
ATOM 3379 C CA . PRO A 1 428 ? 47.361 18.286 -38.917 1.00 47.22 428 PRO A CA 1
ATOM 3380 C C . PRO A 1 428 ? 47.598 18.585 -40.407 1.00 47.22 428 PRO A C 1
ATOM 3382 O O . PRO A 1 428 ? 47.088 19.563 -40.946 1.00 47.22 428 PRO A O 1
ATOM 3385 N N . GLN A 1 429 ? 48.409 17.765 -41.083 1.00 44.91 429 GLN A N 1
ATOM 3386 C CA . GLN A 1 429 ? 48.738 17.927 -42.504 1.00 44.91 429 GLN A CA 1
ATOM 3387 C C . GLN A 1 429 ? 47.714 17.225 -43.414 1.00 44.91 429 GLN A C 1
ATOM 3389 O O . GLN A 1 429 ? 47.521 17.646 -44.552 1.00 44.91 429 GLN A O 1
ATOM 3394 N N . GLN A 1 430 ? 47.005 16.209 -42.904 1.00 46.78 430 GLN A N 1
ATOM 3395 C CA . GLN A 1 430 ? 45.876 15.561 -43.586 1.00 46.78 430 GLN A CA 1
ATOM 3396 C C . GLN A 1 430 ? 44.547 16.302 -43.375 1.00 46.78 430 GLN A C 1
ATOM 3398 O O . GLN A 1 430 ? 43.618 16.112 -44.157 1.00 46.78 430 GLN A O 1
ATOM 3403 N N . SER A 1 431 ? 44.468 17.212 -42.399 1.00 47.00 431 SER A N 1
ATOM 3404 C CA . SER A 1 431 ? 43.276 18.022 -42.116 1.00 47.00 431 SER A CA 1
ATOM 3405 C C . SER A 1 431 ? 42.784 18.891 -43.277 1.00 47.00 431 SER A C 1
ATOM 3407 O O . SER A 1 431 ? 41.617 19.274 -43.309 1.00 47.00 431 SER A O 1
ATOM 3409 N N . ARG A 1 432 ? 43.650 19.213 -44.250 1.00 42.50 432 ARG A N 1
ATOM 3410 C CA . ARG A 1 432 ? 43.270 20.022 -45.422 1.00 42.50 432 ARG A CA 1
ATOM 3411 C C . ARG A 1 432 ? 42.454 19.257 -46.468 1.00 42.50 432 ARG A C 1
ATOM 3413 O O . ARG A 1 432 ? 41.916 19.886 -47.373 1.00 42.50 432 ARG A O 1
ATOM 3420 N N . ARG A 1 433 ? 42.327 17.931 -46.354 1.00 45.88 433 ARG A N 1
ATOM 3421 C CA . ARG A 1 433 ? 41.385 17.127 -47.147 1.00 45.88 433 ARG A CA 1
ATOM 3422 C C . ARG A 1 433 ? 40.455 16.399 -46.184 1.00 45.88 433 ARG A C 1
ATOM 3424 O O . ARG A 1 433 ? 40.681 15.248 -45.828 1.00 45.88 433 ARG A O 1
ATOM 3431 N N . LEU A 1 434 ? 39.453 17.143 -45.718 1.00 52.38 434 LEU A N 1
ATOM 3432 C CA . LEU A 1 434 ? 38.335 16.656 -44.912 1.00 52.38 434 LEU A CA 1
ATOM 3433 C C . LEU A 1 434 ? 37.792 15.339 -45.472 1.00 52.38 434 LEU A C 1
ATOM 3435 O O . LEU A 1 434 ? 37.700 15.176 -46.687 1.00 52.38 434 LEU A O 1
ATOM 3439 N N . ILE A 1 435 ? 37.364 14.439 -44.585 1.00 55.69 435 ILE A N 1
ATOM 3440 C CA . ILE A 1 435 ? 36.369 13.429 -44.950 1.00 55.69 435 ILE A CA 1
ATOM 3441 C C . ILE A 1 435 ? 35.178 14.215 -45.538 1.00 55.69 435 ILE A C 1
ATOM 3443 O O . ILE A 1 435 ? 34.580 14.996 -44.790 1.00 55.69 435 ILE A O 1
ATOM 3447 N N . PRO A 1 436 ? 34.863 14.092 -46.842 1.00 54.38 436 PRO A N 1
ATOM 3448 C CA . PRO A 1 436 ? 33.800 14.879 -47.461 1.00 54.38 436 PRO A CA 1
ATOM 3449 C C . PRO A 1 436 ? 32.478 14.679 -46.707 1.00 54.38 436 PRO A C 1
ATOM 3451 O O . PRO A 1 436 ? 32.123 13.546 -46.378 1.00 54.38 436 PRO A O 1
ATOM 3454 N N . GLY A 1 437 ? 31.795 15.778 -46.374 1.00 57.59 437 GLY A N 1
ATOM 3455 C CA . GLY A 1 437 ? 30.512 15.771 -45.660 1.00 57.59 437 GLY A CA 1
ATOM 3456 C C . GLY A 1 437 ? 30.583 15.772 -44.127 1.00 57.59 437 GLY A C 1
ATOM 3457 O O . GLY A 1 437 ? 29.542 15.867 -43.486 1.00 57.59 437 GLY A O 1
ATOM 3458 N N . LEU A 1 438 ? 31.767 15.696 -43.498 1.00 65.94 438 LEU A N 1
ATOM 3459 C CA . LEU A 1 438 ? 31.898 15.892 -42.043 1.00 65.94 438 LEU A CA 1
ATOM 3460 C C . LEU A 1 438 ? 31.934 17.387 -41.698 1.00 65.94 438 LEU A C 1
ATOM 3462 O O . LEU A 1 438 ? 32.876 17.849 -41.076 1.00 65.94 438 LEU A O 1
ATOM 3466 N N . ASP A 1 439 ? 30.956 18.150 -42.172 1.00 68.69 439 ASP A N 1
ATOM 3467 C CA . ASP A 1 439 ? 30.847 19.605 -42.081 1.00 68.69 439 ASP A CA 1
ATOM 3468 C C . ASP A 1 439 ? 29.859 20.043 -40.968 1.00 68.69 439 ASP A C 1
ATOM 3470 O O . ASP A 1 439 ? 29.464 19.265 -40.092 1.00 68.69 439 ASP A O 1
ATOM 3474 N N . GLN A 1 440 ? 29.480 21.324 -40.939 1.00 74.50 440 GLN A N 1
ATOM 3475 C CA . GLN A 1 440 ? 28.514 21.878 -39.978 1.00 74.50 440 GLN A CA 1
ATOM 3476 C C . GLN A 1 440 ? 27.164 21.113 -39.923 1.00 74.50 440 GLN A C 1
ATOM 3478 O O . GLN A 1 440 ? 26.632 20.946 -38.818 1.00 74.50 440 GLN A O 1
ATOM 3483 N N . PRO A 1 441 ? 26.606 20.601 -41.041 1.00 83.56 441 PRO A N 1
ATOM 3484 C CA . PRO A 1 441 ? 25.477 19.668 -41.053 1.00 83.56 441 PRO A CA 1
ATOM 3485 C C . PRO A 1 441 ? 25.598 18.461 -40.116 1.00 83.56 441 PRO A C 1
ATOM 3487 O O . PRO A 1 441 ? 24.639 18.170 -39.399 1.00 83.56 441 PRO A O 1
ATOM 3490 N N . ALA A 1 442 ? 26.753 17.791 -40.051 1.00 87.56 442 ALA A N 1
ATOM 3491 C CA . ALA A 1 442 ? 26.937 16.611 -39.198 1.00 87.56 442 ALA A CA 1
ATOM 3492 C C . ALA A 1 442 ? 26.840 16.946 -37.705 1.00 87.56 442 ALA A C 1
ATOM 3494 O O . ALA A 1 442 ? 26.175 16.251 -36.928 1.00 87.56 442 ALA A O 1
ATOM 3495 N N . VAL A 1 443 ? 27.457 18.060 -37.311 1.00 88.31 443 VAL A N 1
ATOM 3496 C CA . VAL A 1 443 ? 27.384 18.596 -35.946 1.00 88.31 443 VAL A CA 1
ATOM 3497 C C . VAL A 1 443 ? 25.955 19.021 -35.614 1.00 88.31 443 VAL A C 1
ATOM 3499 O O . VAL A 1 443 ? 25.425 18.664 -34.562 1.00 88.31 443 VAL A O 1
ATOM 3502 N N . THR A 1 444 ? 25.310 19.738 -36.533 1.00 89.19 444 THR A N 1
ATOM 3503 C CA . THR A 1 444 ? 23.949 20.257 -36.356 1.00 89.19 444 THR A CA 1
ATOM 3504 C C . THR A 1 444 ? 22.936 19.125 -36.201 1.00 89.19 444 THR A C 1
ATOM 3506 O O . THR A 1 444 ? 22.123 19.154 -35.279 1.00 89.19 444 THR A O 1
ATOM 3509 N N . LEU A 1 445 ? 22.994 18.106 -37.062 1.00 92.06 445 LEU A N 1
ATOM 3510 C CA . LEU A 1 445 ? 22.112 16.940 -36.987 1.00 92.06 445 LEU A CA 1
ATOM 3511 C C . LEU A 1 445 ? 22.365 16.115 -35.725 1.00 92.06 445 LEU A C 1
ATOM 3513 O O . LEU A 1 445 ? 21.404 15.684 -35.092 1.00 92.06 445 LEU A O 1
ATOM 3517 N N . THR A 1 446 ? 23.625 15.954 -35.310 1.00 93.69 446 THR A N 1
ATOM 3518 C CA . THR A 1 446 ? 23.953 15.258 -34.057 1.00 93.69 446 THR A CA 1
ATOM 3519 C C . THR A 1 446 ? 23.359 15.978 -32.849 1.00 93.69 446 THR A C 1
ATOM 3521 O O . THR A 1 446 ? 22.683 15.350 -32.038 1.00 93.69 446 THR A O 1
ATOM 3524 N N . ILE A 1 447 ? 23.536 17.298 -32.747 1.00 93.06 447 ILE A N 1
ATOM 3525 C CA . ILE A 1 447 ? 22.993 18.075 -31.625 1.00 93.06 447 ILE A CA 1
ATOM 3526 C C . ILE A 1 447 ? 21.459 18.067 -31.643 1.00 93.06 447 ILE A C 1
ATOM 3528 O O . ILE A 1 447 ? 20.848 17.812 -30.610 1.00 93.06 447 ILE A O 1
ATOM 3532 N N . ARG A 1 448 ? 20.820 18.244 -32.809 1.00 93.62 448 ARG A N 1
ATOM 3533 C CA . ARG A 1 448 ? 19.351 18.139 -32.941 1.00 93.62 448 ARG A CA 1
ATOM 3534 C C . ARG A 1 448 ? 18.822 16.764 -32.538 1.00 93.62 448 ARG A C 1
ATOM 3536 O O . ARG A 1 448 ? 17.740 16.659 -31.969 1.00 93.62 448 ARG A O 1
ATOM 3543 N N . SER A 1 449 ? 19.572 15.712 -32.843 1.00 95.50 449 SER A N 1
ATOM 3544 C CA . SER A 1 449 ? 19.224 14.346 -32.474 1.00 95.50 449 SER A CA 1
ATOM 3545 C C . SER A 1 449 ? 19.309 14.123 -30.961 1.00 95.50 449 SER A C 1
ATOM 3547 O O . SER A 1 449 ? 18.356 13.635 -30.351 1.00 95.50 449 SER A O 1
ATOM 3549 N N . MET A 1 450 ? 20.402 14.574 -30.336 1.00 95.25 450 MET A N 1
ATOM 3550 C CA . MET A 1 450 ? 20.572 14.558 -28.879 1.00 95.25 450 MET A CA 1
ATOM 3551 C C . MET A 1 450 ? 19.496 15.391 -28.162 1.00 95.25 450 MET A C 1
ATOM 3553 O O . MET A 1 450 ? 19.013 14.988 -27.107 1.00 95.25 450 MET A O 1
ATOM 3557 N N . ASP A 1 451 ? 19.108 16.532 -28.735 1.00 93.62 451 ASP A N 1
ATOM 3558 C CA . ASP A 1 451 ? 18.072 17.413 -28.188 1.00 93.62 451 ASP A CA 1
ATOM 3559 C C . ASP A 1 451 ? 16.673 16.785 -28.278 1.00 93.62 451 ASP A C 1
ATOM 3561 O O . ASP A 1 451 ? 15.903 16.801 -27.319 1.00 93.62 451 ASP A O 1
ATOM 3565 N N . ARG A 1 452 ? 16.357 16.129 -29.401 1.00 93.06 452 ARG A N 1
ATOM 3566 C CA . ARG A 1 452 ? 15.095 15.397 -29.572 1.00 93.06 452 ARG A CA 1
ATOM 3567 C C . ARG A 1 452 ? 14.974 14.231 -28.592 1.00 93.06 452 ARG A C 1
ATOM 3569 O O . ARG A 1 452 ? 13.932 14.058 -27.961 1.00 93.06 452 ARG A O 1
ATOM 3576 N N . PHE A 1 453 ? 16.026 13.429 -28.453 1.00 93.19 453 PHE A N 1
ATOM 3577 C CA . PHE A 1 453 ? 16.054 12.249 -27.584 1.00 93.19 453 PHE A CA 1
ATOM 3578 C C . PHE A 1 453 ? 16.794 12.548 -26.280 1.00 93.19 453 PHE A C 1
ATOM 3580 O O . PHE A 1 453 ? 17.717 11.852 -25.867 1.00 93.19 453 PHE A O 1
ATOM 3587 N N . ARG A 1 454 ? 16.325 13.594 -25.600 1.00 90.25 454 ARG A N 1
ATOM 3588 C CA . ARG A 1 454 ? 16.965 14.258 -24.456 1.00 90.25 454 ARG A CA 1
ATOM 3589 C C . ARG A 1 454 ? 17.213 13.389 -23.209 1.00 90.25 454 ARG A C 1
ATOM 3591 O O . ARG A 1 454 ? 17.885 13.835 -22.276 1.00 90.25 454 ARG A O 1
ATOM 3598 N N . HIS A 1 455 ? 16.636 12.188 -23.175 1.00 87.75 455 HIS A N 1
ATOM 3599 C CA . HIS A 1 455 ? 16.758 11.204 -22.094 1.00 87.75 455 HIS A CA 1
ATOM 3600 C C . HIS A 1 455 ? 17.452 9.900 -22.538 1.00 87.75 455 HIS A C 1
ATOM 3602 O O . HIS A 1 455 ? 17.623 9.007 -21.715 1.00 87.75 455 HIS A O 1
ATOM 3608 N N . ASP A 1 456 ? 17.849 9.769 -23.811 1.00 89.56 456 ASP A N 1
ATOM 3609 C CA . ASP A 1 456 ? 18.566 8.588 -24.303 1.00 89.56 456 ASP A CA 1
ATOM 3610 C C . ASP A 1 456 ? 20.060 8.705 -23.978 1.00 89.56 456 ASP A C 1
ATOM 3612 O O . ASP A 1 456 ? 20.823 9.391 -24.665 1.00 89.56 456 ASP A O 1
ATOM 3616 N N . THR A 1 457 ? 20.478 8.061 -22.888 1.00 91.19 457 THR A N 1
ATOM 3617 C CA . THR A 1 457 ? 21.857 8.155 -22.400 1.00 91.19 457 THR A CA 1
ATOM 3618 C C . THR A 1 457 ? 22.887 7.588 -23.391 1.00 91.19 457 THR A C 1
ATOM 3620 O O . THR A 1 457 ? 23.893 8.269 -23.608 1.00 91.19 457 THR A O 1
ATOM 3623 N N . PRO A 1 458 ? 22.666 6.453 -24.095 1.00 90.38 458 PRO A N 1
ATOM 3624 C CA . PRO A 1 458 ? 23.613 5.970 -25.103 1.00 90.38 458 PRO A CA 1
ATOM 3625 C C . PRO A 1 458 ? 23.831 6.931 -26.282 1.00 90.38 458 PRO A C 1
ATOM 3627 O O . PRO A 1 458 ? 24.975 7.169 -26.669 1.00 90.38 458 PRO A O 1
ATOM 3630 N N . LEU A 1 459 ? 22.770 7.509 -26.856 1.00 93.38 459 LEU A N 1
ATOM 3631 C CA . LEU A 1 459 ? 22.876 8.488 -27.943 1.00 93.38 459 LEU A CA 1
ATOM 3632 C C . LEU A 1 459 ? 23.645 9.730 -27.489 1.00 93.38 459 LEU A C 1
ATOM 3634 O O . LEU A 1 459 ? 24.526 10.206 -28.206 1.00 93.38 459 LEU A O 1
ATOM 3638 N N . ILE A 1 460 ? 23.342 10.237 -26.290 1.00 94.69 460 ILE A N 1
ATOM 3639 C CA . ILE A 1 460 ? 24.030 11.399 -25.721 1.00 94.69 460 ILE A CA 1
ATOM 3640 C C . ILE A 1 460 ? 25.524 11.106 -25.551 1.00 94.69 460 ILE A C 1
ATOM 3642 O O . ILE A 1 460 ? 26.358 11.921 -25.945 1.00 94.69 460 ILE A O 1
ATOM 3646 N N . GLN A 1 461 ? 25.880 9.933 -25.025 1.00 93.81 461 GLN A N 1
ATOM 3647 C CA . GLN A 1 461 ? 27.275 9.516 -24.872 1.00 93.81 461 GLN A CA 1
ATOM 3648 C C . GLN A 1 461 ? 28.008 9.458 -26.220 1.00 93.81 461 GLN A C 1
ATOM 3650 O O . GLN A 1 461 ? 29.109 10.005 -26.337 1.00 93.81 461 GLN A O 1
ATOM 3655 N N . GLN A 1 462 ? 27.399 8.866 -27.257 1.00 94.06 462 GLN A N 1
ATOM 3656 C CA . GLN A 1 462 ? 27.990 8.832 -28.602 1.00 94.06 462 GLN A CA 1
ATOM 3657 C C . GLN A 1 462 ? 28.136 10.234 -29.205 1.00 94.06 462 GLN A C 1
ATOM 3659 O O . GLN A 1 462 ? 29.169 10.546 -29.800 1.00 94.06 462 GLN A O 1
ATOM 3664 N N . GLY A 1 463 ? 27.153 11.111 -28.989 1.00 94.38 463 GLY A N 1
ATOM 3665 C CA . GLY A 1 463 ? 27.209 12.506 -29.418 1.00 94.38 463 GLY A CA 1
ATOM 3666 C C . GLY A 1 463 ? 28.343 13.285 -28.751 1.00 94.38 463 GLY A C 1
ATOM 3667 O O . GLY A 1 463 ? 29.124 13.952 -29.431 1.00 94.38 463 GLY A O 1
ATOM 3668 N N . CYS A 1 464 ? 28.521 13.136 -27.435 1.00 94.75 464 CYS A N 1
ATOM 3669 C CA . CYS A 1 464 ? 29.650 13.728 -26.714 1.00 94.75 464 CYS A CA 1
ATOM 3670 C C . CYS A 1 464 ? 30.999 13.207 -27.225 1.00 94.75 464 CYS A C 1
ATOM 3672 O O . CYS A 1 464 ? 31.933 13.992 -27.409 1.00 94.75 464 CYS A O 1
ATOM 3674 N N . LEU A 1 465 ? 31.107 11.899 -27.488 1.00 91.88 465 LEU A N 1
ATOM 3675 C CA . LEU A 1 465 ? 32.312 11.308 -28.067 1.00 91.88 465 LEU A CA 1
ATOM 3676 C C . LEU A 1 465 ? 32.621 11.910 -29.436 1.00 91.88 465 LEU A C 1
ATOM 3678 O O . LEU A 1 465 ? 33.757 12.320 -29.664 1.00 91.88 465 LEU A O 1
ATOM 3682 N N . PHE A 1 466 ? 31.635 12.004 -30.326 1.00 92.19 466 PHE A N 1
ATOM 3683 C CA . PHE A 1 466 ? 31.797 12.614 -31.643 1.00 92.19 466 PHE A CA 1
ATOM 3684 C C . PHE A 1 466 ? 32.287 14.067 -31.557 1.00 92.19 466 PHE A C 1
ATOM 3686 O O . PHE A 1 466 ? 33.335 14.391 -32.119 1.00 92.19 466 PHE A O 1
ATOM 3693 N N . LEU A 1 467 ? 31.594 14.916 -30.790 1.00 91.19 467 LEU A N 1
ATOM 3694 C CA . LEU A 1 467 ? 31.937 16.336 -30.642 1.00 91.19 467 LEU A CA 1
ATOM 3695 C C . LEU A 1 467 ? 33.330 16.535 -30.030 1.00 91.19 467 LEU A C 1
ATOM 3697 O O . LEU A 1 467 ? 34.121 17.343 -30.519 1.00 91.19 467 LEU A O 1
ATOM 3701 N N . GLY A 1 468 ? 33.668 15.774 -28.986 1.00 89.44 468 GLY A N 1
ATOM 3702 C CA . GLY A 1 468 ? 34.986 15.871 -28.363 1.00 89.44 468 GLY A CA 1
ATOM 3703 C C . GLY A 1 468 ? 36.111 15.328 -29.250 1.00 89.44 468 GLY A C 1
ATOM 3704 O O . GLY A 1 468 ? 37.201 15.896 -29.257 1.00 89.44 468 GLY A O 1
ATOM 3705 N N . ARG A 1 469 ? 35.862 14.280 -30.051 1.00 87.81 469 ARG A N 1
ATOM 3706 C CA . ARG A 1 469 ? 36.831 13.750 -31.031 1.00 87.81 469 ARG A CA 1
ATOM 3707 C C . ARG A 1 469 ? 37.096 14.746 -32.154 1.00 87.81 469 ARG A C 1
ATOM 3709 O O . ARG A 1 469 ? 38.257 14.950 -32.495 1.00 87.81 469 ARG A O 1
ATOM 3716 N N . LEU A 1 470 ? 36.059 15.417 -32.659 1.00 84.31 470 LEU A N 1
ATOM 3717 C CA . LEU A 1 470 ? 36.218 16.518 -33.612 1.00 84.31 470 LEU A CA 1
ATOM 3718 C C . LEU A 1 470 ? 37.088 17.634 -33.029 1.00 84.31 470 LEU A C 1
ATOM 3720 O O . LEU A 1 470 ? 38.086 18.009 -33.641 1.00 84.31 470 LEU A O 1
ATOM 3724 N N . ALA A 1 471 ? 36.778 18.092 -31.813 1.00 84.56 471 ALA A N 1
ATOM 3725 C CA . ALA A 1 471 ? 37.555 19.126 -31.129 1.00 84.56 471 ALA A CA 1
ATOM 3726 C C . ALA A 1 471 ? 39.018 18.717 -30.854 1.00 84.56 471 ALA A C 1
ATOM 3728 O O . ALA A 1 471 ? 39.888 19.580 -30.758 1.00 84.56 471 ALA A O 1
ATOM 3729 N N . MET A 1 472 ? 39.297 17.414 -30.723 1.00 80.06 472 MET A N 1
ATOM 3730 C CA . MET A 1 472 ? 40.654 16.871 -30.574 1.00 80.06 472 MET A CA 1
ATOM 3731 C C . MET A 1 472 ? 41.408 16.701 -31.892 1.00 80.06 472 MET A C 1
ATOM 3733 O O . MET A 1 472 ? 42.637 16.684 -31.874 1.00 80.06 472 MET A O 1
ATOM 3737 N N . SER A 1 473 ? 40.692 16.500 -32.997 1.00 72.88 473 SER A N 1
ATOM 3738 C CA . SER A 1 473 ? 41.294 16.176 -34.291 1.00 72.88 473 SER A CA 1
ATOM 3739 C C . SER A 1 473 ? 42.005 17.371 -34.932 1.00 72.88 473 SER A C 1
ATOM 3741 O O . SER A 1 473 ? 43.073 17.197 -35.516 1.00 72.88 473 SER A O 1
ATOM 3743 N N . ASP A 1 474 ? 41.446 18.579 -34.786 1.00 71.38 474 ASP A N 1
ATOM 3744 C CA . ASP A 1 474 ? 41.996 19.818 -35.340 1.00 71.38 474 ASP A CA 1
ATOM 3745 C C . ASP A 1 474 ? 41.549 21.057 -34.536 1.00 71.38 474 ASP A C 1
ATOM 3747 O O . ASP A 1 474 ? 40.387 21.204 -34.145 1.00 71.38 474 ASP A O 1
ATOM 3751 N N . ASP A 1 475 ? 42.464 22.007 -34.361 1.00 74.75 475 ASP A N 1
ATOM 3752 C CA . ASP A 1 475 ? 42.215 23.344 -33.820 1.00 74.75 475 ASP A CA 1
ATOM 3753 C C . ASP A 1 475 ? 41.213 24.158 -34.657 1.00 74.75 475 ASP A C 1
ATOM 3755 O O . ASP A 1 475 ? 40.508 25.022 -34.126 1.00 74.75 475 ASP A O 1
ATOM 3759 N N . ALA A 1 476 ? 41.134 23.907 -35.967 1.00 75.00 476 ALA A N 1
ATOM 3760 C CA . ALA A 1 476 ? 40.108 24.476 -36.836 1.00 75.00 476 ALA A CA 1
ATOM 3761 C C . ALA A 1 476 ? 38.703 24.007 -36.423 1.00 75.00 476 ALA A C 1
ATOM 3763 O O . ALA A 1 476 ? 37.804 24.837 -36.289 1.00 75.00 476 ALA A O 1
ATOM 3764 N N . TRP A 1 477 ? 38.539 22.714 -36.122 1.00 79.12 477 TRP A N 1
ATOM 3765 C CA . TRP A 1 477 ? 37.277 22.139 -35.651 1.00 79.12 477 TRP A CA 1
ATOM 3766 C C . TRP A 1 477 ? 36.868 22.668 -34.290 1.00 79.12 477 TRP A C 1
ATOM 3768 O O . TRP A 1 477 ? 35.721 23.070 -34.105 1.00 79.12 477 TRP A O 1
ATOM 3778 N N . ARG A 1 478 ? 37.812 22.744 -33.348 1.00 82.88 478 ARG A N 1
ATOM 3779 C CA . ARG A 1 478 ? 37.552 23.355 -32.040 1.00 82.88 478 ARG A CA 1
ATOM 3780 C C . ARG A 1 478 ? 37.037 24.790 -32.188 1.00 82.88 478 ARG A C 1
ATOM 3782 O O . ARG A 1 478 ? 36.027 25.142 -31.586 1.00 82.88 478 ARG A O 1
ATOM 3789 N N . ARG A 1 479 ? 37.693 25.612 -33.018 1.00 80.56 479 ARG A N 1
ATOM 3790 C CA . ARG A 1 479 ? 37.266 26.999 -33.274 1.00 80.56 479 ARG A CA 1
ATOM 3791 C C . ARG A 1 479 ? 35.918 27.077 -33.989 1.00 80.56 479 ARG A C 1
ATOM 3793 O O . ARG A 1 479 ? 35.129 27.948 -33.645 1.00 80.56 479 ARG A O 1
ATOM 3800 N N . ALA A 1 480 ? 35.646 26.188 -34.942 1.00 80.81 480 ALA A N 1
ATOM 3801 C CA . ALA A 1 480 ? 34.360 26.130 -35.633 1.00 80.81 480 ALA A CA 1
ATOM 3802 C C . ALA A 1 480 ? 33.219 25.797 -34.661 1.00 80.81 480 ALA A C 1
ATOM 3804 O O . ALA A 1 480 ? 32.246 26.539 -34.597 1.00 80.81 480 ALA A O 1
ATOM 3805 N N . LEU A 1 481 ? 33.382 24.763 -33.828 1.00 83.00 481 LEU A N 1
ATOM 3806 C CA . LEU A 1 481 ? 32.391 24.351 -32.827 1.00 83.00 481 LEU A CA 1
ATOM 3807 C C . LEU A 1 481 ? 32.100 25.444 -31.784 1.00 83.00 481 LEU A C 1
ATOM 3809 O O . LEU A 1 481 ? 30.967 25.558 -31.324 1.00 83.00 481 LEU A O 1
ATOM 3813 N N . LEU A 1 482 ? 33.103 26.254 -31.422 1.00 83.88 482 LEU A N 1
ATOM 3814 C CA . LEU A 1 482 ? 32.936 27.394 -30.511 1.00 83.88 482 LEU A CA 1
ATOM 3815 C C . LEU A 1 482 ? 32.246 28.601 -31.163 1.00 83.88 482 LEU A C 1
ATOM 3817 O O . LEU A 1 482 ? 31.611 29.379 -30.460 1.00 83.88 482 LEU A O 1
ATOM 3821 N N . LYS A 1 483 ? 32.377 28.769 -32.484 1.00 82.19 483 LYS A N 1
ATOM 3822 C CA . LYS A 1 483 ? 31.768 29.872 -33.247 1.00 82.19 483 LYS A CA 1
ATOM 3823 C C . LYS A 1 483 ? 30.355 29.566 -33.750 1.00 82.19 483 LYS A C 1
ATOM 3825 O O . LYS A 1 483 ? 29.724 30.443 -34.328 1.00 82.19 483 LYS A O 1
ATOM 3830 N N . MET A 1 484 ? 29.860 28.341 -33.578 1.00 80.81 484 MET A N 1
ATOM 3831 C CA . MET A 1 484 ? 28.507 27.978 -33.999 1.00 80.81 484 MET A CA 1
ATOM 3832 C C . MET A 1 484 ? 27.456 28.704 -33.152 1.00 80.81 484 MET A C 1
ATOM 3834 O O . MET A 1 484 ? 27.361 28.489 -31.945 1.00 80.81 484 MET A O 1
ATOM 3838 N N . GLU A 1 485 ? 26.636 29.526 -33.806 1.00 75.19 485 GLU A N 1
ATOM 3839 C CA . GLU A 1 485 ? 25.555 30.274 -33.152 1.00 75.19 485 GLU A CA 1
ATOM 3840 C C . GLU A 1 485 ? 24.269 29.451 -32.998 1.00 75.19 485 GLU A C 1
ATOM 3842 O O . GLU A 1 485 ? 23.509 29.671 -32.057 1.00 75.19 485 GLU A O 1
ATOM 3847 N N . ASN A 1 486 ? 24.035 28.475 -33.883 1.00 74.25 486 ASN A N 1
ATOM 3848 C CA . ASN A 1 486 ? 22.856 27.614 -33.839 1.00 74.25 486 ASN A CA 1
ATOM 3849 C C . ASN A 1 486 ? 23.177 26.186 -34.326 1.00 74.25 486 ASN A C 1
ATOM 3851 O O . ASN A 1 486 ? 23.330 25.981 -35.535 1.00 74.25 486 ASN A O 1
ATOM 3855 N N . PRO A 1 487 ? 23.254 25.183 -33.434 1.00 74.00 487 PRO A N 1
ATOM 3856 C CA . PRO A 1 487 ? 23.181 25.264 -31.968 1.00 74.00 487 PRO A CA 1
ATOM 3857 C C . PRO A 1 487 ? 24.518 25.660 -31.310 1.00 74.00 487 PRO A C 1
ATOM 3859 O O . PRO A 1 487 ? 25.592 25.273 -31.780 1.00 74.00 487 PRO A O 1
ATOM 3862 N N . ARG A 1 488 ? 24.452 26.370 -30.170 1.00 87.12 488 ARG A N 1
ATOM 3863 C CA . ARG A 1 488 ? 25.622 26.700 -29.334 1.00 87.12 488 ARG A CA 1
ATOM 3864 C C . ARG A 1 488 ? 26.137 25.456 -28.609 1.00 87.12 488 ARG A C 1
ATOM 3866 O O . ARG A 1 488 ? 25.653 25.083 -27.543 1.00 87.12 488 ARG A O 1
ATOM 3873 N N . CYS A 1 489 ? 27.141 24.810 -29.196 1.00 87.38 489 CYS A N 1
ATOM 3874 C CA . CYS A 1 489 ? 27.636 23.496 -28.776 1.00 87.38 489 CYS A CA 1
ATOM 3875 C C . CYS A 1 489 ? 28.058 23.428 -27.293 1.00 87.38 489 CYS A C 1
ATOM 3877 O O . CYS A 1 489 ? 27.710 22.481 -26.587 1.00 87.38 489 CYS A O 1
ATOM 3879 N N . LEU A 1 490 ? 28.776 24.441 -26.793 1.00 88.88 490 LEU A N 1
ATOM 3880 C CA . LEU A 1 490 ? 29.270 24.442 -25.411 1.00 88.88 490 LEU A CA 1
ATOM 3881 C C . LEU A 1 490 ? 28.146 24.617 -24.377 1.00 88.88 490 LEU A C 1
ATOM 3883 O O . LEU A 1 490 ? 28.159 23.938 -23.351 1.00 88.88 490 LEU A O 1
ATOM 3887 N N . GLU A 1 491 ? 27.182 25.500 -24.648 1.00 90.25 491 GLU A N 1
ATOM 3888 C CA . GLU A 1 491 ? 26.010 25.713 -23.787 1.00 90.25 491 GLU A CA 1
ATOM 3889 C C . GLU A 1 491 ? 25.124 24.465 -23.762 1.00 90.25 491 GLU A C 1
ATOM 3891 O O . GLU A 1 491 ? 24.713 24.016 -22.695 1.00 90.25 491 GLU A O 1
ATOM 3896 N N . PHE A 1 492 ? 24.924 23.837 -24.924 1.00 92.69 492 PHE A N 1
ATOM 3897 C CA . PHE A 1 492 ? 24.178 22.588 -25.036 1.00 92.69 492 PHE A CA 1
ATOM 3898 C C . PHE A 1 492 ? 24.804 21.455 -24.207 1.00 92.69 492 PHE A C 1
ATOM 3900 O O . PHE A 1 492 ? 24.116 20.776 -23.447 1.00 92.69 492 PHE A O 1
ATOM 3907 N N . LEU A 1 493 ? 26.126 21.266 -24.287 1.00 93.50 493 LEU A N 1
ATOM 3908 C CA . LEU A 1 493 ? 26.818 20.259 -23.474 1.00 93.50 493 LEU A CA 1
ATOM 3909 C C . LEU A 1 493 ? 26.761 20.573 -21.972 1.00 93.50 493 LEU A C 1
ATOM 3911 O O . LEU A 1 493 ? 26.681 19.644 -21.166 1.00 93.50 493 LEU A O 1
ATOM 3915 N N . GLN A 1 494 ? 26.780 21.855 -21.595 1.00 93.62 494 GLN A N 1
ATOM 3916 C CA . GLN A 1 494 ? 26.627 22.283 -20.204 1.00 93.62 494 GLN A CA 1
ATOM 3917 C C . GLN A 1 494 ? 25.223 21.964 -19.667 1.00 93.62 494 GLN A C 1
ATOM 3919 O O . GLN A 1 494 ? 25.113 21.479 -18.541 1.00 93.62 494 GLN A O 1
ATOM 3924 N N . ASP A 1 495 ? 24.172 22.177 -20.464 1.00 93.25 495 ASP A N 1
ATOM 3925 C CA . ASP A 1 495 ? 22.797 21.813 -20.098 1.00 93.25 495 ASP A CA 1
ATOM 3926 C C . ASP A 1 495 ? 22.658 20.302 -19.855 1.00 93.25 495 ASP A C 1
ATOM 3928 O O . ASP A 1 495 ? 22.191 19.869 -18.797 1.00 93.25 495 ASP A O 1
ATOM 3932 N N . ILE A 1 496 ? 23.169 19.482 -20.780 1.00 93.19 496 ILE A N 1
ATOM 3933 C CA . ILE A 1 496 ? 23.168 18.022 -20.618 1.00 93.19 496 ILE A CA 1
ATOM 3934 C C . ILE A 1 496 ? 23.963 17.620 -19.369 1.00 93.19 496 ILE A C 1
ATOM 3936 O O . ILE A 1 496 ? 23.503 16.782 -18.593 1.00 93.19 496 ILE A O 1
ATOM 3940 N N . HIS A 1 497 ? 25.136 18.213 -19.135 1.00 93.25 497 HIS A N 1
ATOM 3941 C CA . HIS A 1 497 ? 25.930 17.908 -17.946 1.00 93.25 497 HIS A CA 1
ATOM 3942 C C . HIS A 1 497 ? 25.140 18.163 -16.658 1.00 93.25 497 HIS A C 1
ATOM 3944 O O . HIS A 1 497 ? 25.064 17.285 -15.801 1.00 93.25 497 HIS A O 1
ATOM 3950 N N . ASN A 1 498 ? 24.507 19.333 -16.548 1.00 92.88 498 ASN A N 1
ATOM 3951 C CA . ASN A 1 498 ? 23.715 19.711 -15.380 1.00 92.88 498 ASN A CA 1
ATOM 3952 C C . ASN A 1 498 ? 22.540 18.748 -15.154 1.00 92.88 498 ASN A C 1
ATOM 3954 O O . ASN A 1 498 ? 22.246 18.392 -14.013 1.00 92.88 498 ASN A O 1
ATOM 3958 N N . ARG A 1 499 ? 21.916 18.275 -16.238 1.00 92.50 499 ARG A N 1
ATOM 3959 C CA . ARG A 1 499 ? 20.807 17.315 -16.195 1.00 92.50 499 ARG A CA 1
ATOM 3960 C C . ARG A 1 499 ? 21.212 15.947 -15.642 1.00 92.50 499 ARG A C 1
ATOM 3962 O O . ARG A 1 499 ? 20.455 15.357 -14.875 1.00 92.50 499 ARG A O 1
ATOM 3969 N N . PHE A 1 500 ? 22.384 15.439 -16.026 1.00 90.56 500 PHE A N 1
ATOM 3970 C CA . PHE A 1 500 ? 22.817 14.078 -15.680 1.00 90.56 500 PHE A CA 1
ATOM 3971 C C . PHE A 1 500 ? 23.814 14.001 -14.517 1.00 90.56 500 PHE A C 1
ATOM 3973 O O . PHE A 1 500 ? 24.073 12.908 -14.019 1.00 90.56 500 PHE A O 1
ATOM 3980 N N . ALA A 1 501 ? 24.340 15.129 -14.027 1.00 87.94 501 ALA A N 1
ATOM 3981 C CA . ALA A 1 501 ? 25.381 15.169 -12.993 1.00 87.94 501 ALA A CA 1
ATOM 3982 C C . ALA A 1 501 ? 25.053 14.373 -11.716 1.00 87.94 501 ALA A C 1
ATOM 3984 O O . ALA A 1 501 ? 25.966 13.842 -11.087 1.00 87.94 501 ALA A O 1
ATOM 3985 N N . LYS A 1 502 ? 23.770 14.287 -11.337 1.00 83.00 502 LYS A N 1
ATOM 3986 C CA . LYS A 1 502 ? 23.309 13.570 -10.134 1.00 83.00 502 LYS A CA 1
ATOM 3987 C C . LYS A 1 502 ? 22.735 12.178 -10.418 1.00 83.00 502 LYS A C 1
ATOM 3989 O O . LYS A 1 502 ? 22.638 11.379 -9.496 1.00 83.00 502 LYS A O 1
ATOM 3994 N N . THR A 1 503 ? 22.325 11.905 -11.655 1.00 82.25 503 THR A N 1
ATOM 3995 C CA . THR A 1 503 ? 21.521 10.724 -12.014 1.00 82.25 503 THR A CA 1
ATOM 3996 C C . THR A 1 503 ? 22.303 9.682 -12.808 1.00 82.25 503 THR A C 1
ATOM 3998 O O . THR A 1 503 ? 22.062 8.494 -12.629 1.00 82.25 503 THR A O 1
ATOM 4001 N N . ASP A 1 504 ? 23.260 10.094 -13.647 1.00 85.38 504 ASP A N 1
ATOM 4002 C CA . ASP A 1 504 ? 24.079 9.196 -14.467 1.00 85.38 504 ASP A CA 1
ATOM 4003 C C . ASP A 1 504 ? 25.525 9.708 -14.563 1.00 85.38 504 ASP A C 1
ATOM 4005 O O . ASP A 1 504 ? 25.870 10.596 -15.353 1.00 85.38 504 ASP A O 1
ATOM 4009 N N . SER A 1 505 ? 26.402 9.094 -13.764 1.00 82.75 505 SER A N 1
ATOM 4010 C CA . SER A 1 505 ? 27.820 9.449 -13.677 1.00 82.75 505 SER A CA 1
ATOM 4011 C C . SER A 1 505 ? 28.588 9.220 -14.985 1.00 82.75 505 SER A C 1
ATOM 4013 O O . SER A 1 505 ? 29.566 9.929 -15.251 1.00 82.75 505 SER A O 1
ATOM 4015 N N . THR A 1 506 ? 28.155 8.282 -15.832 1.00 87.00 506 THR A N 1
ATOM 4016 C CA . THR A 1 506 ? 28.823 7.943 -17.100 1.00 87.00 506 THR A CA 1
ATOM 4017 C C . THR A 1 506 ? 28.523 8.978 -18.181 1.00 87.00 506 THR A C 1
ATOM 4019 O O . THR A 1 506 ? 29.439 9.500 -18.830 1.00 87.00 506 THR A O 1
ATOM 4022 N N . THR A 1 507 ? 27.257 9.379 -18.300 1.00 89.00 507 THR A N 1
ATOM 4023 C CA . THR A 1 507 ? 26.818 10.455 -19.198 1.00 89.00 507 THR A CA 1
ATOM 4024 C C . THR A 1 507 ? 27.376 11.808 -18.749 1.00 89.00 507 THR A C 1
ATOM 4026 O O . THR A 1 507 ? 27.910 12.569 -19.562 1.00 89.00 507 THR A O 1
ATOM 4029 N N . ALA A 1 508 ? 27.371 12.084 -17.440 1.00 88.00 508 ALA A N 1
ATOM 4030 C CA . ALA A 1 508 ? 27.993 13.280 -16.872 1.00 88.00 508 ALA A CA 1
ATOM 4031 C C . ALA A 1 508 ? 29.512 13.341 -17.130 1.00 88.00 508 ALA A C 1
ATOM 4033 O O . ALA A 1 508 ? 30.074 14.415 -17.347 1.00 88.00 508 ALA A O 1
ATOM 4034 N N . SER A 1 509 ? 30.196 12.196 -17.136 1.00 88.69 509 SER A N 1
ATOM 4035 C CA . SER A 1 509 ? 31.629 12.136 -17.446 1.00 88.69 509 SER A CA 1
ATOM 4036 C C . SER A 1 509 ? 31.916 12.340 -18.933 1.00 88.69 509 SER A C 1
ATOM 4038 O O . SER A 1 509 ? 32.870 13.038 -19.275 1.00 88.69 509 SER A O 1
ATOM 4040 N N . SER A 1 510 ? 31.069 11.803 -19.813 1.00 91.50 510 SER A N 1
ATOM 4041 C CA . SER A 1 510 ? 31.194 11.962 -21.269 1.00 91.50 510 SER A CA 1
ATOM 4042 C C . SER A 1 510 ? 30.974 13.413 -21.714 1.00 91.50 510 SER A C 1
ATOM 4044 O O . SER A 1 510 ? 31.742 13.938 -22.522 1.00 91.50 510 SER A O 1
ATOM 4046 N N . THR A 1 511 ? 29.978 14.092 -21.134 1.00 93.00 511 THR A N 1
ATOM 4047 C CA . THR A 1 511 ? 29.722 15.526 -21.371 1.00 93.00 511 THR A CA 1
ATOM 4048 C C . THR A 1 511 ? 30.871 16.394 -20.875 1.00 93.00 511 THR A C 1
ATOM 4050 O O . THR A 1 511 ? 31.386 17.217 -21.633 1.00 93.00 511 THR A O 1
ATOM 4053 N N . ARG A 1 512 ? 31.350 16.152 -19.646 1.00 92.44 512 ARG A N 1
ATOM 4054 C CA . ARG A 1 512 ? 32.515 16.848 -19.080 1.00 92.44 512 ARG A CA 1
ATOM 4055 C C . ARG A 1 512 ? 33.743 16.696 -19.975 1.00 92.44 512 ARG A C 1
ATOM 4057 O O . ARG A 1 512 ? 34.392 17.688 -20.296 1.00 92.44 512 ARG A O 1
ATOM 4064 N N . TRP A 1 513 ? 34.024 15.473 -20.424 1.00 92.31 513 TRP A N 1
ATOM 4065 C CA . TRP A 1 513 ? 35.138 15.198 -21.325 1.00 92.31 513 TRP A CA 1
ATOM 4066 C C . TRP A 1 513 ? 35.024 15.997 -22.629 1.00 92.31 513 TRP A C 1
ATOM 4068 O O . TRP A 1 513 ? 35.984 16.661 -23.014 1.00 92.31 513 TRP A O 1
ATOM 4078 N N . ALA A 1 514 ? 33.861 15.996 -23.287 1.00 92.12 514 ALA A N 1
ATOM 4079 C CA . ALA A 1 514 ? 33.656 16.746 -24.528 1.00 92.12 514 ALA A CA 1
ATOM 4080 C C . ALA A 1 514 ? 33.859 18.261 -24.328 1.00 92.12 514 ALA A C 1
ATOM 4082 O O . ALA A 1 514 ? 34.531 18.912 -25.132 1.00 92.12 514 ALA A O 1
ATOM 4083 N N . MET A 1 515 ? 33.351 18.809 -23.219 1.00 91.88 515 MET A N 1
ATOM 4084 C CA . MET A 1 515 ? 33.527 20.217 -22.853 1.00 91.88 515 MET A CA 1
ATOM 4085 C C . MET A 1 515 ? 34.996 20.581 -22.609 1.00 91.88 515 MET A C 1
ATOM 4087 O O . MET A 1 515 ? 35.444 21.630 -23.064 1.00 91.88 515 MET A O 1
ATOM 4091 N N . GLU A 1 516 ? 35.771 19.727 -21.935 1.00 88.75 516 GLU A N 1
ATOM 4092 C CA . GLU A 1 516 ? 37.215 19.932 -21.742 1.00 88.75 516 GLU A CA 1
ATOM 4093 C C . GLU A 1 516 ? 37.971 19.982 -23.077 1.00 88.75 516 GLU A C 1
ATOM 4095 O O . GLU A 1 516 ? 38.868 20.809 -23.262 1.00 88.75 516 GLU A O 1
ATOM 4100 N N . ARG A 1 517 ? 37.592 19.134 -24.046 1.00 87.75 517 ARG A N 1
ATOM 4101 C CA . ARG A 1 517 ? 38.193 19.162 -25.392 1.00 87.75 517 ARG A CA 1
ATOM 4102 C C . ARG A 1 517 ? 37.854 20.438 -26.145 1.00 87.75 517 ARG A C 1
ATOM 4104 O O . ARG A 1 517 ? 38.746 21.035 -26.744 1.00 87.75 517 ARG A O 1
ATOM 4111 N N . LEU A 1 518 ? 36.610 20.896 -26.051 1.00 86.38 518 LEU A N 1
ATOM 4112 C CA . LEU A 1 518 ? 36.171 22.154 -26.656 1.00 86.38 518 LEU A CA 1
ATOM 4113 C C . LEU A 1 518 ? 36.845 23.381 -26.036 1.00 86.38 518 LEU A C 1
ATOM 4115 O O . LEU A 1 518 ? 37.248 24.284 -26.762 1.00 86.38 518 LEU A O 1
ATOM 4119 N N . ARG A 1 519 ? 37.027 23.397 -24.712 1.00 86.56 519 ARG A N 1
ATOM 4120 C CA . ARG A 1 519 ? 37.699 24.490 -23.988 1.00 86.56 519 ARG A CA 1
ATOM 4121 C C . ARG A 1 519 ? 39.217 24.519 -24.202 1.00 86.56 519 ARG A C 1
ATOM 4123 O O . ARG A 1 519 ? 39.869 25.458 -23.762 1.00 86.56 519 ARG A O 1
ATOM 4130 N N . GLY A 1 520 ? 39.794 23.506 -24.854 1.00 73.38 520 GLY A N 1
ATOM 4131 C CA . GLY A 1 520 ? 41.236 23.428 -25.094 1.00 73.38 520 GLY A CA 1
ATOM 4132 C C . GLY A 1 520 ? 42.061 23.184 -23.826 1.00 73.38 520 GLY A C 1
ATOM 4133 O O . GLY A 1 520 ? 43.278 23.337 -23.854 1.00 73.38 520 GLY A O 1
ATOM 4134 N N . THR A 1 521 ? 41.439 22.765 -22.719 1.00 62.12 521 THR A N 1
ATOM 4135 C CA . THR A 1 521 ? 42.116 22.566 -21.424 1.00 62.12 521 THR A CA 1
ATOM 4136 C C . THR A 1 521 ? 42.955 21.290 -21.365 1.00 62.12 521 THR A C 1
ATOM 4138 O O . THR A 1 521 ? 43.607 21.016 -20.358 1.00 62.12 521 THR A O 1
ATOM 4141 N N . SER A 1 522 ? 43.008 20.503 -22.443 1.00 52.50 522 SER A N 1
ATOM 4142 C CA . SER A 1 522 ? 43.860 19.320 -22.502 1.00 52.50 522 SER A CA 1
ATOM 4143 C C . SER A 1 522 ? 45.254 19.660 -23.020 1.00 52.50 522 SER A C 1
ATOM 4145 O O . SER A 1 522 ? 45.669 19.224 -24.093 1.00 52.50 522 SER A O 1
ATOM 4147 N N . ALA A 1 523 ? 46.027 20.375 -22.202 1.00 49.69 523 ALA A N 1
ATOM 4148 C CA . ALA A 1 523 ? 47.464 20.167 -22.238 1.00 49.69 523 ALA A CA 1
ATOM 4149 C C . ALA A 1 523 ? 47.684 18.664 -22.005 1.00 49.69 523 ALA A C 1
ATOM 4151 O O . ALA A 1 523 ? 47.239 18.114 -20.994 1.00 49.69 523 ALA A O 1
ATOM 4152 N N . ARG A 1 524 ? 48.321 17.964 -22.953 1.00 49.69 524 ARG A N 1
ATOM 4153 C CA . ARG A 1 524 ? 48.889 16.642 -22.671 1.00 49.69 524 ARG A CA 1
ATOM 4154 C C . ARG A 1 524 ? 49.881 16.851 -21.533 1.00 49.69 524 ARG A C 1
ATOM 4156 O O . ARG A 1 524 ? 51.021 17.235 -21.780 1.00 49.69 524 ARG A O 1
ATOM 4163 N N . ARG A 1 525 ? 49.436 16.644 -20.294 1.00 53.38 525 ARG A N 1
ATOM 4164 C CA . ARG A 1 525 ? 50.315 16.609 -19.132 1.00 53.38 525 ARG A CA 1
ATOM 4165 C C . ARG A 1 525 ? 51.347 15.526 -19.426 1.00 53.38 525 ARG A C 1
ATOM 4167 O O . ARG A 1 525 ? 51.006 14.346 -19.494 1.00 53.38 525 ARG A O 1
ATOM 4174 N N . ARG A 1 526 ? 52.585 15.938 -19.702 1.00 57.16 526 ARG A N 1
ATOM 4175 C CA . ARG A 1 526 ? 53.711 15.014 -19.816 1.00 57.16 526 ARG A CA 1
ATOM 4176 C C . ARG A 1 526 ? 53.946 14.488 -18.409 1.00 57.16 526 ARG A C 1
ATOM 4178 O O . ARG A 1 526 ? 54.335 15.249 -17.532 1.00 57.16 526 ARG A O 1
ATOM 4185 N N . PHE A 1 527 ? 53.604 13.227 -18.184 1.00 62.91 527 PHE A N 1
ATOM 4186 C CA . PHE A 1 527 ? 53.913 12.567 -16.924 1.00 62.91 527 PHE A CA 1
ATOM 4187 C C . PHE A 1 527 ? 55.433 12.458 -16.802 1.00 62.91 527 PHE A C 1
ATOM 4189 O O . PHE A 1 527 ? 56.094 12.104 -17.784 1.00 62.91 527 PHE A O 1
ATOM 4196 N N . SER A 1 528 ? 55.987 12.750 -15.621 1.00 79.75 528 SER A N 1
ATOM 4197 C CA . SER A 1 528 ? 57.374 12.361 -15.344 1.00 79.75 528 SER A CA 1
ATOM 4198 C C . SER A 1 528 ? 57.496 10.833 -15.442 1.00 79.75 528 SER A C 1
ATOM 4200 O O . SER A 1 528 ? 56.492 10.127 -15.271 1.00 79.75 528 SER A O 1
ATOM 4202 N N . PRO A 1 529 ? 58.696 10.284 -15.690 1.00 75.81 529 PRO A N 1
ATOM 4203 C CA . PRO A 1 529 ? 58.914 8.843 -15.637 1.00 75.81 529 PRO A CA 1
ATOM 4204 C C . PRO A 1 529 ? 58.396 8.208 -14.335 1.00 75.81 529 PRO A C 1
ATOM 4206 O O . PRO A 1 529 ? 57.784 7.143 -14.397 1.00 75.81 529 PRO A O 1
ATOM 4209 N N . GLU A 1 530 ? 58.520 8.873 -13.175 1.00 73.56 530 GLU A N 1
ATOM 4210 C CA . GLU A 1 530 ? 57.981 8.335 -11.915 1.00 73.56 530 GLU A CA 1
ATOM 4211 C C . GLU A 1 530 ? 56.454 8.432 -11.822 1.00 73.56 530 GLU A C 1
ATOM 4213 O O . GLU A 1 530 ? 55.810 7.564 -11.234 1.00 73.56 530 GLU A O 1
ATOM 4218 N N . GLU A 1 531 ? 55.832 9.476 -12.375 1.00 67.94 531 GLU A N 1
ATOM 4219 C CA . GLU A 1 531 ? 54.370 9.562 -12.458 1.00 67.94 531 GLU A CA 1
ATOM 4220 C C . GLU A 1 531 ? 53.795 8.498 -13.396 1.00 67.94 531 GLU A C 1
ATOM 4222 O O . GLU A 1 531 ? 52.804 7.846 -13.057 1.00 67.94 531 GLU A O 1
ATOM 4227 N N . ALA A 1 532 ? 54.434 8.285 -14.548 1.00 74.81 532 ALA A N 1
ATOM 4228 C CA . ALA A 1 532 ? 54.067 7.242 -15.494 1.00 74.81 532 ALA A CA 1
ATOM 4229 C C . ALA A 1 532 ? 54.241 5.852 -14.865 1.00 74.81 532 ALA A C 1
ATOM 4231 O O . ALA A 1 532 ? 53.307 5.048 -14.900 1.00 74.81 532 ALA A O 1
ATOM 4232 N N . ALA A 1 533 ? 55.378 5.602 -14.207 1.00 80.81 533 ALA A N 1
ATOM 4233 C CA . ALA A 1 533 ? 55.643 4.359 -13.490 1.00 80.81 533 ALA A CA 1
ATOM 4234 C C . ALA A 1 533 ? 54.611 4.116 -12.382 1.00 80.81 533 ALA A C 1
ATOM 4236 O O . ALA A 1 533 ? 54.008 3.046 -12.349 1.00 80.81 533 ALA A O 1
ATOM 4237 N N . ARG A 1 534 ? 54.311 5.112 -11.535 1.00 80.75 534 ARG A N 1
ATOM 4238 C CA . ARG A 1 534 ? 53.279 4.997 -10.485 1.00 80.75 534 ARG A CA 1
ATOM 4239 C C . ARG A 1 534 ? 51.897 4.710 -11.057 1.00 80.75 534 ARG A C 1
ATOM 4241 O O . ARG A 1 534 ? 51.131 3.957 -10.460 1.00 80.75 534 ARG A O 1
ATOM 4248 N N . ARG A 1 535 ? 51.563 5.276 -12.217 1.00 74.81 535 ARG A N 1
ATOM 4249 C CA . ARG A 1 535 ? 50.263 5.058 -12.859 1.00 74.81 535 ARG A CA 1
ATOM 4250 C C . ARG A 1 535 ? 50.164 3.671 -13.487 1.00 74.81 535 ARG A C 1
ATOM 4252 O O . ARG A 1 535 ? 49.148 3.010 -13.301 1.00 74.81 535 ARG A O 1
ATOM 4259 N N . ILE A 1 536 ? 51.223 3.195 -14.142 1.00 84.38 536 ILE A N 1
ATOM 4260 C CA . ILE A 1 536 ? 51.320 1.819 -14.654 1.00 84.38 536 ILE A CA 1
ATOM 4261 C C . ILE A 1 536 ? 51.277 0.816 -13.495 1.00 84.38 536 ILE A C 1
ATOM 4263 O O . ILE A 1 536 ? 50.517 -0.147 -13.545 1.00 84.38 536 ILE A O 1
ATOM 4267 N N . GLN A 1 537 ? 52.013 1.073 -12.413 1.00 85.50 537 GLN A N 1
ATOM 4268 C CA . GLN A 1 537 ? 51.970 0.271 -11.189 1.00 85.50 537 GLN A CA 1
ATOM 4269 C C . GLN A 1 537 ? 50.575 0.278 -10.560 1.00 85.50 537 GLN A C 1
ATOM 4271 O O . GLN A 1 537 ? 50.092 -0.769 -10.144 1.00 85.50 537 GLN A O 1
ATOM 4276 N N . GLY A 1 538 ? 49.901 1.429 -10.519 1.00 82.19 538 GLY A N 1
ATOM 4277 C CA . GLY A 1 538 ? 48.525 1.550 -10.043 1.00 82.19 538 GLY A CA 1
ATOM 4278 C C . GLY A 1 538 ? 47.543 0.744 -10.892 1.00 82.19 538 GLY A C 1
ATOM 4279 O O . GLY A 1 538 ? 46.731 0.005 -10.345 1.00 82.19 538 GLY A O 1
ATOM 4280 N N . LEU A 1 539 ? 47.662 0.812 -12.221 1.00 81.38 539 LEU A N 1
ATOM 4281 C CA . LEU A 1 539 ? 46.863 0.011 -13.153 1.00 81.38 539 LEU A CA 1
ATOM 4282 C C . LEU A 1 539 ? 47.130 -1.490 -12.988 1.00 81.38 539 LEU A C 1
ATOM 4284 O O . LEU A 1 539 ? 46.189 -2.281 -12.969 1.00 81.38 539 LEU A O 1
ATOM 4288 N N . TYR A 1 540 ? 48.391 -1.885 -12.809 1.00 86.81 540 TYR A N 1
ATOM 4289 C CA . TYR A 1 540 ? 48.771 -3.272 -12.554 1.00 86.81 540 TYR A CA 1
ATOM 4290 C C . TYR A 1 540 ? 48.227 -3.778 -11.212 1.00 86.81 540 TYR A C 1
ATOM 4292 O O . TYR A 1 540 ? 47.621 -4.846 -11.160 1.00 86.81 540 TYR A O 1
ATOM 4300 N N . ARG A 1 541 ? 48.369 -2.995 -10.136 1.00 86.25 541 ARG A N 1
ATOM 4301 C CA . ARG A 1 541 ? 47.822 -3.313 -8.808 1.00 86.25 541 ARG A CA 1
ATOM 4302 C C . ARG A 1 541 ? 46.301 -3.389 -8.835 1.00 86.25 541 ARG A C 1
ATOM 4304 O O . ARG A 1 541 ? 45.745 -4.316 -8.267 1.00 86.25 541 ARG A O 1
ATOM 4311 N N . MET A 1 542 ? 45.632 -2.478 -9.542 1.00 79.56 542 MET A N 1
ATOM 4312 C CA . MET A 1 542 ? 44.181 -2.518 -9.733 1.00 79.56 542 MET A CA 1
ATOM 4313 C C . MET A 1 542 ? 43.758 -3.775 -10.501 1.00 79.56 542 MET A C 1
ATOM 4315 O O . MET A 1 542 ? 42.812 -4.445 -10.098 1.00 79.56 542 MET A O 1
ATOM 4319 N N . ARG A 1 543 ? 44.474 -4.138 -11.572 1.00 79.12 543 ARG A N 1
ATOM 4320 C CA . ARG A 1 543 ? 44.226 -5.379 -12.318 1.00 79.12 543 ARG A CA 1
ATOM 4321 C C . ARG A 1 543 ? 44.420 -6.611 -11.431 1.00 79.12 543 ARG A C 1
ATOM 4323 O O . ARG A 1 543 ? 43.563 -7.486 -11.437 1.00 79.12 543 ARG A O 1
ATOM 4330 N N . LYS A 1 544 ? 45.496 -6.656 -10.640 1.00 86.88 544 LYS A N 1
ATOM 4331 C CA . LYS A 1 544 ? 45.761 -7.730 -9.671 1.00 86.88 544 LYS A CA 1
ATOM 4332 C C . LYS A 1 544 ? 44.700 -7.804 -8.574 1.00 86.88 544 LYS A C 1
ATOM 4334 O O . LYS A 1 544 ? 44.256 -8.898 -8.259 1.00 86.88 544 LYS A O 1
ATOM 4339 N N . ALA A 1 545 ? 44.254 -6.669 -8.040 1.00 76.88 545 ALA A N 1
ATOM 4340 C CA . ALA A 1 545 ? 43.192 -6.614 -7.040 1.00 76.88 545 ALA A CA 1
ATOM 4341 C C . ALA A 1 545 ? 41.855 -7.112 -7.606 1.00 76.88 545 ALA A C 1
ATOM 4343 O O . ALA A 1 545 ? 41.179 -7.893 -6.951 1.00 76.88 545 ALA A O 1
ATOM 4344 N N . ARG A 1 546 ? 41.504 -6.733 -8.843 1.00 75.88 546 ARG A N 1
ATOM 4345 C CA . ARG A 1 546 ? 40.306 -7.251 -9.526 1.00 75.88 546 ARG A CA 1
ATOM 4346 C C . ARG A 1 546 ? 40.385 -8.758 -9.754 1.00 75.88 546 ARG A C 1
ATOM 4348 O O . ARG A 1 546 ? 39.437 -9.449 -9.421 1.00 75.88 546 ARG A O 1
ATOM 4355 N N . GLN A 1 547 ? 41.521 -9.264 -10.240 1.00 80.06 547 GLN A N 1
ATOM 4356 C CA . GLN A 1 547 ? 41.742 -10.708 -10.397 1.00 80.06 547 GLN A CA 1
ATOM 4357 C C . GLN A 1 547 ? 41.630 -11.453 -9.062 1.00 80.06 547 GLN A C 1
ATOM 4359 O O . GLN A 1 547 ? 41.010 -12.506 -9.003 1.00 80.06 547 GLN A O 1
ATOM 4364 N N . TYR A 1 548 ? 42.189 -10.891 -7.988 1.00 79.06 548 TYR A N 1
ATOM 4365 C CA . TYR A 1 548 ? 42.106 -11.477 -6.653 1.00 79.06 548 TYR A CA 1
ATOM 4366 C C . TYR A 1 548 ? 40.668 -11.501 -6.120 1.00 79.06 548 TYR A C 1
ATOM 4368 O O . TYR A 1 548 ? 40.203 -12.544 -5.672 1.00 79.06 548 TYR A O 1
ATOM 4376 N N . VAL A 1 549 ? 39.942 -10.383 -6.216 1.00 77.31 549 VAL A N 1
ATOM 4377 C CA . VAL A 1 549 ? 38.529 -10.296 -5.810 1.00 77.31 549 VAL A CA 1
ATOM 4378 C C . VAL A 1 549 ? 37.664 -11.246 -6.633 1.00 77.31 549 VAL A C 1
ATOM 4380 O O . VAL A 1 549 ? 36.796 -11.895 -6.065 1.00 77.31 549 VAL A O 1
ATOM 4383 N N . GLN A 1 550 ? 37.934 -11.382 -7.933 1.00 75.00 550 GLN A N 1
ATOM 4384 C CA . GLN A 1 550 ? 37.249 -12.336 -8.799 1.00 75.00 550 GLN A CA 1
ATOM 4385 C C . GLN A 1 550 ? 37.519 -13.783 -8.363 1.00 75.00 550 GLN A C 1
ATOM 4387 O O . GLN A 1 550 ? 36.567 -14.514 -8.125 1.00 75.00 550 GLN A O 1
ATOM 4392 N N . SER A 1 551 ? 38.779 -14.168 -8.129 1.00 78.38 551 SER A N 1
ATOM 4393 C CA . SER A 1 551 ? 39.108 -15.518 -7.638 1.00 78.38 551 SER A CA 1
ATOM 4394 C C . SER A 1 551 ? 38.539 -15.813 -6.246 1.00 78.38 551 SER A C 1
ATOM 4396 O O . SER A 1 551 ? 38.116 -16.929 -5.962 1.00 78.38 551 SER A O 1
ATOM 4398 N N . LEU A 1 552 ? 38.505 -14.805 -5.369 1.00 78.00 552 LEU A N 1
ATOM 4399 C CA . LEU A 1 552 ? 37.937 -14.919 -4.029 1.00 78.00 552 LEU A CA 1
ATOM 4400 C C . LEU A 1 552 ? 36.412 -15.036 -4.086 1.00 78.00 552 LEU A C 1
ATOM 4402 O O . LEU A 1 552 ? 35.796 -15.703 -3.269 1.00 78.00 552 LEU A O 1
ATOM 4406 N N . ALA A 1 553 ? 35.784 -14.368 -5.042 1.00 70.69 553 ALA A N 1
ATOM 4407 C CA . ALA A 1 553 ? 34.358 -14.468 -5.243 1.00 70.69 553 ALA A CA 1
ATOM 4408 C C . ALA A 1 553 ? 33.955 -15.795 -5.892 1.00 70.69 553 ALA A C 1
ATOM 4410 O O . ALA A 1 553 ? 32.974 -16.380 -5.455 1.00 70.69 553 ALA A O 1
ATOM 4411 N N . GLU A 1 554 ? 34.722 -16.298 -6.860 1.00 73.88 554 GLU A N 1
ATOM 4412 C CA . GLU A 1 554 ? 34.532 -17.633 -7.444 1.00 73.88 554 GLU A CA 1
ATOM 4413 C C . GLU A 1 554 ? 34.670 -18.747 -6.391 1.00 73.88 554 GLU A C 1
ATOM 4415 O O . GLU A 1 554 ? 33.996 -19.766 -6.494 1.00 73.88 554 GLU A O 1
ATOM 4420 N N . SER A 1 555 ? 35.478 -18.549 -5.339 1.00 76.69 555 SER A N 1
ATOM 4421 C CA . SER A 1 555 ? 35.586 -19.511 -4.231 1.00 76.69 555 SER A CA 1
ATOM 4422 C C . SER A 1 555 ? 34.499 -19.375 -3.154 1.00 76.69 555 SER A C 1
ATOM 4424 O O . SER A 1 555 ? 34.274 -20.317 -2.395 1.00 76.69 555 SER A O 1
ATOM 4426 N N . ILE A 1 556 ? 33.815 -18.227 -3.070 1.00 80.38 556 ILE A N 1
ATOM 4427 C CA . ILE A 1 556 ? 32.788 -17.941 -2.049 1.00 80.38 556 ILE A CA 1
ATOM 4428 C C . ILE A 1 556 ? 31.364 -18.091 -2.600 1.00 80.38 556 ILE A C 1
ATOM 4430 O O . ILE A 1 556 ? 30.457 -18.471 -1.862 1.00 80.38 556 ILE A O 1
ATOM 4434 N N . TYR A 1 557 ? 31.135 -17.776 -3.873 1.00 80.00 557 TYR A N 1
ATOM 4435 C CA . TYR A 1 557 ? 29.810 -17.799 -4.485 1.00 80.00 557 TYR A CA 1
ATOM 4436 C C . TYR A 1 557 ? 29.643 -19.034 -5.364 1.00 80.00 557 TYR A C 1
ATOM 4438 O O . TYR A 1 557 ? 30.309 -19.178 -6.383 1.00 80.00 557 TYR A O 1
ATOM 4446 N N . THR A 1 558 ? 28.711 -19.909 -4.991 1.00 81.06 558 THR A N 1
ATOM 4447 C CA . THR A 1 558 ? 28.324 -21.077 -5.794 1.00 81.06 558 THR A CA 1
ATOM 4448 C C . THR A 1 558 ? 27.005 -20.794 -6.503 1.00 81.06 558 THR A C 1
ATOM 4450 O O . THR A 1 558 ? 26.048 -20.349 -5.872 1.00 81.06 558 THR A O 1
ATOM 4453 N N . GLN A 1 559 ? 26.941 -21.038 -7.811 1.00 80.19 559 GLN A N 1
ATOM 4454 C CA . GLN A 1 559 ? 25.695 -20.940 -8.566 1.00 80.19 559 GLN A CA 1
ATOM 4455 C C . GLN A 1 559 ? 24.840 -22.184 -8.293 1.00 80.19 559 GLN A C 1
ATOM 4457 O O . GLN A 1 559 ? 25.290 -23.306 -8.509 1.00 80.19 559 GLN A O 1
ATOM 4462 N N . MET A 1 560 ? 23.617 -21.985 -7.814 1.00 77.38 560 MET A N 1
ATOM 4463 C CA . MET A 1 560 ? 22.640 -23.042 -7.553 1.00 77.38 560 MET A CA 1
ATOM 4464 C C . MET A 1 560 ? 21.367 -22.765 -8.348 1.00 77.38 560 MET A C 1
ATOM 4466 O O . MET A 1 560 ? 21.083 -21.620 -8.689 1.00 77.38 560 MET A O 1
ATOM 4470 N N . ILE A 1 561 ? 20.616 -23.813 -8.676 1.00 78.00 561 ILE A N 1
ATOM 4471 C CA . ILE A 1 561 ? 19.331 -23.688 -9.367 1.00 78.00 561 ILE A CA 1
ATOM 4472 C C . ILE A 1 561 ? 18.240 -23.791 -8.315 1.00 78.00 561 ILE A C 1
ATOM 4474 O O . ILE A 1 561 ? 18.192 -24.765 -7.567 1.00 78.00 561 ILE A O 1
ATOM 4478 N N . ASP A 1 562 ? 17.387 -22.778 -8.256 1.00 71.50 562 ASP A N 1
ATOM 4479 C CA . ASP A 1 562 ? 16.212 -22.808 -7.401 1.00 71.50 562 ASP A CA 1
ATOM 4480 C C . ASP A 1 562 ? 15.166 -23.773 -7.989 1.00 71.50 562 ASP A C 1
ATOM 4482 O O . ASP A 1 562 ? 14.767 -23.595 -9.145 1.00 71.50 562 ASP A O 1
ATOM 4486 N N . PRO A 1 563 ? 14.734 -24.808 -7.247 1.00 51.22 563 PRO A N 1
ATOM 4487 C CA . PRO A 1 563 ? 13.842 -25.837 -7.775 1.00 51.22 563 PRO A CA 1
ATOM 4488 C C . PRO A 1 563 ? 12.414 -25.343 -8.058 1.00 51.22 563 PRO A C 1
ATOM 4490 O O . PRO A 1 563 ? 11.741 -25.946 -8.889 1.00 51.22 563 PRO A O 1
ATOM 4493 N N . GLU A 1 564 ? 11.952 -24.254 -7.431 1.00 55.22 564 GLU A N 1
ATOM 4494 C CA . GLU A 1 564 ? 10.615 -23.690 -7.682 1.00 55.22 564 GLU A CA 1
ATOM 4495 C C . GLU A 1 564 ? 10.579 -22.773 -8.910 1.00 55.22 564 GLU A C 1
ATOM 4497 O O . GLU A 1 564 ? 9.663 -22.852 -9.731 1.00 55.22 564 GLU A O 1
ATOM 4502 N N . SER A 1 565 ? 11.579 -21.901 -9.068 1.00 65.19 565 SER A N 1
ATOM 4503 C CA . SER A 1 565 ? 11.628 -20.940 -10.177 1.00 65.19 565 SER A CA 1
ATOM 4504 C C . SER A 1 565 ? 12.404 -21.429 -11.403 1.00 65.19 565 SER A C 1
ATOM 4506 O O . SER A 1 565 ? 12.277 -20.842 -12.482 1.00 65.19 565 SER A O 1
ATOM 4508 N N . GLY A 1 566 ? 13.234 -22.469 -11.258 1.00 72.94 566 GLY A N 1
ATOM 4509 C CA . GLY A 1 566 ? 14.172 -22.935 -12.283 1.00 72.94 566 GLY A CA 1
ATOM 4510 C C . GLY A 1 566 ? 15.278 -21.924 -12.615 1.00 72.94 566 GLY A C 1
ATOM 4511 O O . GLY A 1 566 ? 16.001 -22.102 -13.597 1.00 72.94 566 GLY A O 1
ATOM 4512 N N . MET A 1 567 ? 15.401 -20.841 -11.840 1.00 59.19 567 MET A N 1
ATOM 4513 C CA . MET A 1 567 ? 16.383 -19.785 -12.062 1.00 59.19 567 MET A CA 1
ATOM 4514 C C . MET A 1 567 ? 17.664 -20.050 -11.276 1.00 59.19 567 MET A C 1
ATOM 4516 O O . MET A 1 567 ? 17.649 -20.572 -10.162 1.00 59.19 567 MET A O 1
ATOM 4520 N N . ALA A 1 568 ? 18.793 -19.662 -11.864 1.00 73.94 568 ALA A N 1
ATOM 4521 C CA . ALA A 1 568 ? 20.075 -19.760 -11.191 1.00 73.94 568 ALA A CA 1
ATOM 4522 C C . ALA A 1 568 ? 20.276 -18.579 -10.227 1.00 73.94 568 ALA A C 1
ATOM 4524 O O . ALA A 1 568 ? 20.181 -17.422 -10.641 1.00 73.94 568 ALA A O 1
ATOM 4525 N N . PHE A 1 569 ? 20.597 -18.867 -8.969 1.00 78.06 569 PHE A N 1
ATOM 4526 C CA . PHE A 1 569 ? 20.972 -17.887 -7.950 1.00 78.06 569 PHE A CA 1
ATOM 4527 C C . PHE A 1 569 ? 22.382 -18.161 -7.426 1.00 78.06 569 PHE A C 1
ATOM 4529 O O . PHE A 1 569 ? 22.910 -19.265 -7.546 1.00 78.06 569 PHE A O 1
ATOM 4536 N N . PHE A 1 570 ? 23.012 -17.148 -6.839 1.00 82.06 570 PHE A N 1
ATOM 4537 C CA . PHE A 1 570 ? 24.341 -17.262 -6.249 1.00 82.06 570 PHE A CA 1
ATOM 4538 C C . PHE A 1 570 ? 24.219 -17.401 -4.734 1.00 82.06 570 PHE A C 1
ATOM 4540 O O . PHE A 1 570 ? 23.652 -16.542 -4.056 1.00 82.06 570 PHE A O 1
ATOM 4547 N N . TYR A 1 571 ? 24.763 -18.487 -4.196 1.00 79.81 571 TYR A N 1
ATOM 4548 C CA . TYR A 1 571 ? 24.821 -18.760 -2.769 1.00 79.81 571 TYR A CA 1
ATOM 4549 C C . TYR A 1 571 ? 26.195 -18.410 -2.220 1.00 79.81 571 TYR A C 1
ATOM 4551 O O . TYR A 1 571 ? 27.209 -18.926 -2.691 1.00 79.81 571 TYR A O 1
ATOM 4559 N N . ASN A 1 572 ? 26.226 -17.528 -1.222 1.00 83.06 572 ASN A N 1
ATOM 4560 C CA . ASN A 1 572 ? 27.447 -17.201 -0.505 1.00 83.06 572 ASN A CA 1
ATOM 4561 C C . ASN A 1 572 ? 27.718 -18.273 0.559 1.00 83.06 572 ASN A C 1
ATOM 4563 O O . ASN A 1 572 ? 27.048 -18.316 1.592 1.00 83.06 572 ASN A O 1
ATOM 4567 N N . THR A 1 573 ? 28.736 -19.102 0.340 1.00 78.69 573 THR A N 1
ATOM 4568 C CA . THR A 1 573 ? 29.091 -20.225 1.224 1.00 78.69 573 THR A CA 1
ATOM 4569 C C . THR A 1 573 ? 29.611 -19.787 2.594 1.00 78.69 573 THR A C 1
ATOM 4571 O O . THR A 1 573 ? 29.631 -20.590 3.522 1.00 78.69 573 THR A O 1
ATOM 4574 N N . ARG A 1 574 ? 30.006 -18.516 2.753 1.00 76.12 574 ARG A N 1
ATOM 4575 C CA . ARG A 1 574 ? 30.563 -17.974 4.001 1.00 76.12 574 ARG A CA 1
ATOM 4576 C C . ARG A 1 574 ? 29.512 -17.317 4.895 1.00 76.12 574 ARG A C 1
ATOM 4578 O O . ARG A 1 574 ? 29.648 -17.366 6.111 1.00 76.12 574 ARG A O 1
ATOM 4585 N N . THR A 1 575 ? 28.511 -16.658 4.314 1.00 78.75 575 THR A N 1
ATOM 4586 C CA . THR A 1 575 ? 27.465 -15.934 5.065 1.00 78.75 575 THR A CA 1
ATOM 4587 C C . THR A 1 575 ? 26.116 -16.645 5.068 1.00 78.75 575 THR A C 1
ATOM 4589 O O . THR A 1 575 ? 25.231 -16.231 5.808 1.00 78.75 575 THR A O 1
ATOM 4592 N N . GLY A 1 576 ? 25.929 -17.676 4.237 1.00 76.69 576 GLY A N 1
ATOM 4593 C CA . GLY A 1 576 ? 24.655 -18.391 4.101 1.00 76.69 576 GLY A CA 1
ATOM 4594 C C . GLY A 1 576 ? 23.566 -17.603 3.365 1.00 76.69 576 GLY A C 1
ATOM 4595 O O . GLY A 1 576 ? 22.412 -18.017 3.335 1.00 76.69 576 GLY A O 1
ATOM 4596 N N . THR A 1 577 ? 23.907 -16.455 2.775 1.00 77.81 577 THR A N 1
ATOM 4597 C CA . THR A 1 577 ? 22.954 -15.560 2.104 1.00 77.81 577 THR A CA 1
ATOM 4598 C C . THR A 1 577 ? 22.860 -15.857 0.611 1.00 77.81 577 THR A C 1
ATOM 4600 O O . THR A 1 577 ? 23.883 -16.071 -0.047 1.00 77.81 577 THR A O 1
ATOM 4603 N N . THR A 1 578 ? 21.652 -15.787 0.057 1.00 82.69 578 THR A N 1
ATOM 4604 C CA . THR A 1 578 ? 21.371 -15.977 -1.371 1.00 82.69 578 THR A CA 1
ATOM 4605 C C . THR A 1 578 ? 21.196 -14.641 -2.090 1.00 82.69 578 THR A C 1
ATOM 4607 O O . THR A 1 578 ? 20.618 -13.697 -1.555 1.00 82.69 578 THR A O 1
ATOM 4610 N N . ALA A 1 579 ? 21.715 -14.544 -3.313 1.00 77.94 579 ALA A N 1
ATOM 4611 C CA . ALA A 1 579 ? 21.572 -13.368 -4.163 1.00 77.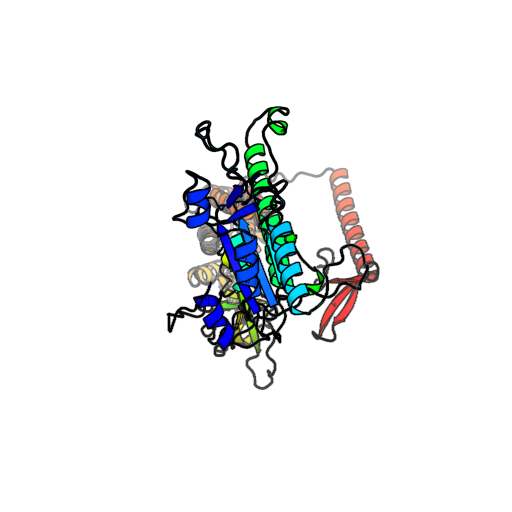94 579 ALA A CA 1
ATOM 4612 C C . ALA A 1 579 ? 21.199 -13.776 -5.592 1.00 77.94 579 ALA A C 1
ATOM 4614 O O . ALA A 1 579 ? 21.825 -14.647 -6.194 1.00 77.94 579 ALA A O 1
ATOM 4615 N N . TRP A 1 580 ? 20.191 -13.110 -6.150 1.00 75.88 580 TRP A N 1
ATOM 4616 C CA . TRP A 1 580 ? 19.677 -13.368 -7.502 1.00 75.88 580 TRP A CA 1
ATOM 4617 C C . TRP A 1 580 ? 20.430 -12.607 -8.596 1.00 75.88 580 TRP A C 1
ATOM 4619 O O . TRP A 1 580 ? 20.277 -12.884 -9.782 1.00 75.88 580 TRP A O 1
ATOM 4629 N N . SER A 1 581 ? 21.256 -11.643 -8.201 1.00 69.06 581 SER A N 1
ATOM 4630 C CA . SER A 1 581 ? 22.139 -10.899 -9.085 1.00 69.06 581 SER A CA 1
ATOM 4631 C C . SER A 1 581 ? 23.583 -11.121 -8.665 1.00 69.06 581 SER A C 1
ATOM 4633 O O . SER A 1 581 ? 23.916 -11.138 -7.478 1.00 69.06 581 SER A O 1
ATOM 4635 N N . LEU A 1 582 ? 24.455 -11.290 -9.658 1.00 61.31 582 LEU A N 1
ATOM 4636 C CA . LEU A 1 582 ? 25.889 -11.348 -9.429 1.00 61.31 582 LEU A CA 1
ATOM 4637 C C . LEU A 1 582 ? 26.321 -10.005 -8.804 1.00 61.31 582 LEU A C 1
ATOM 4639 O O . LEU A 1 582 ? 26.001 -8.961 -9.391 1.00 61.31 582 LEU A O 1
ATOM 4643 N N . PRO A 1 583 ? 27.004 -9.996 -7.643 1.00 61.97 583 PRO A N 1
ATOM 4644 C CA . PRO A 1 583 ? 27.483 -8.768 -7.022 1.00 61.97 583 PRO A CA 1
ATOM 4645 C C . PRO A 1 583 ? 28.186 -7.850 -8.028 1.00 61.97 583 PRO A C 1
ATOM 4647 O O . PRO A 1 583 ? 28.927 -8.315 -8.889 1.00 61.97 583 PRO A O 1
ATOM 4650 N N . SER A 1 584 ? 27.982 -6.536 -7.924 1.00 57.44 584 SER A N 1
ATOM 4651 C CA . SER A 1 584 ? 28.453 -5.552 -8.916 1.00 57.44 584 SER A CA 1
ATOM 4652 C C . SER A 1 584 ? 29.969 -5.563 -9.163 1.00 57.44 584 SER A C 1
ATOM 4654 O O . SER A 1 584 ? 30.420 -5.109 -10.208 1.00 57.44 584 SER A O 1
ATOM 4656 N N . PHE A 1 585 ? 30.764 -6.115 -8.241 1.00 61.44 585 PHE A N 1
ATOM 4657 C CA . PHE A 1 585 ? 32.211 -6.305 -8.398 1.00 61.44 585 PHE A CA 1
ATOM 4658 C C . PHE A 1 585 ? 32.612 -7.562 -9.201 1.00 61.44 585 PHE A C 1
ATOM 4660 O O . PHE A 1 585 ? 33.800 -7.750 -9.455 1.00 61.44 585 PHE A O 1
ATOM 4667 N N . LEU A 1 586 ? 31.651 -8.405 -9.591 1.00 54.06 586 LEU A N 1
ATOM 4668 C CA . LEU A 1 586 ? 31.826 -9.620 -10.402 1.00 54.06 586 LEU A CA 1
ATOM 4669 C C . LEU A 1 586 ? 31.266 -9.495 -11.825 1.00 54.06 586 LEU A C 1
ATOM 4671 O O . LEU A 1 586 ? 31.505 -10.371 -12.652 1.00 54.06 586 LEU A O 1
ATOM 4675 N N . GLN A 1 587 ? 30.507 -8.437 -12.115 1.00 53.16 587 GLN A N 1
ATOM 4676 C CA . GLN A 1 587 ? 30.017 -8.149 -13.462 1.00 53.16 587 GLN A CA 1
ATOM 4677 C C . GLN A 1 587 ? 31.196 -7.592 -14.280 1.00 53.16 587 GLN A C 1
ATOM 4679 O O . GLN A 1 587 ? 31.633 -6.468 -14.033 1.00 53.16 587 GLN A O 1
ATOM 4684 N N . VAL A 1 588 ? 31.776 -8.423 -15.159 1.00 43.38 588 VAL A N 1
ATOM 4685 C CA . VAL A 1 588 ? 32.962 -8.095 -15.983 1.00 43.38 588 VAL A CA 1
ATOM 4686 C C . VAL A 1 588 ? 32.657 -7.033 -17.031 1.00 43.38 588 VAL A C 1
ATOM 4688 O O . VAL A 1 588 ? 31.616 -7.168 -17.712 1.00 43.38 588 VAL A O 1
#

Sequence (588 aa):
MKELKSLCFTEGQESTFFMCLSSHGARVTSGTNEGSYVLFSETRLSSEEELLLTAIHEQELARLVHEIPCRNKFLALELCQTKEATEKPAKEDEKIRNRIHDEFASRFYAQLAKLELSTRGEGYDRSIDVEPRRSHTVILESCDVKTESPLRHSDDQVSNFLHRLNFAFHGGAACLSLDDELIERPHLRLKEVIKYVKEMIMMDAALQNELVKTEYKKQVRTKFELIAEFQEVTHTPQLVGDADGVDFAIGDVPAAPTEHPAQPRLEGSTLNSITISWDAIKGFPPSTSQEIPTILGYHIQYQGDGRTCESWKRAAAFQVLTFENAVHLRKKPPTKVTVFGIPSELAFRFRVRARTAGGWGPFSPVSPAFRTQSVASHHDQFTTVQAASEAKGVEGILALMSRHVANRDIQRVCVEFLGRMALKVKSPQQSRRLIPGLDQPAVTLTIRSMDRFRHDTPLIQQGCLFLGRLAMSDDAWRRALLKMENPRCLEFLQDIHNRFAKTDSTTASSTRWAMERLRGTSARRRFSPEEAARRIQGLYRMRKARQYVQSLAESIYTQMIDPESGMAFFYNTRTGTTAWSLPSFLQV

Foldseek 3Di:
DVVLLVVLVVVDQAAEAEAEDAFFKKAQCDDPLGAIWTADPPQDDLDPVSNVVGTDGLLNVLVVQLSRSYQAYEYEDHYFLDDDDPDDRDPPCPRMGRHNAQCSLVVSVVSNVCSVQVVVVHDDDPPDPDPPDADNHKYKYFFRSVPAHFDPDPVDPDTLLVVQLVLCQLQLLLQDDPPDAAPPDFFRFQVSSSVSSQVVQQVVLVVVLVVVVVVVVVDPDDPVVVPPPRDRHGIGMDMDGDPVSRGDGDGGRDAWDQDFWAAWDWPDAAQFKTKIFTHGDPDDDDPDDDDDFFWQWKWKWKWWDDPPTDDIDTAPPTGGHNSCCCPVVVDDYGRMDMRGGHHAFTWMKMWMWIGGSNHTYDIYPIHDTDHHHHPVVLVVLLVCCVVLCVVPNLVSLLVQLVVPVPDLSNLLNSLLSLLVLLQVLDDPVCVVPDPPNNDPSSLLSLLSSCVVPVPPLSSLLSNLSNLLSQLVNDVVSLVVQCPDVVPNNLVSLVVSLVVCVVPPPSSNVSSVSSNCSSVVVDPVPPQDPVRVVVVVVVVVVVVVVLVVVLVVCVVQWDWDQDPVPRATWTAGNPPRDIGNDDPPSNPD

Solvent-accessible surface area (backbone atoms only — not comparable to full-atom values): 32716 Å² total; per-residue (Å²): 105,74,66,56,37,60,56,41,62,75,71,40,55,87,31,61,43,78,45,78,47,76,42,48,31,30,21,33,76,62,72,96,74,48,44,41,30,46,44,52,96,83,39,44,83,90,42,74,71,47,30,65,75,39,35,45,42,44,67,57,51,26,51,60,58,62,67,34,54,38,55,31,36,41,35,42,39,40,65,49,77,73,71,83,66,94,60,81,77,69,95,84,55,90,45,62,36,71,42,44,63,75,46,47,69,62,51,35,48,52,48,35,54,52,53,56,32,56,77,70,75,44,81,93,64,96,81,67,97,61,78,87,75,73,42,43,51,39,34,39,34,50,29,40,65,84,84,43,60,81,56,61,46,96,90,47,101,51,41,49,54,59,53,39,49,52,40,20,63,69,16,53,34,51,55,64,71,92,81,62,78,70,65,90,57,69,52,34,40,40,52,39,34,53,50,40,32,42,54,50,44,40,46,51,28,52,51,50,42,51,52,51,52,55,56,55,70,72,50,95,71,55,81,65,61,64,66,76,70,68,76,84,60,62,42,46,50,36,80,48,66,48,82,84,36,35,84,45,65,73,46,61,43,37,64,37,42,85,66,41,28,47,51,47,40,86,74,47,60,37,49,38,28,44,29,36,32,42,51,71,71,76,77,88,78,79,84,70,92,68,81,78,73,61,64,23,20,49,52,46,34,37,28,52,64,52,98,85,46,84,65,78,39,77,47,88,75,63,52,66,46,54,59,58,45,30,63,79,67,60,44,76,50,76,53,61,50,62,42,69,85,43,67,48,65,39,36,32,27,36,30,38,19,40,25,24,47,33,23,60,22,42,65,17,55,70,25,72,73,46,58,24,34,45,69,60,59,57,49,50,41,48,50,51,45,48,52,29,33,73,75,46,40,42,49,28,35,52,51,48,42,67,74,37,71,85,40,67,66,52,41,33,52,39,36,40,51,53,25,55,56,33,63,69,55,83,47,83,82,56,59,82,64,62,68,70,60,73,47,71,67,51,56,43,52,44,51,52,49,38,61,72,45,71,81,45,58,70,42,42,36,29,41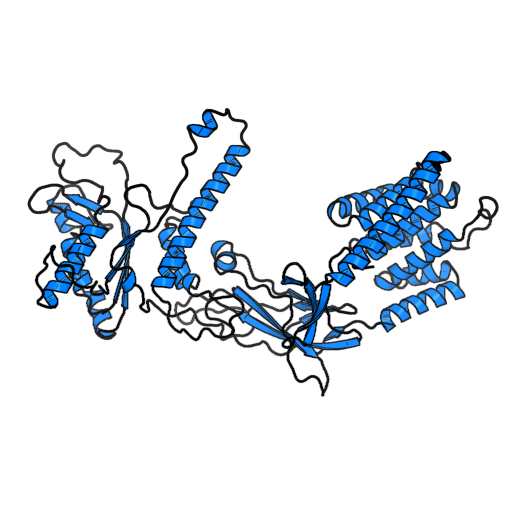,24,49,24,55,19,34,37,22,66,48,34,72,67,45,21,53,49,50,72,65,34,79,82,64,43,50,69,61,52,41,50,53,53,23,68,70,24,58,88,79,34,67,66,49,23,47,33,28,51,51,20,50,39,34,54,70,60,71,68,68,81,76,78,63,51,73,66,55,46,48,52,50,53,51,48,52,50,51,51,51,51,50,51,53,49,52,42,54,54,42,63,74,34,43,46,80,43,70,41,87,88,79,70,45,70,31,36,35,29,76,84,78,75,48,76,36,81,61,80,56,79,88,69,66,125

pLDDT: mean 79.08, std 14.5, range [34.41, 97.31]

InterPro domains:
  IPR003961 Fibronectin type III [PS50853] (260-375)
  IPR003961 Fibronectin type III [SM00060] (258-361)
  IPR003961 Fibronectin type III [cd00063] (261-372)
  IPR013783 Immunoglobulin-like fold [G3DSA:2.60.40.10] (252-392)
  IPR036116 Fibronectin type III superfamily [SSF49265] (254-370)

Mean predicted aligned error: 18.54 Å

Secondary structure (DSSP, 8-state):
-HHHHHHHHHH-TT-EEEEEEEE-EEEE-SSTT-EEEE--TT---S-HHHHHHHSEEHHHHHHHHHTS--SEEEEEEEE------SSPPPTT-TTEES---TTHHHHHHHHHHHHHHHHTT----TT--------SEEEEESS-TTT----B-SS-SSBHHHHHHHHIIIIITT---TT-S-----EEEHHHHHHHHHHHHHHHHHHHHHHHHHHHHHS---TTHHHHS-------PEEEE-GGGG-SEEEEPPPPPSSPPPPPEEEEE-SSEEEEE---------SSS-PPPPP-EEEEEEEESSTT----EE-S--EEPPHHHHTTS-PPPPSEEEEESPPTT-EEEEEEEEEETTEEEEEPPPPPPEEPPPHHHHHHHHHHHHHHHHHHHHHHHHHHHHHTTT-HHHHHHHHHHHHHHHHT---TTTTTS--TT-SHHHHHHHHHHHHHTTT-HHHHHHHHHHHHHHHHH-HHHHHHHHH--SS-HHHHHHHHHHHHTTT-HHHHHHHHHHHHHHTT--------HHHHHHHHHHHHHHHHHHHHHHHHHHHHEEEEE-TTT--EEEEETTT--EESS--TTT--

Organism: Pythium oligandrum (NCBI:txid41045)

Nearest PDB structures (foldseek):
  8ot5-assembly6_F  TM=8.874E-01  e=2.551E-07  Homo sapiens
  8orl-assembly2_B  TM=8.476E-01  e=3.667E-07  Homo sapiens
  5fm5-assembly1_N  TM=8.176E-01  e=4.068E-07  Homo sapiens
  7mrk-assembly2_D  TM=7.645E-01  e=5.320E-05  Gallus gallus
  5e55-assembly1_A  TM=7.492E-01  e=5.051E-05  Mus musculus

Radius of gyration: 36.94 Å; Cα contacts (8 Å, |Δi|>4): 912; chains: 1; bounding box: 93×56×99 Å